Protein AF-A0A8J5GX75-F1 (afdb_monomer_lite)

Structure (mmCIF, N/CA/C/O backbone):
data_AF-A0A8J5GX75-F1
#
_entry.id   AF-A0A8J5GX75-F1
#
loop_
_atom_site.group_PDB
_atom_site.id
_atom_site.type_symbol
_atom_site.label_atom_id
_atom_site.label_alt_id
_atom_site.label_comp_id
_atom_site.label_asym_id
_atom_site.label_entity_id
_atom_site.label_seq_id
_atom_site.pdbx_PDB_ins_code
_atom_site.Cartn_x
_atom_site.Cartn_y
_atom_site.Cartn_z
_atom_site.occupancy
_atom_site.B_iso_or_equiv
_atom_site.auth_seq_id
_atom_site.auth_comp_id
_atom_site.auth_asym_id
_atom_site.auth_atom_id
_atom_site.pdbx_PDB_model_num
ATOM 1 N N . MET A 1 1 ? 43.881 -13.459 -50.610 1.00 36.56 1 MET A N 1
ATOM 2 C CA . MET A 1 1 ? 42.978 -14.596 -50.321 1.00 36.56 1 MET A CA 1
ATOM 3 C C . MET A 1 1 ? 41.633 -14.057 -49.852 1.00 36.56 1 MET A C 1
ATOM 5 O O . MET A 1 1 ? 41.569 -13.425 -48.805 1.00 36.56 1 MET A O 1
ATOM 9 N N . SER A 1 2 ? 40.594 -14.220 -50.673 1.00 36.88 2 SER A N 1
ATOM 10 C CA . SER A 1 2 ? 39.233 -13.738 -50.405 1.00 36.88 2 SER A CA 1
ATOM 11 C C . SER A 1 2 ? 38.594 -14.541 -49.264 1.00 36.88 2 SER A C 1
ATOM 13 O O . SER A 1 2 ? 38.520 -15.766 -49.332 1.00 36.88 2 SER A O 1
ATOM 15 N N . SER A 1 3 ? 38.170 -13.862 -48.196 1.00 38.66 3 SER A N 1
ATOM 16 C CA . SER A 1 3 ? 37.473 -14.472 -47.059 1.00 38.66 3 SER A CA 1
ATOM 17 C C . SER A 1 3 ? 36.003 -14.689 -47.421 1.00 38.66 3 SER A C 1
ATOM 19 O O . SER A 1 3 ? 35.178 -13.779 -47.333 1.00 38.66 3 SER A O 1
ATOM 21 N N . SER A 1 4 ? 35.671 -15.904 -47.851 1.00 40.62 4 SER A N 1
ATOM 22 C CA . SER A 1 4 ? 34.290 -16.354 -48.022 1.00 40.62 4 SER A CA 1
ATOM 23 C C . SER A 1 4 ? 33.540 -16.269 -46.685 1.00 40.62 4 SER A C 1
ATOM 25 O O . SER A 1 4 ? 33.937 -16.908 -45.703 1.00 40.62 4 SER A O 1
ATOM 27 N N . LYS A 1 5 ? 32.444 -15.500 -46.635 1.00 46.03 5 LYS A N 1
ATOM 2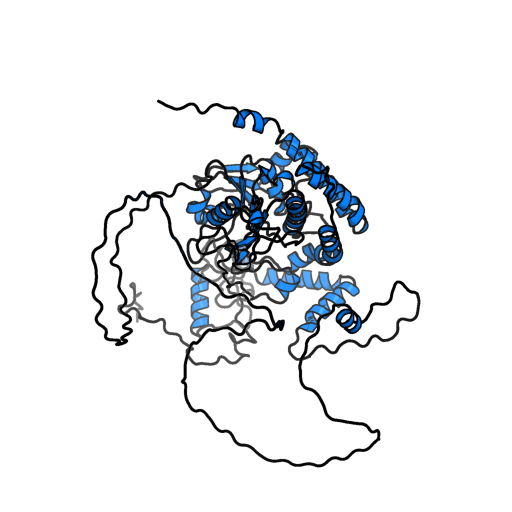8 C CA . LYS A 1 5 ? 31.546 -15.409 -45.472 1.00 46.03 5 LYS A CA 1
ATOM 29 C C . LYS A 1 5 ? 30.958 -16.794 -45.174 1.00 46.03 5 LYS A C 1
ATOM 31 O O . LYS A 1 5 ? 30.044 -17.235 -45.860 1.00 46.03 5 LYS A O 1
ATOM 36 N N . ARG A 1 6 ? 31.463 -17.476 -44.141 1.00 51.53 6 ARG A N 1
ATOM 37 C CA . ARG A 1 6 ? 30.847 -18.709 -43.626 1.00 51.53 6 ARG A CA 1
ATOM 38 C C . ARG A 1 6 ? 29.467 -18.367 -43.056 1.00 51.53 6 ARG A C 1
ATOM 40 O O . ARG A 1 6 ? 29.380 -17.653 -42.059 1.00 51.53 6 ARG A O 1
ATOM 47 N N . GLN A 1 7 ? 28.410 -18.856 -43.697 1.00 50.94 7 GLN A N 1
ATOM 48 C CA . GLN A 1 7 ? 27.043 -18.834 -43.180 1.00 50.94 7 GLN A CA 1
ATOM 49 C C . GLN A 1 7 ? 26.666 -20.248 -42.733 1.00 50.94 7 GLN A C 1
ATOM 51 O O . GLN A 1 7 ? 26.855 -21.205 -43.478 1.00 50.94 7 GLN A O 1
ATOM 56 N N . GLY A 1 8 ? 26.172 -20.365 -41.502 1.00 61.84 8 GLY A N 1
ATOM 57 C CA . GLY A 1 8 ? 25.726 -21.621 -40.900 1.00 61.84 8 GLY A CA 1
ATOM 58 C C . GLY A 1 8 ? 26.282 -21.823 -39.484 1.00 61.84 8 GLY A C 1
ATOM 59 O O . GLY A 1 8 ? 27.407 -21.394 -39.200 1.00 61.84 8 GLY A O 1
ATOM 60 N N . PRO A 1 9 ? 25.510 -22.438 -38.568 1.00 56.34 9 PRO A N 1
ATOM 61 C CA . PRO A 1 9 ? 26.020 -22.821 -37.258 1.00 56.34 9 PRO A CA 1
ATOM 62 C C . PRO A 1 9 ? 27.206 -23.794 -37.411 1.00 56.34 9 PRO A C 1
ATOM 64 O O . PRO A 1 9 ? 27.283 -24.532 -38.396 1.00 56.34 9 PRO A O 1
ATOM 67 N N . PRO A 1 10 ? 28.161 -23.798 -36.466 1.00 70.56 10 PRO A N 1
ATOM 68 C CA . PRO A 1 10 ? 29.319 -24.680 -36.539 1.00 70.56 10 PRO A CA 1
ATOM 69 C C . PRO A 1 10 ? 28.880 -26.150 -36.624 1.00 70.56 10 PRO A C 1
ATOM 71 O O . PRO A 1 10 ? 28.021 -26.586 -35.861 1.00 70.56 10 PRO A O 1
ATOM 74 N N . LYS A 1 11 ? 29.516 -26.917 -37.528 1.00 69.69 11 LYS A N 1
ATOM 75 C CA . LYS A 1 11 ? 29.257 -28.354 -37.778 1.00 69.69 11 LYS A CA 1
ATOM 76 C C . LYS A 1 11 ? 29.294 -29.205 -36.497 1.00 69.69 11 LYS A C 1
ATOM 78 O O . LYS A 1 11 ? 28.649 -30.245 -36.423 1.00 69.69 11 LYS A O 1
ATOM 83 N N . HIS A 1 12 ? 30.018 -28.742 -35.479 1.00 69.19 12 HIS A N 1
ATOM 84 C CA . HIS A 1 12 ? 29.968 -29.272 -34.124 1.00 69.19 12 HIS A CA 1
ATOM 85 C C . HIS A 1 12 ? 29.574 -28.169 -33.140 1.00 69.19 12 HIS A C 1
ATOM 87 O O . HIS A 1 12 ? 30.290 -27.178 -32.987 1.00 69.19 12 HIS A O 1
ATOM 93 N N . GLN A 1 13 ? 28.439 -28.348 -32.462 1.00 67.75 13 GLN A N 1
ATOM 94 C CA . GLN A 1 13 ? 28.064 -27.523 -31.318 1.00 67.75 13 GLN A CA 1
ATOM 95 C C . GLN A 1 13 ? 28.721 -28.082 -30.054 1.00 67.75 13 GLN A C 1
ATOM 97 O O . GLN A 1 13 ? 28.633 -29.276 -29.765 1.00 67.75 13 GLN A O 1
ATOM 102 N N . ASN A 1 14 ? 29.385 -27.217 -29.290 1.00 72.50 14 ASN A N 1
ATOM 103 C CA . ASN A 1 14 ? 29.992 -27.608 -28.023 1.00 72.50 14 ASN A CA 1
ATOM 104 C C . ASN A 1 14 ? 28.895 -28.012 -27.023 1.00 72.50 14 ASN A C 1
ATOM 106 O O . ASN A 1 14 ? 28.006 -27.213 -26.738 1.00 72.50 14 ASN A O 1
ATOM 110 N N . LYS A 1 15 ? 28.994 -29.216 -26.441 1.00 72.31 15 LYS A N 1
ATOM 111 C CA . LYS A 1 15 ? 28.077 -29.691 -25.382 1.00 72.31 15 LYS A CA 1
ATOM 112 C C . LYS A 1 15 ? 28.205 -28.904 -24.069 1.00 72.31 15 LYS A C 1
ATOM 114 O O . LYS A 1 15 ? 27.277 -28.890 -23.271 1.00 72.31 15 LYS A O 1
ATOM 119 N N . TYR A 1 16 ? 29.338 -28.231 -23.858 1.00 68.50 16 TYR A N 1
ATOM 120 C CA . TYR A 1 16 ? 29.613 -27.415 -22.676 1.00 68.50 16 TYR A CA 1
ATOM 121 C C . TYR A 1 16 ? 30.179 -26.056 -23.092 1.00 68.50 16 TYR A C 1
ATOM 123 O O . TYR A 1 16 ? 31.026 -25.966 -23.984 1.00 68.50 16 TYR A O 1
ATOM 131 N N . ALA A 1 17 ? 29.729 -24.985 -22.436 1.00 61.88 17 ALA A N 1
ATOM 132 C CA . ALA A 1 17 ? 30.269 -23.650 -22.665 1.00 61.88 17 ALA A CA 1
ATOM 133 C C . ALA A 1 17 ? 31.715 -23.576 -22.146 1.00 61.88 17 ALA A C 1
ATOM 135 O O . ALA A 1 17 ? 31.957 -23.700 -20.945 1.00 61.88 17 ALA A O 1
ATOM 136 N N . TRP A 1 18 ? 32.676 -23.359 -23.047 1.00 66.00 18 TRP A N 1
ATOM 137 C CA . TRP A 1 18 ? 34.077 -23.163 -22.675 1.00 66.00 18 TRP A CA 1
ATOM 138 C C . TRP A 1 18 ? 34.216 -21.919 -21.782 1.00 66.00 18 TRP A C 1
ATOM 140 O O . TRP A 1 18 ? 33.819 -20.818 -22.181 1.00 66.00 18 TRP A O 1
ATOM 150 N N . LYS A 1 19 ? 34.753 -22.111 -20.568 1.00 63.75 19 LYS A N 1
ATOM 151 C CA . LYS A 1 19 ? 35.019 -21.064 -19.571 1.00 63.75 19 LYS A CA 1
ATOM 152 C C . LYS A 1 19 ? 36.502 -20.671 -19.650 1.00 63.75 19 LYS A C 1
ATOM 154 O O . LYS A 1 19 ? 37.332 -21.434 -19.166 1.00 63.75 19 LYS A O 1
ATOM 159 N N . PRO A 1 20 ? 36.844 -19.500 -20.213 1.00 62.28 20 PRO A N 1
ATOM 160 C CA . PRO A 1 20 ? 38.232 -19.135 -20.528 1.00 62.28 20 PRO A CA 1
ATOM 161 C C . PRO A 1 20 ? 39.160 -19.054 -19.317 1.00 62.28 20 PRO A C 1
ATOM 163 O O . PRO A 1 20 ? 40.343 -19.334 -19.439 1.00 62.28 20 PRO A O 1
ATOM 166 N N . ASN A 1 21 ? 38.609 -18.694 -18.154 1.00 61.78 21 ASN A N 1
ATOM 167 C CA . ASN A 1 21 ? 39.361 -18.432 -16.925 1.00 61.78 21 ASN A CA 1
ATOM 168 C C . ASN A 1 21 ? 39.017 -19.434 -15.809 1.00 61.78 21 ASN A C 1
ATOM 170 O O . ASN A 1 21 ? 39.044 -19.084 -14.630 1.00 61.78 21 ASN A O 1
ATOM 174 N N . ALA A 1 22 ? 38.614 -20.662 -16.150 1.00 52.59 22 ALA A N 1
ATOM 175 C CA . ALA A 1 22 ? 38.383 -21.690 -15.139 1.00 52.59 22 ALA A CA 1
ATOM 176 C C . ALA A 1 22 ? 39.701 -21.992 -14.397 1.00 52.59 22 ALA A C 1
ATOM 178 O O . ALA A 1 22 ? 40.626 -22.537 -14.984 1.00 52.59 22 ALA A O 1
ATOM 179 N N . GLY A 1 23 ? 39.790 -21.603 -13.120 1.00 58.00 23 GLY A N 1
ATOM 180 C CA . GLY A 1 23 ? 40.974 -21.818 -12.277 1.00 58.00 23 GLY A CA 1
ATOM 181 C C . GLY A 1 23 ? 41.988 -20.663 -12.230 1.00 58.00 23 GLY A C 1
ATOM 182 O O . GLY A 1 23 ? 42.897 -20.710 -11.407 1.00 58.00 23 GLY A O 1
ATOM 183 N N . CYS A 1 24 ? 41.828 -19.598 -13.025 1.00 60.44 24 CYS A N 1
ATOM 184 C CA . CYS A 1 24 ? 42.714 -18.426 -12.972 1.00 60.44 24 CYS A CA 1
ATOM 185 C C . CYS A 1 24 ? 42.180 -17.366 -11.993 1.00 60.44 24 CYS A C 1
ATOM 187 O O . CYS A 1 24 ? 41.093 -16.820 -12.192 1.00 60.44 24 CYS A O 1
ATOM 189 N N . LYS A 1 25 ? 42.955 -17.037 -10.950 1.00 57.50 25 LYS A N 1
ATOM 190 C CA . LYS A 1 25 ? 42.672 -15.894 -10.066 1.00 57.50 25 LYS A CA 1
ATOM 191 C C . LYS A 1 25 ? 43.076 -14.598 -10.776 1.00 57.50 25 LYS A C 1
ATOM 193 O O . LYS A 1 25 ? 44.254 -14.393 -11.042 1.00 57.50 25 LYS A O 1
ATOM 198 N N . ILE A 1 26 ? 42.103 -13.738 -11.078 1.00 64.81 26 ILE A N 1
ATOM 199 C CA . ILE A 1 26 ? 42.361 -12.375 -11.569 1.00 64.81 26 ILE A CA 1
ATOM 200 C C . ILE A 1 26 ? 42.943 -11.566 -10.407 1.00 64.81 26 ILE A C 1
ATOM 202 O O . ILE A 1 26 ? 42.389 -11.600 -9.305 1.00 64.81 26 ILE A O 1
ATOM 206 N N . ASN A 1 27 ? 44.042 -10.851 -10.642 1.00 65.88 27 ASN A N 1
ATOM 207 C CA . ASN A 1 27 ? 44.633 -9.980 -9.632 1.00 65.88 27 ASN A CA 1
ATOM 208 C C . ASN A 1 27 ? 43.647 -8.855 -9.271 1.00 65.88 27 ASN A C 1
ATOM 210 O O . ASN A 1 27 ? 42.975 -8.300 -10.142 1.00 65.88 27 ASN A O 1
ATOM 214 N N . GLU A 1 28 ? 43.525 -8.506 -7.989 1.00 67.88 28 GLU A N 1
ATOM 215 C CA . GLU A 1 28 ? 42.485 -7.579 -7.532 1.00 67.88 28 GLU A CA 1
ATOM 216 C C . GLU A 1 28 ? 42.591 -6.189 -8.185 1.00 67.88 28 GLU A C 1
ATOM 218 O O . GLU A 1 28 ? 41.562 -5.537 -8.375 1.00 67.88 28 GLU A O 1
ATOM 223 N N . SER A 1 29 ? 43.802 -5.763 -8.564 1.00 66.81 29 SER A N 1
ATOM 224 C CA . SER A 1 29 ? 44.114 -4.470 -9.193 1.00 66.81 29 SER A CA 1
ATOM 225 C C . SER A 1 29 ? 43.986 -4.442 -10.727 1.00 66.81 29 SER A C 1
ATOM 227 O O . SER A 1 29 ? 43.993 -3.362 -11.328 1.00 66.81 29 SER A O 1
ATOM 229 N N . GLU A 1 30 ? 43.846 -5.598 -11.381 1.00 73.06 30 GLU A N 1
ATOM 230 C CA . GLU A 1 30 ? 43.709 -5.692 -12.838 1.00 73.06 30 GLU A CA 1
ATOM 231 C C . GLU A 1 30 ? 42.300 -5.307 -13.314 1.00 73.06 30 GLU A C 1
ATOM 233 O O . GLU A 1 30 ? 41.322 -5.379 -12.570 1.00 73.06 30 GLU A O 1
ATOM 238 N N . LEU A 1 31 ? 42.172 -4.883 -14.579 1.00 71.00 31 LEU A N 1
ATOM 239 C CA . LEU A 1 31 ? 40.875 -4.534 -15.171 1.00 71.00 31 LEU A CA 1
ATOM 240 C C . LEU A 1 31 ? 39.942 -5.750 -15.206 1.00 71.00 31 LEU A C 1
ATOM 242 O O . LEU A 1 31 ? 40.210 -6.727 -15.900 1.00 71.00 31 LEU A O 1
ATOM 246 N N . GLY A 1 32 ? 38.820 -5.654 -14.496 1.00 66.12 32 GLY A N 1
ATOM 247 C CA . GLY A 1 32 ? 37.900 -6.770 -14.265 1.00 66.12 32 GLY A CA 1
ATOM 248 C C . GLY A 1 32 ? 38.097 -7.466 -12.914 1.00 66.12 32 GLY A C 1
ATOM 249 O O . GLY A 1 32 ? 37.281 -8.316 -12.563 1.00 66.12 32 GLY A O 1
ATOM 250 N N . GLY A 1 33 ? 39.124 -7.078 -12.152 1.00 70.81 33 GLY A N 1
ATOM 251 C CA . GLY A 1 33 ? 39.347 -7.446 -10.757 1.00 70.81 33 GLY A CA 1
ATOM 252 C C . GLY A 1 33 ? 38.502 -6.624 -9.775 1.00 70.81 33 GLY A C 1
ATOM 253 O O . GLY A 1 33 ? 37.800 -5.678 -10.144 1.00 70.81 33 GLY A O 1
ATOM 254 N N . LYS A 1 34 ? 38.561 -6.998 -8.492 1.00 69.44 34 LYS A N 1
ATOM 255 C CA . LYS A 1 34 ? 37.729 -6.434 -7.413 1.00 69.44 34 LYS A CA 1
ATOM 256 C C . LYS A 1 34 ? 37.934 -4.927 -7.203 1.00 69.44 34 LYS A C 1
ATOM 258 O O . LYS A 1 34 ? 36.955 -4.225 -6.955 1.00 69.44 34 LYS A O 1
ATOM 263 N N . LEU A 1 35 ? 39.175 -4.442 -7.304 1.00 66.25 35 LEU A N 1
ATOM 264 C CA . LEU A 1 35 ? 39.542 -3.036 -7.087 1.00 66.25 35 LEU A CA 1
ATOM 265 C C . LEU A 1 35 ? 39.440 -2.193 -8.366 1.00 66.25 35 LEU A C 1
ATOM 267 O O . LEU A 1 35 ? 39.320 -0.973 -8.276 1.00 66.25 35 LEU A O 1
ATOM 271 N N . ARG A 1 36 ? 39.437 -2.817 -9.554 1.00 74.44 36 ARG A N 1
ATOM 272 C CA . ARG A 1 36 ? 39.331 -2.122 -10.848 1.00 74.44 36 ARG A CA 1
ATOM 273 C C . ARG A 1 36 ? 38.299 -2.786 -11.781 1.00 74.44 36 ARG A C 1
ATOM 275 O O . ARG A 1 36 ? 38.669 -3.373 -12.801 1.00 74.44 36 ARG A O 1
ATOM 282 N N . PRO A 1 37 ? 36.991 -2.701 -11.472 1.00 79.06 37 PRO A N 1
ATOM 283 C CA . PRO A 1 37 ? 35.946 -3.341 -12.268 1.00 79.06 37 PRO A CA 1
ATOM 284 C C . PRO A 1 37 ? 35.795 -2.705 -13.659 1.00 79.06 37 PRO A C 1
ATOM 286 O O . PRO A 1 37 ? 36.135 -1.542 -13.879 1.00 79.06 37 PRO A O 1
ATOM 289 N N . PHE A 1 38 ? 35.229 -3.457 -14.607 1.00 79.88 38 PHE A N 1
ATOM 290 C CA . PHE A 1 38 ? 34.859 -2.899 -15.909 1.00 79.88 38 PHE A CA 1
ATOM 291 C C . PHE A 1 38 ? 33.782 -1.816 -15.763 1.00 79.88 38 PHE A C 1
ATOM 293 O O . PHE A 1 38 ? 32.830 -1.977 -14.997 1.00 79.88 38 PHE A O 1
ATOM 300 N N . SER A 1 39 ? 33.884 -0.752 -16.563 1.00 77.62 39 SER A N 1
ATOM 301 C CA . SER A 1 39 ? 32.824 0.255 -16.680 1.00 77.62 39 SER A CA 1
ATOM 302 C C . SER A 1 39 ? 31.512 -0.376 -17.155 1.00 77.62 39 SER A C 1
ATOM 304 O O . SER A 1 39 ? 31.512 -1.382 -17.873 1.00 77.62 39 SER A O 1
ATOM 306 N N . SER A 1 40 ? 30.369 0.200 -16.786 1.00 80.50 40 SER A N 1
ATOM 307 C CA . SER A 1 40 ? 29.086 -0.210 -17.362 1.00 80.50 40 SER A CA 1
ATOM 308 C C . SER A 1 40 ? 29.102 -0.019 -18.884 1.00 80.50 40 SER A C 1
ATOM 310 O O . SER A 1 40 ? 29.664 0.948 -19.394 1.00 80.50 40 SER A O 1
ATOM 312 N N . ILE A 1 41 ? 28.517 -0.969 -19.618 1.00 85.38 41 ILE A N 1
ATOM 313 C CA . ILE A 1 41 ? 28.297 -0.824 -21.062 1.00 85.38 41 ILE A CA 1
ATOM 314 C C . ILE A 1 41 ? 27.016 -0.015 -21.220 1.00 85.38 41 ILE A C 1
ATOM 316 O O . ILE A 1 41 ? 25.955 -0.490 -20.806 1.00 85.38 41 ILE A O 1
ATOM 320 N N . SER A 1 42 ? 27.108 1.188 -21.783 1.00 86.12 42 SER A N 1
ATOM 321 C CA . SER A 1 42 ? 25.939 2.025 -22.049 1.00 86.12 42 SER A CA 1
ATOM 322 C C . SER A 1 42 ? 25.979 2.654 -23.442 1.00 86.12 42 SER A C 1
ATOM 324 O O . SER A 1 42 ? 26.998 2.595 -24.116 1.00 86.12 42 SER A O 1
ATOM 326 N N . GLY A 1 43 ? 24.864 3.206 -23.924 1.00 85.69 43 GLY A N 1
ATOM 327 C CA . GLY A 1 43 ? 24.815 3.897 -25.220 1.00 85.69 43 GLY A CA 1
ATOM 328 C C . GLY A 1 43 ? 24.884 2.975 -26.446 1.00 85.69 43 GLY A C 1
ATOM 329 O O . GLY A 1 43 ? 25.128 3.440 -27.556 1.00 85.69 43 GLY A O 1
ATOM 330 N N . VAL A 1 44 ? 24.687 1.664 -26.281 1.00 89.88 44 VAL A N 1
ATOM 331 C CA . VAL A 1 44 ? 24.721 0.680 -27.377 1.00 89.88 44 VAL A CA 1
ATOM 332 C C . VAL A 1 44 ? 23.485 -0.215 -27.369 1.00 89.88 44 VAL A C 1
ATOM 334 O O . VAL A 1 44 ? 22.899 -0.456 -26.318 1.00 89.88 44 VAL A O 1
ATOM 337 N N . CYS A 1 45 ? 23.112 -0.755 -28.529 1.00 90.94 45 CYS A N 1
ATOM 338 C CA . CYS A 1 45 ? 22.005 -1.706 -28.640 1.00 90.94 45 CYS A CA 1
ATOM 339 C C . CYS A 1 45 ? 22.328 -3.065 -27.973 1.00 90.94 45 CYS A C 1
ATOM 341 O O . CYS A 1 45 ? 23.514 -3.396 -27.807 1.00 90.94 45 CYS A O 1
ATOM 343 N N . PRO A 1 46 ? 21.319 -3.900 -27.645 1.00 86.69 46 PRO A N 1
ATOM 344 C CA . PRO A 1 46 ? 21.509 -5.196 -26.981 1.00 86.69 46 PRO A CA 1
ATOM 345 C C . PRO A 1 46 ? 22.532 -6.102 -27.676 1.00 86.69 46 PRO A C 1
ATOM 347 O O . PRO A 1 46 ? 23.455 -6.615 -27.043 1.00 86.69 46 PRO A O 1
ATOM 350 N N . ARG A 1 47 ? 22.470 -6.192 -29.009 1.00 90.19 47 ARG A N 1
ATOM 351 C CA . ARG A 1 47 ? 23.426 -6.964 -29.817 1.00 90.19 47 ARG A CA 1
ATOM 352 C C . ARG A 1 47 ? 24.868 -6.476 -29.647 1.00 90.19 47 ARG A C 1
ATOM 354 O O . ARG A 1 47 ? 25.807 -7.269 -29.577 1.00 90.19 47 ARG A O 1
ATOM 361 N N . CYS A 1 48 ? 25.077 -5.162 -29.620 1.00 91.50 48 CYS A N 1
ATOM 362 C CA . CYS A 1 48 ? 26.405 -4.583 -29.434 1.00 91.50 48 CYS A CA 1
ATOM 363 C C . CYS A 1 48 ? 26.913 -4.767 -28.004 1.00 91.50 48 CYS A C 1
ATOM 365 O O . CYS A 1 48 ? 28.107 -5.017 -27.826 1.00 91.50 48 CYS A O 1
ATOM 367 N N . LYS A 1 49 ? 26.020 -4.705 -27.012 1.00 91.44 49 LYS A N 1
ATOM 368 C CA . LYS A 1 49 ? 26.341 -5.027 -25.623 1.00 91.44 49 LYS A CA 1
ATOM 369 C C . LYS A 1 49 ? 26.843 -6.463 -25.496 1.00 91.44 49 LYS A C 1
ATOM 371 O O . LYS A 1 49 ? 27.929 -6.664 -24.964 1.00 91.44 49 LYS A O 1
ATOM 376 N N . GLU A 1 50 ? 26.132 -7.439 -26.056 1.00 88.38 50 GLU A N 1
ATOM 377 C CA . GLU A 1 50 ? 26.537 -8.850 -26.009 1.00 88.38 50 GLU A CA 1
ATOM 378 C C . GLU A 1 50 ? 27.923 -9.089 -26.616 1.00 88.38 50 GLU A C 1
ATOM 380 O O . GLU A 1 50 ? 28.720 -9.856 -26.074 1.00 88.38 50 GLU A O 1
ATOM 385 N N . GLN A 1 51 ? 28.254 -8.392 -27.706 1.00 89.50 51 GLN A N 1
ATOM 386 C CA . GLN A 1 51 ? 29.588 -8.461 -28.307 1.00 89.50 51 GLN A CA 1
ATOM 387 C C . GLN A 1 51 ? 30.676 -7.915 -27.375 1.00 89.50 51 GLN A C 1
ATOM 389 O O . GLN A 1 51 ? 31.772 -8.476 -27.312 1.00 89.50 51 GLN A O 1
ATOM 394 N N . ILE A 1 52 ? 30.406 -6.816 -26.668 1.00 89.25 52 ILE A N 1
ATOM 395 C CA . ILE A 1 52 ? 31.358 -6.224 -25.722 1.00 89.25 52 ILE A CA 1
ATOM 396 C C . ILE A 1 52 ? 31.491 -7.117 -24.479 1.00 89.25 52 ILE A C 1
ATOM 398 O O . ILE A 1 52 ? 32.612 -7.395 -24.053 1.00 89.25 52 ILE A O 1
ATOM 402 N N . ASP A 1 53 ? 30.382 -7.634 -23.950 1.00 86.06 53 ASP A N 1
ATOM 403 C CA . ASP A 1 53 ? 30.367 -8.579 -22.828 1.00 86.06 53 ASP A CA 1
ATOM 404 C C . ASP A 1 53 ? 31.081 -9.886 -23.173 1.00 86.06 53 ASP A C 1
ATOM 406 O O . ASP A 1 53 ? 31.807 -10.444 -22.350 1.00 86.06 53 ASP A O 1
ATOM 410 N N . TRP A 1 54 ? 30.941 -10.372 -24.406 1.00 86.94 54 TRP A N 1
ATOM 411 C CA . TRP A 1 54 ? 31.744 -11.482 -24.905 1.00 86.94 54 TRP A CA 1
ATOM 412 C C . TRP A 1 54 ? 33.236 -11.125 -24.861 1.00 86.94 54 TRP A C 1
ATOM 414 O O . TRP A 1 54 ? 34.021 -11.843 -24.249 1.00 86.94 54 TRP A O 1
ATOM 424 N N . LYS A 1 55 ? 33.656 -9.966 -25.384 1.00 84.94 55 LYS A N 1
ATOM 425 C CA . LYS A 1 55 ? 35.074 -9.566 -25.306 1.00 84.94 55 LYS A CA 1
ATOM 426 C C . LYS A 1 55 ? 35.593 -9.486 -23.866 1.00 84.94 55 LYS A C 1
ATOM 428 O O . LYS A 1 55 ? 36.728 -9.891 -23.635 1.00 84.94 55 LYS A O 1
ATOM 433 N N . ARG A 1 56 ? 34.779 -9.026 -22.908 1.00 87.19 56 ARG A N 1
ATOM 434 C CA . ARG A 1 56 ? 35.122 -9.009 -21.472 1.00 87.19 56 ARG A CA 1
ATOM 435 C C . ARG A 1 56 ? 35.299 -10.418 -20.910 1.00 87.19 56 ARG A C 1
ATOM 437 O O . ARG A 1 56 ? 36.334 -10.705 -20.322 1.00 87.19 56 ARG A O 1
ATOM 444 N N . ARG A 1 57 ? 34.333 -11.311 -21.151 1.00 77.06 57 ARG A N 1
ATOM 445 C CA . ARG A 1 57 ? 34.360 -12.706 -20.667 1.00 77.06 57 ARG A CA 1
ATOM 446 C C . ARG A 1 57 ? 35.532 -13.518 -21.211 1.00 77.06 57 ARG A C 1
ATOM 448 O O . ARG A 1 57 ? 36.017 -14.409 -20.527 1.00 77.06 57 ARG A O 1
ATOM 455 N N . TYR A 1 58 ? 35.971 -13.212 -22.429 1.00 78.50 58 TYR A N 1
ATOM 456 C CA . TYR A 1 58 ? 37.022 -13.948 -23.130 1.00 78.50 58 TYR A CA 1
ATOM 457 C C . TYR A 1 58 ? 38.397 -13.262 -23.081 1.00 78.50 58 TYR A C 1
ATOM 459 O O . TYR A 1 58 ? 39.269 -13.625 -23.865 1.00 78.50 58 TYR A O 1
ATOM 467 N N . GLY A 1 59 ? 38.595 -12.256 -22.216 1.00 75.31 59 GLY A N 1
ATOM 468 C CA . GLY A 1 59 ? 39.888 -11.568 -22.063 1.00 75.31 59 GLY A CA 1
ATOM 469 C C . GLY A 1 59 ? 40.339 -10.778 -23.301 1.00 75.31 59 GLY A C 1
ATOM 470 O O . GLY A 1 59 ? 41.500 -10.415 -23.432 1.00 75.31 59 GLY A O 1
ATOM 471 N N . LYS A 1 60 ? 39.423 -10.501 -24.236 1.00 80.44 60 LYS A N 1
ATOM 472 C CA . LYS A 1 60 ? 39.677 -9.799 -25.509 1.00 80.44 60 LYS A CA 1
ATOM 473 C C . LYS A 1 60 ? 39.252 -8.327 -25.463 1.00 80.44 60 LYS A C 1
ATOM 475 O O . LYS A 1 60 ? 39.155 -7.677 -26.509 1.00 80.44 60 LYS A O 1
ATOM 480 N N . TYR A 1 61 ? 38.942 -7.814 -24.273 1.00 87.56 61 TYR A N 1
ATOM 481 C CA . TYR A 1 61 ? 38.520 -6.434 -24.060 1.00 87.56 61 TYR A CA 1
ATOM 482 C C . TYR A 1 61 ? 39.732 -5.499 -24.019 1.00 87.56 61 TYR A C 1
ATOM 484 O O . TYR A 1 61 ? 40.642 -5.682 -23.219 1.00 87.56 61 TYR A O 1
ATOM 492 N N . LYS A 1 62 ? 39.723 -4.477 -24.873 1.00 86.81 62 LYS A N 1
ATOM 493 C CA . LYS A 1 62 ? 40.750 -3.441 -24.970 1.00 86.81 62 LYS A CA 1
ATOM 494 C C . LYS A 1 62 ? 40.137 -2.124 -24.493 1.00 86.81 62 LYS A C 1
ATOM 496 O O . LYS A 1 62 ? 39.281 -1.592 -25.204 1.00 86.81 62 LYS A O 1
ATOM 501 N N . PRO A 1 63 ? 40.498 -1.627 -23.298 1.00 84.06 63 PRO A N 1
ATOM 502 C CA . PRO A 1 63 ? 40.049 -0.319 -22.843 1.00 84.06 63 PRO A CA 1
ATOM 503 C C . PRO A 1 63 ? 40.659 0.778 -23.722 1.00 84.06 63 PRO A C 1
ATOM 505 O O . PRO A 1 63 ? 41.708 0.584 -24.335 1.00 84.06 63 PRO A O 1
ATOM 508 N N . ILE A 1 64 ? 40.017 1.941 -23.743 1.00 84.38 64 ILE A N 1
ATOM 509 C CA . ILE A 1 64 ? 40.636 3.162 -24.256 1.00 84.38 64 ILE A CA 1
ATOM 510 C C . ILE A 1 64 ? 41.161 3.967 -23.067 1.00 84.38 64 ILE A C 1
ATOM 512 O O . ILE A 1 64 ? 40.478 4.069 -22.049 1.00 84.38 64 ILE A O 1
ATOM 516 N N . LEU A 1 65 ? 42.392 4.467 -23.173 1.00 80.94 65 LEU A N 1
ATOM 517 C CA . LEU A 1 65 ? 43.019 5.310 -22.146 1.00 80.94 65 LEU A CA 1
ATOM 518 C C . LEU A 1 65 ? 42.716 6.791 -22.391 1.00 80.94 65 LEU A C 1
ATOM 520 O O . LEU A 1 65 ? 42.477 7.536 -21.447 1.00 80.94 65 LEU A O 1
ATOM 524 N N . GLU A 1 66 ? 42.649 7.188 -23.662 1.00 83.25 66 GLU A N 1
ATOM 525 C CA . GLU A 1 66 ? 42.313 8.543 -24.086 1.00 83.25 66 GLU A CA 1
ATOM 526 C C . GLU A 1 66 ? 41.002 8.579 -24.882 1.00 83.25 66 GLU A C 1
ATOM 528 O O . GLU A 1 66 ? 40.673 7.609 -25.577 1.00 83.25 66 GLU A O 1
ATOM 533 N N . PRO A 1 67 ? 40.266 9.706 -24.849 1.00 89.06 67 PRO A N 1
ATOM 534 C CA . PRO A 1 67 ? 39.080 9.888 -25.671 1.00 89.06 67 PRO A CA 1
ATOM 535 C C . PRO A 1 67 ? 39.374 9.784 -27.177 1.00 89.06 67 PRO A C 1
ATOM 537 O O . PRO A 1 67 ? 40.236 10.480 -27.723 1.00 89.06 67 PRO A O 1
ATOM 540 N N . ALA A 1 68 ? 38.601 8.955 -27.879 1.00 91.50 68 ALA A N 1
ATOM 541 C CA . ALA A 1 68 ? 38.693 8.809 -29.330 1.00 91.50 68 ALA A CA 1
ATOM 542 C C . ALA A 1 68 ? 37.842 9.858 -30.077 1.00 91.50 68 ALA A C 1
ATOM 544 O O . ALA A 1 68 ? 36.941 10.493 -29.514 1.00 91.50 68 ALA A O 1
ATOM 545 N N . LYS A 1 69 ? 38.141 10.058 -31.368 1.00 94.69 69 LYS A N 1
ATOM 546 C CA . LYS A 1 69 ? 37.424 10.993 -32.251 1.00 94.69 69 LYS A CA 1
ATOM 547 C C . LYS A 1 69 ? 36.049 10.427 -32.620 1.00 94.69 69 LYS A C 1
ATOM 549 O O . LYS A 1 69 ? 35.957 9.323 -33.145 1.00 94.69 69 LYS A O 1
ATOM 554 N N . CYS A 1 70 ? 34.989 11.191 -32.364 1.00 94.56 70 CYS A N 1
ATOM 555 C CA . CYS A 1 70 ? 33.627 10.831 -32.755 1.00 94.56 70 CYS A CA 1
ATOM 556 C C . CYS A 1 70 ? 33.455 10.955 -34.274 1.00 94.56 70 CYS A C 1
ATOM 558 O O . CYS A 1 70 ? 33.767 12.000 -34.845 1.00 94.56 70 CYS A O 1
ATOM 560 N N . GLN A 1 71 ? 32.899 9.927 -34.919 1.00 93.06 71 GLN A N 1
ATOM 561 C CA . GLN A 1 71 ? 32.646 9.923 -36.367 1.00 93.06 71 GLN A CA 1
ATOM 562 C C . GLN A 1 71 ? 31.533 10.886 -36.818 1.00 93.06 71 GLN A C 1
ATOM 564 O O . GLN A 1 71 ? 31.410 11.142 -38.010 1.00 93.06 71 GLN A O 1
ATOM 569 N N . LYS A 1 72 ? 30.722 11.419 -35.893 1.00 90.19 72 LYS A N 1
ATOM 570 C CA . LYS A 1 72 ? 29.631 12.362 -36.197 1.00 90.19 72 LYS A CA 1
ATOM 571 C C . LYS A 1 72 ? 30.023 13.816 -35.948 1.00 90.19 72 LYS A C 1
ATOM 573 O O . LYS A 1 72 ? 30.010 14.610 -36.875 1.00 90.19 72 LYS A O 1
ATOM 578 N N . CYS A 1 73 ? 30.410 14.165 -34.720 1.00 90.69 73 CYS A N 1
ATOM 579 C CA . CYS A 1 73 ? 30.757 15.551 -34.377 1.00 90.69 73 CYS A CA 1
ATOM 580 C C . CYS A 1 73 ? 32.238 15.901 -34.581 1.00 90.69 73 CYS A C 1
ATOM 582 O O . CYS A 1 73 ? 32.629 17.039 -34.345 1.00 90.69 73 CYS A O 1
ATOM 584 N N . GLY A 1 74 ? 33.096 14.932 -34.922 1.00 89.25 74 GLY A N 1
ATOM 585 C CA . GLY A 1 74 ? 34.528 15.153 -35.146 1.00 89.25 74 GLY A CA 1
ATOM 586 C C . GLY A 1 74 ? 35.355 15.481 -33.893 1.00 89.25 74 GLY A C 1
ATOM 587 O O . GLY A 1 74 ? 36.580 15.524 -33.977 1.00 89.25 74 GLY A O 1
ATOM 588 N N . LYS A 1 75 ? 34.730 15.673 -32.724 1.00 91.06 75 LYS A N 1
ATOM 589 C CA . LYS A 1 75 ? 35.404 15.992 -31.451 1.00 91.06 75 LYS A CA 1
ATOM 590 C C . LYS A 1 75 ? 35.969 14.726 -30.785 1.00 91.06 75 LYS A C 1
ATOM 592 O O . LYS A 1 75 ? 35.339 13.665 -30.857 1.00 91.06 75 LYS A O 1
ATOM 597 N N . ARG A 1 76 ? 37.107 14.826 -30.073 1.00 90.50 76 ARG A N 1
ATOM 598 C CA . ARG A 1 76 ? 37.667 13.749 -29.213 1.00 90.50 76 ARG A CA 1
ATOM 599 C C . ARG A 1 76 ? 36.813 13.563 -27.951 1.00 90.50 76 ARG A C 1
ATOM 601 O O . ARG A 1 76 ? 37.156 14.011 -26.866 1.00 90.50 76 ARG A O 1
ATOM 608 N N . SER A 1 77 ? 35.643 12.961 -28.127 1.00 89.62 77 SER A N 1
ATOM 609 C CA . SER A 1 77 ? 34.568 12.889 -27.125 1.00 89.62 77 SER A CA 1
ATOM 610 C C . SER A 1 77 ? 34.087 11.460 -26.852 1.00 89.62 77 SER A C 1
ATOM 612 O O . SER A 1 77 ? 33.195 11.247 -26.035 1.00 89.62 77 SER A O 1
ATOM 614 N N . VAL A 1 78 ? 34.682 10.457 -27.503 1.00 89.69 78 VAL A N 1
ATOM 615 C CA . VAL A 1 78 ? 34.334 9.048 -27.301 1.00 89.69 78 VAL A CA 1
ATOM 616 C C . VAL A 1 78 ? 35.117 8.499 -26.111 1.00 89.69 78 VAL A C 1
ATOM 618 O O . VAL A 1 78 ? 36.313 8.247 -26.224 1.00 89.69 78 VAL A O 1
ATOM 621 N N . ARG A 1 79 ? 34.444 8.320 -24.967 1.00 86.81 79 ARG A N 1
ATOM 622 C CA . ARG A 1 79 ? 35.056 7.874 -23.697 1.00 86.81 79 ARG A CA 1
ATOM 623 C C . ARG A 1 79 ? 34.836 6.394 -23.357 1.00 86.81 79 ARG A C 1
ATOM 625 O O . ARG A 1 79 ? 35.445 5.894 -22.417 1.00 86.81 79 ARG A O 1
ATOM 632 N N . GLN A 1 80 ? 34.008 5.674 -24.115 1.00 86.81 80 GLN A N 1
ATOM 633 C CA . GLN A 1 80 ? 33.807 4.231 -23.939 1.00 86.81 80 GLN A CA 1
ATOM 634 C C . GLN A 1 80 ? 34.498 3.424 -25.043 1.00 86.81 80 GLN A C 1
ATOM 636 O O . GLN A 1 80 ? 34.520 3.816 -26.211 1.00 86.81 80 GLN A O 1
ATOM 641 N N . ALA A 1 81 ? 35.071 2.277 -24.673 1.00 87.31 81 ALA A N 1
ATOM 642 C CA . ALA A 1 81 ? 35.756 1.409 -25.622 1.00 87.31 81 ALA A CA 1
ATOM 643 C C . ALA A 1 81 ? 34.773 0.807 -26.639 1.00 87.31 81 ALA A C 1
ATOM 645 O O . ALA A 1 81 ? 33.659 0.426 -26.288 1.00 87.31 81 ALA A O 1
ATOM 646 N N . TYR A 1 82 ? 35.225 0.654 -27.888 1.00 91.94 82 TYR A N 1
ATOM 647 C CA . TYR A 1 82 ? 34.446 0.134 -29.025 1.00 91.94 82 TYR A CA 1
ATOM 648 C C . TYR A 1 82 ? 33.291 1.015 -29.512 1.00 91.94 82 TYR A C 1
ATOM 650 O O . TYR A 1 82 ? 32.489 0.548 -30.321 1.00 91.94 82 TYR A O 1
ATOM 658 N N . HIS A 1 83 ? 33.196 2.256 -29.046 1.00 92.50 83 HIS A N 1
ATOM 659 C CA . HIS A 1 83 ? 32.256 3.229 -29.586 1.00 92.50 83 HIS A CA 1
ATOM 660 C C . HIS A 1 83 ? 32.879 3.944 -30.788 1.00 92.50 83 HIS A C 1
ATOM 662 O O . HIS A 1 83 ? 34.072 4.237 -30.800 1.00 92.50 83 HIS A O 1
ATOM 668 N N . ASN A 1 84 ? 32.052 4.233 -31.785 1.00 92.56 84 ASN A N 1
ATOM 669 C CA . ASN A 1 84 ? 32.404 4.998 -32.979 1.00 92.56 84 ASN A CA 1
ATOM 670 C C . ASN A 1 84 ? 31.957 6.463 -32.867 1.00 92.56 84 ASN A C 1
ATOM 672 O O . ASN A 1 84 ? 32.537 7.356 -33.487 1.00 92.56 84 ASN A O 1
ATOM 676 N N . ILE A 1 85 ? 30.920 6.720 -32.069 1.00 92.81 85 ILE A N 1
ATOM 677 C CA . ILE A 1 85 ? 30.357 8.052 -31.839 1.00 92.81 85 ILE A CA 1
ATOM 678 C C . ILE A 1 85 ? 30.222 8.325 -30.337 1.00 92.81 85 ILE A C 1
ATOM 680 O O . ILE A 1 85 ? 30.213 7.402 -29.521 1.00 92.81 85 ILE A O 1
ATOM 684 N N . CYS A 1 86 ? 30.168 9.601 -29.959 1.00 91.00 86 CYS A N 1
ATOM 685 C CA . CYS A 1 86 ? 29.990 10.009 -28.568 1.00 91.00 86 CYS A CA 1
ATOM 686 C C . CYS A 1 86 ? 28.537 9.836 -28.107 1.00 91.00 86 CYS A C 1
ATOM 688 O O . CYS A 1 86 ? 27.621 9.718 -28.923 1.00 91.00 86 CYS A O 1
ATOM 690 N N . SER A 1 87 ? 28.335 9.850 -26.787 1.00 85.31 87 SER A N 1
ATOM 691 C CA . SER A 1 87 ? 27.022 9.679 -26.156 1.00 85.31 87 SER A CA 1
ATOM 692 C C . SER A 1 87 ? 25.998 10.709 -26.636 1.00 85.31 87 SER A C 1
ATOM 694 O O . SER A 1 87 ? 24.856 10.345 -26.897 1.00 85.31 87 SER A O 1
ATOM 696 N N . SER A 1 88 ? 26.411 11.970 -26.819 1.00 84.75 88 SER A N 1
ATOM 697 C CA . SER A 1 88 ? 25.527 13.035 -27.308 1.00 84.75 88 SER A CA 1
ATOM 698 C C . SER A 1 88 ? 25.027 12.743 -28.724 1.00 84.75 88 SER A C 1
ATOM 700 O O . SER A 1 88 ? 23.831 12.614 -28.935 1.00 84.75 88 SER A O 1
ATOM 702 N N . CYS A 1 89 ? 25.931 12.466 -29.671 1.00 88.56 89 CYS A N 1
ATOM 703 C CA . CYS A 1 89 ? 25.544 12.124 -31.043 1.00 88.56 89 CYS A CA 1
ATOM 704 C C . CYS A 1 89 ? 24.715 10.834 -31.143 1.00 88.56 89 CYS A C 1
ATOM 706 O O . CYS A 1 89 ? 23.948 10.673 -32.087 1.00 88.56 89 CYS A O 1
ATOM 708 N N . SER A 1 90 ? 24.891 9.892 -30.214 1.00 88.19 90 SER A N 1
ATOM 709 C CA . SER A 1 90 ? 24.064 8.684 -30.138 1.00 88.19 90 SER A CA 1
ATOM 710 C C . SER A 1 90 ? 22.618 9.020 -29.755 1.00 88.19 90 SER A C 1
ATOM 712 O O . SER A 1 90 ? 21.698 8.504 -30.389 1.00 88.19 90 SER A O 1
ATOM 714 N N . LYS A 1 91 ? 22.422 9.925 -28.787 1.00 82.62 91 LYS A N 1
ATOM 715 C CA . LYS A 1 91 ? 21.105 10.396 -28.331 1.00 82.62 91 LYS A CA 1
ATOM 716 C C . LYS A 1 91 ? 20.416 11.282 -29.364 1.00 82.62 91 LYS A C 1
ATOM 718 O O . LYS A 1 91 ? 19.303 10.967 -29.767 1.00 82.62 91 LYS A O 1
ATOM 723 N N . ASP A 1 92 ? 21.103 12.318 -29.842 1.00 86.12 92 ASP A N 1
ATOM 724 C CA . ASP A 1 92 ? 20.535 13.329 -30.749 1.00 86.12 92 ASP A CA 1
ATOM 725 C C . ASP A 1 92 ? 20.008 12.713 -32.054 1.00 86.12 92 ASP A C 1
ATOM 727 O O . ASP A 1 92 ? 19.076 13.219 -32.673 1.00 86.12 92 ASP A O 1
ATOM 731 N N . HIS A 1 93 ? 20.602 11.595 -32.478 1.00 83.25 93 HIS A N 1
ATOM 732 C CA . HIS A 1 93 ? 20.220 10.893 -33.700 1.00 83.25 93 HIS A CA 1
ATOM 733 C C . HIS A 1 93 ? 19.479 9.568 -33.462 1.00 83.25 93 HIS A C 1
ATOM 735 O O . HIS A 1 93 ? 19.089 8.932 -34.444 1.00 83.25 93 HIS A O 1
ATOM 741 N N . GLY A 1 94 ? 19.305 9.129 -32.208 1.00 83.56 94 GLY A N 1
ATOM 742 C CA . GLY A 1 94 ? 18.654 7.855 -31.870 1.00 83.56 94 GLY A CA 1
ATOM 743 C C . GLY A 1 94 ? 19.367 6.623 -32.447 1.00 83.56 94 GLY A C 1
ATOM 744 O O . GLY A 1 94 ? 18.731 5.727 -33.003 1.00 83.56 94 GLY A O 1
ATOM 745 N N . ILE A 1 95 ? 20.702 6.589 -32.390 1.00 90.06 95 ILE A N 1
ATOM 746 C CA . ILE A 1 95 ? 21.524 5.527 -32.996 1.00 90.06 95 ILE A CA 1
ATOM 747 C C . ILE A 1 95 ? 22.501 4.912 -31.997 1.00 90.06 95 ILE A C 1
ATOM 749 O O . ILE A 1 95 ? 23.062 5.595 -31.145 1.00 90.06 95 ILE A O 1
ATOM 753 N N . CYS A 1 96 ? 22.781 3.618 -32.140 1.00 91.50 96 CYS A N 1
ATOM 754 C CA . CYS A 1 96 ? 23.739 2.894 -31.304 1.00 91.50 96 CYS A CA 1
ATOM 755 C C . CYS A 1 96 ? 25.165 3.454 -31.436 1.00 91.50 96 CYS A C 1
ATOM 757 O O . CYS A 1 96 ? 25.707 3.529 -32.540 1.00 91.50 96 CYS A O 1
ATOM 759 N N . ALA A 1 97 ? 25.832 3.736 -30.310 1.00 91.62 97 ALA A N 1
ATOM 760 C CA . ALA A 1 97 ? 27.163 4.338 -30.308 1.00 91.62 97 ALA A CA 1
ATOM 761 C C . ALA A 1 97 ? 28.272 3.451 -30.904 1.00 91.62 97 ALA A C 1
ATOM 763 O O . ALA A 1 97 ? 29.333 3.954 -31.273 1.00 91.62 97 ALA A O 1
ATOM 764 N N . LYS A 1 98 ? 28.038 2.135 -31.018 1.00 92.44 98 LYS A N 1
ATOM 765 C CA . LYS A 1 98 ? 28.984 1.165 -31.591 1.00 92.44 98 LYS A CA 1
ATOM 766 C C . LYS A 1 98 ? 28.702 0.824 -33.053 1.00 92.44 98 LYS A C 1
ATOM 768 O O . LYS A 1 98 ? 29.638 0.783 -33.840 1.00 92.44 98 LYS A O 1
ATOM 773 N N . CYS A 1 99 ? 27.463 0.496 -33.424 1.00 91.88 99 CYS A N 1
ATOM 774 C CA . CYS A 1 99 ? 27.149 0.090 -34.804 1.00 91.88 99 CYS A CA 1
ATOM 775 C C . CYS A 1 99 ? 26.563 1.209 -35.665 1.00 91.88 99 CYS A C 1
ATOM 777 O O . CYS A 1 99 ? 26.424 1.010 -36.866 1.00 91.88 99 CYS A O 1
ATOM 779 N N . CYS A 1 100 ? 26.223 2.358 -35.076 1.00 88.94 100 CYS A N 1
ATOM 780 C CA . CYS A 1 100 ? 25.603 3.500 -35.750 1.00 88.94 100 CYS A CA 1
ATOM 781 C C . CYS A 1 100 ? 24.252 3.185 -36.429 1.00 88.94 100 CYS A C 1
ATOM 783 O O . CYS A 1 100 ? 23.755 4.001 -37.200 1.00 88.94 100 CYS A O 1
ATOM 785 N N . CYS A 1 101 ? 23.641 2.031 -36.135 1.00 87.75 101 CYS A N 1
ATOM 786 C CA . CYS A 1 101 ? 22.285 1.688 -36.570 1.00 87.75 101 CYS A CA 1
ATOM 787 C C . CYS A 1 101 ? 21.249 2.395 -35.687 1.00 87.75 101 CYS A C 1
ATOM 789 O O . CYS A 1 101 ? 21.465 2.507 -34.477 1.00 87.75 101 CYS A O 1
ATOM 791 N N . ARG A 1 102 ? 20.117 2.802 -36.277 1.00 83.88 102 ARG A N 1
ATOM 792 C CA . ARG A 1 102 ? 18.920 3.202 -35.522 1.00 83.88 102 ARG A CA 1
ATOM 793 C C . ARG A 1 102 ? 18.371 2.003 -34.766 1.00 83.88 102 ARG A C 1
ATOM 795 O O . ARG A 1 102 ? 18.266 0.920 -35.340 1.00 83.88 102 ARG A O 1
ATOM 802 N N . THR A 1 103 ? 18.083 2.198 -33.489 1.00 74.94 103 THR A N 1
ATOM 803 C CA . THR A 1 103 ? 17.521 1.173 -32.609 1.00 74.94 103 THR A CA 1
ATOM 804 C C . THR A 1 103 ? 16.696 1.857 -31.533 1.00 74.94 103 THR A C 1
ATOM 806 O O . THR A 1 103 ? 17.210 2.782 -30.904 1.00 74.94 103 THR A O 1
ATOM 809 N N . ASP A 1 104 ? 15.490 1.362 -31.279 1.00 71.19 104 ASP A N 1
ATOM 810 C CA . ASP A 1 104 ? 14.599 1.928 -30.257 1.00 71.19 104 ASP A CA 1
ATOM 811 C C . ASP A 1 104 ? 15.073 1.600 -28.829 1.00 71.19 104 ASP A C 1
ATOM 813 O O . ASP A 1 104 ? 14.845 2.366 -27.896 1.00 71.19 104 ASP A O 1
ATOM 817 N N . ASP A 1 105 ? 15.861 0.528 -28.684 1.00 73.38 105 ASP A N 1
ATOM 818 C CA . ASP A 1 105 ? 16.412 0.072 -27.408 1.00 73.38 105 ASP A CA 1
ATOM 819 C C . ASP A 1 105 ? 17.926 0.301 -27.304 1.00 73.38 105 ASP A C 1
ATOM 821 O O . ASP A 1 105 ? 18.748 -0.445 -27.853 1.00 73.38 105 ASP A O 1
ATOM 825 N N . ILE A 1 106 ? 18.316 1.316 -26.531 1.00 83.00 106 ILE A N 1
ATOM 826 C CA . ILE A 1 106 ? 19.706 1.584 -26.145 1.00 83.00 106 ILE A CA 1
ATOM 827 C C . ILE A 1 106 ? 19.920 1.200 -24.679 1.00 83.00 106 ILE A C 1
ATOM 829 O O . ILE A 1 106 ? 19.184 1.609 -23.785 1.00 83.00 106 ILE A O 1
ATOM 833 N N . VAL A 1 107 ? 20.961 0.410 -24.411 1.00 75.50 107 VAL A N 1
ATOM 834 C CA . VAL A 1 107 ? 21.243 -0.097 -23.066 1.00 75.50 107 VAL A CA 1
ATOM 835 C C . VAL A 1 107 ? 21.962 0.954 -22.215 1.00 75.50 107 VAL A C 1
ATOM 837 O O . VAL A 1 107 ? 22.931 1.556 -22.667 1.00 75.50 107 VAL A O 1
ATOM 840 N N . GLY A 1 108 ? 21.557 1.084 -20.946 1.00 62.41 108 GLY A N 1
ATOM 841 C CA . GLY A 1 108 ? 22.288 1.795 -19.887 1.00 62.41 108 GLY A CA 1
ATOM 842 C C . GLY A 1 108 ? 22.061 3.314 -19.830 1.00 62.41 108 GLY A C 1
ATOM 843 O O . GLY A 1 108 ? 21.674 3.933 -20.812 1.00 62.41 108 GLY A O 1
ATOM 844 N N . ARG A 1 109 ? 22.317 3.917 -18.656 1.00 57.22 109 ARG A N 1
ATOM 845 C CA . ARG A 1 109 ? 22.300 5.380 -18.448 1.00 57.22 109 ARG A CA 1
ATOM 846 C C . ARG A 1 109 ? 23.630 6.020 -18.864 1.00 57.22 109 ARG A C 1
ATOM 848 O O . ARG A 1 109 ? 24.677 5.363 -18.838 1.00 57.22 109 ARG A O 1
ATOM 855 N N . ASP A 1 110 ? 23.580 7.286 -19.261 1.00 56.09 110 ASP A N 1
ATOM 856 C CA . ASP A 1 110 ? 24.743 8.045 -19.717 1.00 56.09 110 ASP A CA 1
ATOM 857 C C . ASP A 1 110 ? 25.700 8.364 -18.563 1.00 56.09 110 ASP A C 1
ATOM 859 O O . ASP A 1 110 ? 25.289 8.752 -17.472 1.00 56.09 110 ASP A O 1
ATOM 863 N N . VAL A 1 111 ? 26.998 8.196 -18.808 1.00 54.19 111 VAL A N 1
ATOM 864 C CA . VAL A 1 111 ? 28.038 8.412 -17.795 1.00 54.19 111 VAL A CA 1
ATOM 865 C C . VAL A 1 111 ? 28.192 9.902 -17.490 1.00 54.19 111 VAL A C 1
ATOM 867 O O . VAL A 1 111 ? 28.410 10.243 -16.334 1.00 54.19 111 VAL A O 1
ATOM 870 N N . SER A 1 112 ? 28.007 10.795 -18.471 1.00 54.16 112 SER A N 1
ATOM 871 C CA . SER A 1 112 ? 28.065 12.242 -18.218 1.00 54.16 112 SER A CA 1
ATOM 872 C C . SER A 1 112 ? 26.864 12.765 -17.432 1.00 54.16 112 SER A C 1
ATOM 874 O O . SER A 1 112 ? 27.041 13.669 -16.624 1.00 54.16 112 SER A O 1
ATOM 876 N N . GLU A 1 113 ? 25.675 12.176 -17.599 1.00 55.75 113 GLU A N 1
ATOM 877 C CA . GLU A 1 113 ? 24.502 12.510 -16.771 1.00 55.75 113 GLU A CA 1
ATOM 878 C C . GLU A 1 113 ? 24.710 12.061 -15.321 1.00 55.75 113 GLU A C 1
ATOM 880 O O . GLU A 1 113 ? 24.458 12.822 -14.392 1.00 55.75 113 GLU A O 1
ATOM 885 N N . LEU A 1 114 ? 25.270 10.864 -15.114 1.00 49.84 114 LEU A N 1
ATOM 886 C CA . LEU A 1 114 ? 25.656 10.390 -13.781 1.00 49.84 114 LEU A CA 1
ATOM 887 C C . LEU A 1 114 ? 26.755 11.260 -13.151 1.00 49.84 114 LEU A C 1
ATOM 889 O O . LEU A 1 114 ? 26.770 11.446 -11.937 1.00 49.84 114 LEU A O 1
ATOM 893 N N . GLU A 1 115 ? 27.681 11.795 -13.952 1.00 56.72 115 GLU A N 1
ATOM 894 C CA . GLU A 1 115 ? 28.702 12.744 -13.495 1.00 56.72 115 GLU A CA 1
ATOM 895 C C . GLU A 1 115 ? 28.103 14.108 -13.133 1.00 56.72 115 GLU A C 1
ATOM 897 O O . GLU A 1 115 ? 28.470 14.654 -12.094 1.00 56.72 115 GLU A O 1
ATOM 902 N N . SER A 1 116 ? 27.158 14.640 -13.917 1.00 54.50 116 SER A N 1
ATOM 903 C CA . SER A 1 116 ? 26.459 15.890 -13.587 1.00 54.50 116 SER A CA 1
ATOM 904 C C . SER A 1 116 ? 25.541 15.744 -12.376 1.00 54.50 116 SER A C 1
ATOM 906 O O . SER A 1 116 ? 25.505 16.632 -11.532 1.00 54.50 116 SER A O 1
ATOM 908 N N . GLU A 1 117 ? 24.852 14.608 -12.237 1.00 47.47 117 GLU A N 1
ATOM 909 C CA . GLU A 1 117 ? 24.042 14.289 -11.057 1.00 47.47 117 GLU A CA 1
ATOM 910 C C . GLU A 1 117 ? 24.922 14.136 -9.810 1.00 47.47 117 GLU A C 1
ATOM 912 O O . GLU A 1 117 ? 24.566 14.635 -8.744 1.00 47.47 117 GLU A O 1
ATOM 917 N N . ARG A 1 118 ? 26.094 13.494 -9.941 1.00 51.09 118 ARG A N 1
ATOM 918 C CA . ARG A 1 118 ? 27.086 13.396 -8.861 1.00 51.09 118 ARG A CA 1
ATOM 919 C C . ARG A 1 118 ? 27.605 14.773 -8.461 1.00 51.09 118 ARG A C 1
ATOM 921 O O . ARG A 1 118 ? 27.667 15.054 -7.272 1.00 51.09 118 ARG A O 1
ATOM 928 N N . LYS A 1 119 ? 27.919 15.635 -9.429 1.00 62.94 119 LYS A N 1
ATOM 929 C CA . LYS A 1 119 ? 28.392 16.998 -9.166 1.00 62.94 119 LYS A CA 1
ATOM 930 C C . LYS A 1 119 ? 27.315 17.857 -8.489 1.00 62.94 119 LYS A C 1
ATOM 932 O O . LYS A 1 119 ? 27.595 18.491 -7.482 1.00 62.94 119 LYS A O 1
ATOM 937 N N . ALA A 1 120 ? 26.070 17.794 -8.962 1.00 59.84 120 ALA A N 1
ATOM 938 C CA . ALA A 1 120 ? 24.936 18.485 -8.340 1.00 59.84 120 ALA A CA 1
ATOM 939 C C . ALA A 1 120 ? 24.644 17.974 -6.916 1.00 59.84 120 ALA A C 1
ATOM 941 O O . ALA A 1 120 ? 24.183 18.715 -6.049 1.00 59.84 120 ALA A O 1
ATOM 942 N N . LEU A 1 121 ? 24.909 16.692 -6.657 1.00 50.19 121 LEU A N 1
ATOM 943 C CA . LEU A 1 121 ? 24.806 16.101 -5.329 1.00 50.19 121 LEU A CA 1
ATOM 944 C C . LEU A 1 121 ? 25.963 16.528 -4.412 1.00 50.19 121 LEU A C 1
ATOM 946 O O . LEU A 1 121 ? 25.713 16.838 -3.251 1.00 50.19 121 LEU A O 1
ATOM 950 N N . GLU A 1 122 ? 27.197 16.565 -4.915 1.00 60.59 122 GLU A N 1
ATOM 951 C CA . GLU A 1 122 ? 28.371 17.070 -4.189 1.00 60.59 122 GLU A CA 1
ATOM 952 C C . GLU A 1 122 ? 28.187 18.546 -3.807 1.00 60.59 122 GLU A C 1
ATOM 954 O O . GLU A 1 122 ? 28.397 18.905 -2.650 1.00 60.59 122 GLU A O 1
ATOM 959 N N . GLU A 1 123 ? 27.683 19.373 -4.724 1.00 67.31 123 GLU A N 1
ATOM 960 C CA . GLU A 1 123 ? 27.329 20.775 -4.469 1.00 67.31 123 GLU A CA 1
ATOM 961 C C . GLU A 1 123 ? 26.192 20.899 -3.436 1.00 67.31 123 GLU A C 1
ATOM 963 O O . GLU A 1 123 ? 26.256 21.730 -2.532 1.00 67.31 123 GLU A O 1
ATOM 968 N N . ALA A 1 124 ? 25.177 20.028 -3.489 1.00 54.81 124 ALA A N 1
ATOM 969 C CA . ALA A 1 124 ? 24.104 20.002 -2.491 1.00 54.81 124 ALA A CA 1
ATOM 970 C C . ALA A 1 124 ? 24.592 19.576 -1.093 1.00 54.81 124 ALA A C 1
ATOM 972 O O . ALA A 1 124 ? 24.102 20.094 -0.093 1.00 54.81 124 ALA A O 1
ATOM 973 N N . ILE A 1 125 ? 25.561 18.658 -1.008 1.00 58.94 125 ILE A N 1
ATOM 974 C CA . ILE A 1 125 ? 26.203 18.255 0.255 1.00 58.94 125 ILE A CA 1
ATOM 975 C C . ILE A 1 125 ? 27.110 19.374 0.780 1.00 58.94 125 ILE A C 1
ATOM 977 O O . ILE A 1 125 ? 27.174 19.595 1.989 1.00 58.94 125 ILE A O 1
ATOM 981 N N . GLN A 1 126 ? 27.798 20.093 -0.109 1.00 61.59 126 GLN A N 1
ATOM 982 C CA . GLN A 1 126 ? 28.634 21.237 0.250 1.00 61.59 126 GLN A CA 1
ATOM 983 C C . GLN A 1 126 ? 27.804 22.397 0.814 1.00 61.59 126 GLN A C 1
ATOM 985 O O . GLN A 1 126 ? 28.255 23.053 1.751 1.00 61.59 126 GLN A O 1
ATOM 990 N N . ASN A 1 127 ? 26.591 22.593 0.291 1.00 63.06 127 ASN A N 1
ATOM 991 C CA . ASN A 1 127 ? 25.650 23.631 0.718 1.00 63.06 127 ASN A CA 1
ATOM 992 C C . ASN A 1 127 ? 24.696 23.186 1.845 1.00 63.06 127 ASN A C 1
ATOM 994 O O . ASN A 1 127 ? 23.861 23.973 2.291 1.00 63.06 127 ASN A O 1
ATOM 998 N N . ALA A 1 128 ? 24.792 21.937 2.316 1.00 59.88 128 ALA A N 1
ATOM 999 C CA . ALA A 1 128 ? 24.015 21.457 3.455 1.00 59.88 128 ALA A CA 1
ATOM 1000 C C . ALA A 1 128 ? 24.524 22.078 4.768 1.00 59.88 128 ALA A C 1
ATOM 1002 O O . ALA A 1 128 ? 25.711 22.380 4.910 1.00 59.88 128 ALA A O 1
ATOM 1003 N N . ARG A 1 129 ? 23.639 22.229 5.766 1.00 63.97 129 ARG A N 1
ATOM 1004 C CA . ARG A 1 129 ? 24.040 22.689 7.106 1.00 63.97 129 ARG A CA 1
ATOM 1005 C C . ARG A 1 129 ? 25.141 21.779 7.651 1.00 63.97 129 ARG A C 1
ATOM 1007 O O . ARG A 1 129 ? 25.070 20.557 7.538 1.00 63.97 129 ARG A O 1
ATOM 1014 N N . GLU A 1 130 ? 26.134 22.375 8.307 1.00 49.88 130 GLU A N 1
ATOM 1015 C CA . GLU A 1 130 ? 27.344 21.684 8.779 1.00 49.88 130 GLU A CA 1
ATOM 1016 C C . GLU A 1 130 ? 27.038 20.447 9.650 1.00 49.88 130 GLU A C 1
ATOM 1018 O O . GLU A 1 130 ? 27.751 19.444 9.601 1.00 49.88 130 GLU A O 1
ATOM 1023 N N . ARG A 1 131 ? 25.932 20.472 10.407 1.00 51.31 131 ARG A N 1
ATOM 1024 C CA . ARG A 1 131 ? 25.446 19.325 11.192 1.00 51.31 131 ARG A CA 1
ATOM 1025 C C . ARG A 1 131 ? 25.050 18.138 10.304 1.00 51.31 131 ARG A C 1
ATOM 1027 O O . ARG A 1 131 ? 25.464 17.015 10.594 1.00 51.31 131 ARG A O 1
ATOM 1034 N N . ASP A 1 132 ? 24.302 18.381 9.234 1.00 50.66 132 ASP A N 1
ATOM 1035 C CA . ASP A 1 132 ? 23.772 17.348 8.337 1.00 50.66 132 ASP A CA 1
ATOM 1036 C C . ASP A 1 132 ? 24.898 16.772 7.478 1.00 50.66 132 ASP A C 1
ATOM 1038 O O . ASP A 1 132 ? 25.058 15.552 7.388 1.00 50.66 132 ASP A O 1
ATOM 1042 N N . ARG A 1 133 ? 25.783 17.646 6.977 1.00 60.81 133 ARG A N 1
ATOM 1043 C CA . ARG A 1 133 ? 27.016 17.262 6.278 1.00 60.81 133 ARG A CA 1
ATOM 1044 C C . ARG A 1 133 ? 27.894 16.351 7.142 1.00 60.81 133 ARG A C 1
ATOM 1046 O O . ARG A 1 133 ? 28.334 15.301 6.677 1.00 60.81 133 ARG A O 1
ATOM 1053 N N . ARG A 1 134 ? 28.117 16.695 8.418 1.00 59.09 134 ARG A N 1
ATOM 1054 C CA . ARG A 1 134 ? 28.906 15.870 9.357 1.00 59.09 134 ARG A CA 1
ATOM 1055 C C . ARG A 1 134 ? 28.231 14.551 9.710 1.00 59.09 134 ARG A C 1
ATOM 1057 O O . ARG A 1 134 ? 28.926 13.575 9.974 1.00 59.09 134 ARG A O 1
ATOM 1064 N N . THR A 1 135 ? 26.907 14.488 9.773 1.00 60.09 135 THR A N 1
ATOM 1065 C CA . THR A 1 135 ? 26.184 13.231 10.032 1.00 60.09 135 THR A CA 1
ATOM 1066 C C . THR A 1 135 ? 26.292 12.282 8.840 1.00 60.09 135 THR A C 1
ATOM 1068 O O . THR A 1 135 ? 26.614 11.109 9.025 1.00 60.09 135 THR A O 1
ATOM 1071 N N . LEU A 1 136 ? 26.156 12.809 7.622 1.00 51.84 136 LEU A N 1
ATOM 1072 C CA . LEU A 1 136 ? 26.313 12.053 6.380 1.00 51.84 136 LEU A CA 1
ATOM 1073 C C . LEU A 1 136 ? 27.752 11.540 6.205 1.00 51.84 136 LEU A C 1
ATOM 1075 O O . LEU A 1 136 ? 27.960 10.354 5.958 1.00 51.84 136 LEU A O 1
ATOM 1079 N N . LEU A 1 137 ? 28.755 12.393 6.448 1.00 58.06 137 LEU A N 1
ATOM 1080 C CA . LEU A 1 137 ? 30.172 12.008 6.401 1.00 58.06 137 LEU A CA 1
ATOM 1081 C C . LEU A 1 137 ? 30.531 10.963 7.469 1.00 58.06 137 LEU A C 1
ATOM 1083 O O . LEU A 1 137 ? 31.220 9.993 7.167 1.00 58.06 137 LEU A O 1
ATOM 1087 N N . ARG A 1 138 ? 30.002 11.086 8.695 1.00 62.25 138 ARG A N 1
ATOM 1088 C CA . ARG A 1 138 ? 30.207 10.083 9.759 1.00 62.25 138 ARG A CA 1
ATOM 1089 C C . ARG A 1 138 ? 29.574 8.731 9.427 1.00 62.25 138 ARG A C 1
ATOM 1091 O O . ARG A 1 138 ? 30.133 7.694 9.784 1.00 62.25 138 ARG A O 1
ATOM 1098 N N . ALA A 1 139 ? 28.431 8.724 8.742 1.00 54.44 139 ALA A N 1
ATOM 1099 C CA . ALA A 1 139 ? 27.813 7.496 8.248 1.00 54.44 139 ALA A CA 1
ATOM 1100 C C . ALA A 1 139 ? 28.641 6.848 7.121 1.00 54.44 139 ALA A C 1
ATOM 1102 O O . ALA A 1 139 ? 28.748 5.622 7.067 1.00 54.44 139 ALA A O 1
ATOM 1103 N N . MET A 1 140 ? 29.275 7.659 6.266 1.00 49.66 140 MET A N 1
ATOM 1104 C CA . MET A 1 140 ? 30.158 7.190 5.192 1.00 49.66 140 MET A CA 1
ATOM 1105 C C . MET A 1 140 ? 31.501 6.648 5.715 1.00 49.66 140 MET A C 1
ATOM 1107 O O . MET A 1 140 ? 31.960 5.606 5.244 1.00 49.66 140 MET A O 1
ATOM 1111 N N . ASP A 1 141 ? 32.103 7.289 6.722 1.00 49.97 141 ASP A N 1
ATOM 1112 C CA . ASP A 1 141 ? 33.403 6.886 7.283 1.00 49.97 141 ASP A CA 1
ATOM 1113 C C . ASP A 1 141 ? 33.338 5.621 8.153 1.00 49.97 141 ASP A C 1
ATOM 1115 O O . ASP A 1 141 ? 34.315 4.871 8.226 1.00 49.97 141 ASP A O 1
ATOM 1119 N N . LYS A 1 142 ? 32.170 5.292 8.726 1.00 48.47 142 LYS A N 1
ATOM 1120 C CA . LYS A 1 142 ? 31.935 4.033 9.468 1.00 48.47 142 LYS A CA 1
ATOM 1121 C C . LYS A 1 142 ? 32.117 2.75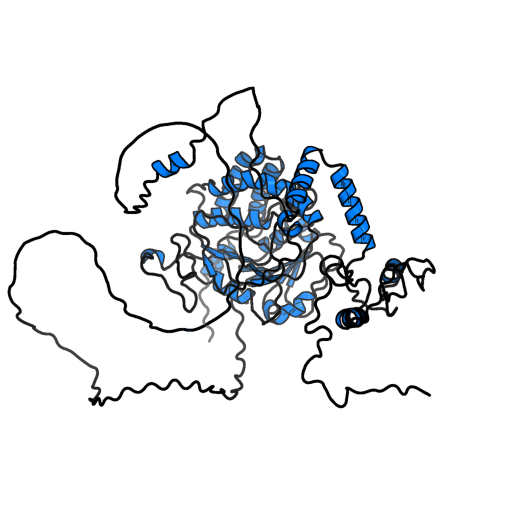4 8.628 1.00 48.47 142 LYS A C 1
ATOM 1123 O O . LYS A 1 142 ? 32.026 1.659 9.177 1.00 48.47 142 LYS A O 1
ATOM 1128 N N . LYS A 1 143 ? 32.372 2.860 7.317 1.00 43.38 143 LYS A N 1
ATOM 1129 C CA . LYS A 1 143 ? 32.540 1.726 6.390 1.00 43.38 143 LYS A CA 1
ATOM 1130 C C . LYS A 1 143 ? 33.947 1.521 5.819 1.00 43.38 143 LYS A C 1
ATOM 1132 O O . LYS A 1 143 ? 34.093 0.718 4.895 1.00 43.38 143 LYS A O 1
ATOM 1137 N N . ARG A 1 144 ? 35.004 2.140 6.361 1.00 36.03 144 ARG A N 1
ATOM 1138 C CA . ARG A 1 144 ? 36.365 1.643 6.068 1.00 36.03 144 ARG A CA 1
ATOM 1139 C C . ARG A 1 144 ? 36.583 0.303 6.792 1.00 36.03 144 ARG A C 1
ATOM 1141 O O . ARG A 1 144 ? 36.425 0.254 8.010 1.00 36.03 144 ARG A O 1
ATOM 1148 N N . PRO A 1 145 ? 36.914 -0.796 6.089 1.00 37.16 145 PRO A N 1
ATOM 1149 C CA . PRO A 1 145 ? 37.147 -2.078 6.740 1.00 37.16 145 PRO A CA 1
ATOM 1150 C C . PRO A 1 145 ? 38.475 -2.007 7.503 1.00 37.16 145 PRO A C 1
ATOM 1152 O O . PRO A 1 145 ? 39.529 -1.878 6.885 1.00 37.16 145 PRO A O 1
ATOM 1155 N N . GLY A 1 146 ? 38.420 -2.055 8.837 1.00 41.00 146 GLY A N 1
ATOM 1156 C CA . GLY A 1 146 ? 39.625 -2.109 9.671 1.00 41.00 146 GLY A CA 1
ATOM 1157 C C . GLY A 1 146 ? 39.500 -1.610 11.111 1.00 41.00 146 GLY A C 1
ATOM 1158 O O . GLY A 1 146 ? 40.399 -1.884 11.897 1.00 41.00 146 GLY A O 1
ATOM 1159 N N . THR A 1 147 ? 38.418 -0.930 11.499 1.00 31.56 147 THR A N 1
ATOM 1160 C CA . THR A 1 147 ? 38.327 -0.356 12.853 1.00 31.56 147 THR A CA 1
ATOM 1161 C C . THR A 1 147 ? 37.082 -0.844 13.582 1.00 31.56 147 THR A C 1
ATOM 1163 O O . THR A 1 147 ? 35.959 -0.488 13.228 1.00 31.56 147 THR A O 1
ATOM 1166 N N . SER A 1 148 ? 37.281 -1.664 14.615 1.00 31.33 148 SER A N 1
ATOM 1167 C CA . SER A 1 148 ? 36.244 -1.985 15.600 1.00 31.33 148 SER A CA 1
ATOM 1168 C C . SER A 1 148 ? 35.759 -0.695 16.276 1.00 31.33 148 SER A C 1
ATOM 1170 O O . SER A 1 148 ? 36.584 0.179 16.559 1.00 31.33 148 SER A O 1
ATOM 1172 N N . PRO A 1 149 ? 34.453 -0.530 16.552 1.00 31.55 149 PRO A N 1
ATOM 1173 C CA . PRO A 1 149 ? 33.964 0.690 17.173 1.00 31.55 149 PRO A CA 1
ATOM 1174 C C . PRO A 1 149 ? 34.423 0.750 18.636 1.00 31.55 149 PRO A C 1
ATOM 1176 O O . PRO A 1 149 ? 33.969 -0.027 19.472 1.00 31.55 149 PRO A O 1
ATOM 1179 N N . ALA A 1 150 ? 35.315 1.690 18.951 1.00 32.41 150 ALA A N 1
ATOM 1180 C CA . ALA A 1 150 ? 35.528 2.120 20.325 1.00 32.41 150 ALA A CA 1
ATOM 1181 C C . ALA A 1 150 ? 34.320 2.959 20.768 1.00 32.41 150 ALA A C 1
ATOM 1183 O O . ALA A 1 150 ? 33.922 3.908 20.087 1.00 32.41 150 ALA A O 1
ATOM 1184 N N . VAL A 1 151 ? 33.733 2.587 21.905 1.00 32.22 151 VAL A N 1
ATOM 1185 C CA . VAL A 1 151 ? 32.669 3.337 22.583 1.00 32.22 151 VAL A CA 1
ATOM 1186 C C . VAL A 1 151 ? 33.183 4.755 22.887 1.00 32.22 151 VAL A C 1
ATOM 1188 O O . VAL A 1 151 ? 34.229 4.879 23.531 1.00 32.22 151 VAL A O 1
ATOM 1191 N N . PRO A 1 152 ? 32.505 5.834 22.449 1.00 31.44 152 PRO A N 1
ATOM 1192 C CA . PRO A 1 152 ? 32.919 7.186 22.799 1.00 31.44 152 PRO A CA 1
ATOM 1193 C C . PRO A 1 152 ? 32.751 7.411 24.304 1.00 31.44 152 PRO A C 1
ATOM 1195 O O . PRO A 1 152 ? 31.656 7.245 24.842 1.00 31.44 152 PRO A O 1
ATOM 1198 N N . LYS A 1 153 ? 33.830 7.810 24.985 1.00 29.25 153 LYS A N 1
ATOM 1199 C CA . LYS A 1 153 ? 33.757 8.323 26.357 1.00 29.25 153 LYS A CA 1
ATOM 1200 C C . LYS A 1 153 ? 33.048 9.677 26.340 1.00 29.25 153 LYS A C 1
ATOM 1202 O O . LYS A 1 153 ? 33.460 10.585 25.621 1.00 29.25 153 LYS A O 1
ATOM 1207 N N . ILE A 1 154 ? 31.988 9.787 27.133 1.00 32.25 154 ILE A N 1
ATOM 1208 C CA . ILE A 1 154 ? 31.281 11.038 27.410 1.00 32.25 154 ILE A CA 1
ATOM 1209 C C . ILE A 1 154 ? 32.205 11.905 28.271 1.00 32.25 154 ILE A C 1
ATOM 1211 O O . ILE A 1 154 ? 32.577 11.507 29.372 1.00 32.25 154 ILE A O 1
ATOM 1215 N N . GLY A 1 155 ? 32.597 13.061 27.740 1.00 28.38 155 GLY A N 1
ATOM 1216 C CA . GLY A 1 155 ? 33.349 14.092 28.443 1.00 28.38 155 GLY A CA 1
ATOM 1217 C C . GLY A 1 155 ? 32.602 15.420 28.378 1.00 28.38 155 GLY A C 1
ATOM 1218 O O . GLY A 1 155 ? 32.417 15.964 27.295 1.00 28.38 155 GLY A O 1
ATOM 1219 N N . ASP A 1 156 ? 32.188 15.860 29.564 1.00 26.88 156 ASP A N 1
ATOM 1220 C CA . ASP A 1 156 ? 31.785 17.198 30.008 1.00 26.88 156 ASP A CA 1
ATOM 1221 C C . ASP A 1 156 ? 30.591 17.900 29.326 1.00 26.88 156 ASP A C 1
ATOM 1223 O O . ASP A 1 156 ? 30.706 18.636 28.346 1.00 26.88 156 ASP A O 1
ATOM 1227 N N . ARG A 1 157 ? 29.411 17.706 29.925 1.00 30.83 157 ARG A N 1
ATOM 1228 C CA . ARG A 1 157 ? 28.275 18.631 29.851 1.00 30.83 157 ARG A CA 1
ATOM 1229 C C . ARG A 1 157 ? 27.947 19.070 31.271 1.00 30.83 157 ARG A C 1
ATOM 1231 O O . ARG A 1 157 ? 27.260 18.352 31.991 1.00 30.83 157 ARG A O 1
ATOM 1238 N N . SER A 1 158 ? 28.406 20.249 31.657 1.00 29.33 158 SER A N 1
ATOM 1239 C CA . SER A 1 158 ? 27.942 20.936 32.857 1.00 29.33 158 SER A CA 1
ATOM 1240 C C . SER A 1 158 ? 27.042 22.103 32.451 1.00 29.33 158 SER A C 1
ATOM 1242 O O . SER A 1 158 ? 27.530 23.168 32.081 1.00 29.33 158 SER A O 1
ATOM 1244 N N . ARG A 1 159 ? 25.720 21.870 32.488 1.00 29.14 159 ARG A N 1
ATOM 1245 C CA . ARG A 1 159 ? 24.682 22.730 33.102 1.00 29.14 159 ARG A CA 1
ATOM 1246 C C . ARG A 1 159 ? 23.269 22.297 32.677 1.00 29.14 159 ARG A C 1
ATOM 1248 O O . ARG A 1 159 ? 22.978 22.256 31.487 1.00 29.14 159 ARG A O 1
ATOM 1255 N N . GLU A 1 160 ? 22.463 22.037 33.716 1.00 29.44 160 GLU A N 1
ATOM 1256 C CA . GLU A 1 160 ? 20.986 21.968 33.794 1.00 29.44 160 GLU A CA 1
ATOM 1257 C C . GLU A 1 160 ? 20.320 20.766 33.089 1.00 29.44 160 GLU A C 1
ATOM 1259 O O . GLU A 1 160 ? 20.519 20.540 31.904 1.00 29.44 160 GLU A O 1
ATOM 1264 N N . GLY A 1 161 ? 19.502 19.912 33.710 1.00 29.27 161 GLY A N 1
ATOM 1265 C CA . GLY A 1 161 ? 18.893 19.851 35.042 1.00 29.27 161 GLY A CA 1
ATOM 1266 C C . GLY A 1 161 ? 17.709 18.866 34.952 1.00 29.27 161 GLY A C 1
ATOM 1267 O O . GLY A 1 161 ? 16.729 19.158 34.283 1.00 29.27 161 GLY A O 1
ATOM 1268 N N . ASP A 1 162 ? 17.893 17.675 35.522 1.00 28.00 162 ASP A N 1
ATOM 1269 C CA . ASP A 1 162 ? 16.981 16.557 35.834 1.00 28.00 162 ASP A CA 1
ATOM 1270 C C . ASP A 1 162 ? 15.581 16.419 35.189 1.00 28.00 162 ASP A C 1
ATOM 1272 O O . ASP A 1 162 ? 14.625 17.101 35.548 1.00 28.00 162 ASP A O 1
ATOM 1276 N N . LEU A 1 163 ? 15.420 15.341 34.403 1.00 26.67 163 LEU A N 1
ATOM 1277 C CA . LEU A 1 163 ? 14.194 14.528 34.334 1.00 26.67 163 LEU A CA 1
ATOM 1278 C C . LEU A 1 163 ? 14.568 13.033 34.187 1.00 26.67 163 LEU A C 1
ATOM 1280 O O . LEU A 1 163 ? 14.717 12.502 33.092 1.00 26.67 163 LEU A O 1
ATOM 1284 N N . PHE A 1 164 ? 14.700 12.400 35.358 1.00 27.27 164 PHE A N 1
ATOM 1285 C CA . PHE A 1 164 ? 14.758 10.967 35.704 1.00 27.27 164 PHE A CA 1
ATOM 1286 C C . PHE A 1 164 ? 15.987 10.094 35.332 1.00 27.27 164 PHE A C 1
ATOM 1288 O O . PHE A 1 164 ? 16.464 10.101 34.198 1.00 27.27 164 PHE A O 1
ATOM 1295 N N . PRO A 1 165 ? 16.475 9.269 36.294 1.00 30.83 165 PRO A N 1
ATOM 1296 C CA . PRO A 1 165 ? 17.654 8.423 36.137 1.00 30.83 165 PRO A CA 1
ATOM 1297 C C . PRO A 1 165 ? 17.310 7.141 35.368 1.00 30.83 165 PRO A C 1
ATOM 1299 O O . PRO A 1 165 ? 16.446 6.361 35.774 1.00 30.83 165 PRO A O 1
ATOM 1302 N N . ALA A 1 166 ? 18.019 6.886 34.270 1.00 32.84 166 ALA A N 1
ATOM 1303 C CA . ALA A 1 166 ? 17.968 5.593 33.602 1.00 32.84 166 ALA A CA 1
ATOM 1304 C C . ALA A 1 166 ? 18.631 4.538 34.503 1.00 32.84 166 ALA A C 1
ATOM 1306 O O . ALA A 1 166 ? 19.848 4.545 34.694 1.00 32.84 166 ALA A O 1
ATOM 1307 N N . LYS A 1 167 ? 17.817 3.641 35.070 1.00 34.25 167 LYS A N 1
ATOM 1308 C CA . LYS A 1 167 ? 18.289 2.430 35.750 1.00 34.25 167 LYS A CA 1
ATOM 1309 C C . LYS A 1 167 ? 19.107 1.586 34.773 1.00 34.25 167 LYS A C 1
ATOM 1311 O O . LYS A 1 167 ? 18.731 1.432 33.610 1.00 34.25 167 LYS A O 1
ATOM 1316 N N . THR A 1 168 ? 20.242 1.072 35.231 1.00 43.88 168 THR A N 1
ATOM 1317 C CA . THR A 1 168 ? 21.128 0.237 34.416 1.00 43.88 168 THR A CA 1
ATOM 1318 C C . THR A 1 168 ? 20.443 -1.084 34.055 1.00 43.88 168 THR A C 1
ATOM 1320 O O . THR A 1 168 ? 19.580 -1.581 34.777 1.00 43.88 168 THR A O 1
ATOM 1323 N N . LEU A 1 169 ? 20.843 -1.670 32.923 1.00 37.12 169 LEU A N 1
ATOM 1324 C CA . LEU A 1 169 ? 20.343 -2.956 32.411 1.00 37.12 169 LEU A CA 1
ATOM 1325 C C . LEU A 1 169 ? 20.391 -4.095 33.449 1.00 37.12 169 LEU A C 1
ATOM 1327 O O . LEU A 1 169 ? 19.539 -4.983 33.421 1.00 37.12 169 LEU A O 1
ATOM 1331 N N . ASP A 1 170 ? 21.327 -4.033 34.396 1.00 41.28 170 ASP A N 1
ATOM 1332 C CA . ASP A 1 170 ? 21.460 -5.016 35.474 1.00 41.28 170 ASP A CA 1
ATOM 1333 C C . ASP A 1 170 ? 20.320 -4.925 36.510 1.00 41.28 170 ASP A C 1
ATOM 1335 O O . ASP A 1 170 ? 19.894 -5.945 37.052 1.00 41.28 170 ASP A O 1
ATOM 1339 N N . GLU A 1 171 ? 19.743 -3.738 36.738 1.00 40.41 171 GLU A N 1
ATOM 1340 C CA . GLU A 1 171 ? 18.579 -3.573 37.624 1.00 40.41 171 GLU A CA 1
ATOM 1341 C C . GLU A 1 171 ? 17.274 -4.074 36.980 1.00 40.41 171 GLU A C 1
ATOM 1343 O O . GLU A 1 171 ? 16.355 -4.491 37.688 1.00 40.41 171 GLU A O 1
ATOM 1348 N N . TYR A 1 172 ? 17.192 -4.095 35.645 1.00 36.47 172 TYR A N 1
ATOM 1349 C CA . TYR A 1 172 ? 16.055 -4.674 34.914 1.00 36.47 172 TYR A CA 1
ATOM 1350 C C . TYR A 1 172 ? 16.108 -6.210 34.904 1.00 36.47 172 TYR A C 1
ATOM 1352 O O . TYR A 1 172 ? 15.082 -6.882 34.995 1.00 36.47 172 TYR A O 1
ATOM 1360 N N . ALA A 1 173 ? 17.315 -6.784 34.866 1.00 38.66 173 ALA A N 1
ATOM 1361 C CA . ALA A 1 173 ? 17.511 -8.227 34.976 1.00 38.66 173 ALA A CA 1
ATOM 1362 C C . ALA A 1 173 ? 17.157 -8.763 36.379 1.00 38.66 173 ALA A C 1
ATOM 1364 O O . ALA A 1 173 ? 16.667 -9.885 36.502 1.00 38.66 173 ALA A O 1
ATOM 1365 N N . ALA A 1 174 ? 17.338 -7.952 37.429 1.00 40.44 174 ALA A N 1
ATOM 1366 C CA . ALA A 1 174 ? 16.985 -8.315 38.802 1.00 40.44 174 ALA A CA 1
ATOM 1367 C C . ALA A 1 174 ? 15.472 -8.238 39.099 1.00 40.44 174 ALA A C 1
ATOM 1369 O O . ALA A 1 174 ? 14.984 -8.972 39.958 1.00 40.44 174 ALA A O 1
ATOM 1370 N N . SER A 1 175 ? 14.712 -7.391 38.392 1.00 35.69 175 SER A N 1
ATOM 1371 C CA . SER A 1 175 ? 13.257 -7.248 38.581 1.00 35.69 175 SER A CA 1
ATOM 1372 C C . SER A 1 175 ? 12.420 -8.222 37.740 1.00 35.69 175 SER A C 1
ATOM 1374 O O . SER A 1 175 ? 11.264 -8.474 38.072 1.00 35.69 175 SER A O 1
ATOM 1376 N N . ALA A 1 176 ? 13.003 -8.815 36.692 1.00 35.09 176 ALA A N 1
ATOM 1377 C CA . ALA A 1 176 ? 12.311 -9.681 35.735 1.00 35.09 176 ALA A CA 1
ATOM 1378 C C . ALA A 1 176 ? 12.346 -11.191 36.058 1.00 35.09 176 ALA A C 1
ATOM 1380 O O . ALA A 1 176 ? 11.990 -11.999 35.203 1.00 35.09 176 ALA A O 1
ATOM 1381 N N . GLY A 1 177 ? 12.758 -11.600 37.266 1.00 33.22 177 GLY A N 1
ATOM 1382 C CA . GLY A 1 177 ? 12.530 -12.963 37.780 1.00 33.22 177 GLY A CA 1
ATOM 1383 C C . GLY A 1 177 ? 13.017 -14.125 36.895 1.00 33.22 177 GLY A C 1
ATOM 1384 O O . GLY A 1 177 ? 12.480 -15.227 36.987 1.00 33.22 177 GLY A O 1
ATOM 1385 N N . LEU A 1 178 ? 14.019 -13.910 36.038 1.00 27.55 178 LEU A N 1
ATOM 1386 C CA . LEU A 1 178 ? 14.608 -14.937 35.176 1.00 27.55 178 LEU A CA 1
ATOM 1387 C C . LEU A 1 178 ? 15.793 -15.594 35.895 1.00 27.55 178 LEU A C 1
ATOM 1389 O O . LEU A 1 178 ? 16.949 -15.203 35.746 1.00 27.55 178 LEU A O 1
ATOM 1393 N N . LEU A 1 179 ? 15.493 -16.617 36.695 1.00 26.56 179 LEU A N 1
ATOM 1394 C CA . LEU A 1 179 ? 16.492 -17.522 37.263 1.00 26.56 179 LEU A CA 1
ATOM 1395 C C . LEU A 1 179 ? 17.068 -18.423 36.159 1.00 26.56 179 LEU A C 1
ATOM 1397 O O . LEU A 1 179 ? 16.515 -19.476 35.846 1.00 26.56 179 LEU A O 1
ATOM 1401 N N . PHE A 1 180 ? 18.224 -18.053 35.609 1.00 25.39 180 PHE A N 1
ATOM 1402 C CA . PHE A 1 180 ? 19.136 -19.032 35.017 1.00 25.39 180 PHE A CA 1
ATOM 1403 C C . PHE A 1 180 ? 19.846 -19.770 36.162 1.00 25.39 180 PHE A C 1
ATOM 1405 O O . PHE A 1 180 ? 20.850 -19.305 36.699 1.00 25.39 180 PHE A O 1
ATOM 1412 N N . MET A 1 181 ? 19.317 -20.930 36.561 1.00 24.41 181 MET A N 1
ATOM 1413 C CA . MET A 1 181 ? 20.059 -21.875 37.396 1.00 24.41 181 MET A CA 1
ATOM 1414 C C . MET A 1 181 ? 21.121 -22.576 36.544 1.00 24.41 181 MET A C 1
ATOM 1416 O O . MET A 1 181 ? 20.857 -23.602 35.926 1.00 24.41 181 MET A O 1
ATOM 1420 N N . SER A 1 182 ? 22.341 -22.037 36.534 1.00 27.02 182 SER A N 1
ATOM 1421 C CA . SER A 1 182 ? 23.534 -22.839 36.260 1.00 27.02 182 SER A CA 1
ATOM 1422 C C . SER A 1 182 ? 24.031 -23.395 37.590 1.00 27.02 182 SER A C 1
ATOM 1424 O O . SER A 1 182 ? 24.696 -22.713 38.368 1.00 27.02 182 SER A O 1
ATOM 1426 N N . SER A 1 183 ? 23.662 -24.637 37.875 1.00 24.22 183 SER A N 1
ATOM 1427 C CA . SER A 1 183 ? 24.147 -25.403 39.015 1.00 24.22 183 SER A CA 1
ATOM 1428 C C . SER A 1 183 ? 25.621 -25.772 38.835 1.00 24.22 183 SER A C 1
ATOM 1430 O O . SER A 1 183 ? 25.936 -26.650 38.038 1.00 24.22 183 SER A O 1
ATOM 1432 N N . CYS A 1 184 ? 26.502 -25.142 39.613 1.00 26.00 184 CYS A N 1
ATOM 1433 C CA . CYS A 1 184 ? 27.702 -25.769 40.173 1.00 26.00 184 CYS A CA 1
ATOM 1434 C C . CYS A 1 184 ? 28.084 -25.031 41.470 1.00 26.00 184 CYS A C 1
ATOM 1436 O O . CYS A 1 184 ? 28.423 -23.851 41.465 1.00 26.00 184 CYS A O 1
ATOM 1438 N N . LEU A 1 185 ? 27.944 -25.743 42.588 1.00 24.75 185 LEU A N 1
ATOM 1439 C CA . LEU A 1 185 ? 28.211 -25.346 43.979 1.00 24.75 185 LEU A CA 1
ATOM 1440 C C . LEU A 1 185 ? 29.700 -25.634 44.353 1.00 24.75 185 LEU A C 1
ATOM 1442 O O . LEU A 1 185 ? 30.419 -26.198 43.531 1.00 24.75 185 LEU A O 1
ATOM 1446 N N . PRO A 1 186 ? 30.220 -25.223 45.535 1.00 33.38 186 PRO A N 1
ATOM 1447 C CA . PRO A 1 186 ? 31.356 -24.296 45.614 1.00 33.38 186 PRO A CA 1
ATOM 1448 C C . PRO A 1 186 ? 32.485 -24.722 46.579 1.00 33.38 186 PRO A C 1
ATOM 1450 O O . PRO A 1 186 ? 32.246 -25.444 47.537 1.00 33.38 186 PRO A O 1
ATOM 1453 N N . LEU A 1 187 ? 33.678 -24.134 46.446 1.00 26.44 187 LEU A N 1
ATOM 1454 C CA . LEU A 1 187 ? 34.718 -23.995 47.491 1.00 26.44 187 LEU A CA 1
ATOM 1455 C C . LEU A 1 187 ? 35.597 -22.793 47.067 1.00 26.44 187 LEU A C 1
ATOM 1457 O O . LEU A 1 187 ? 35.887 -22.672 45.888 1.00 26.44 187 LEU A O 1
ATOM 1461 N N . GLY A 1 188 ? 36.093 -21.831 47.847 1.00 26.03 188 GLY A N 1
ATOM 1462 C CA . GLY A 1 188 ? 36.083 -21.495 49.262 1.00 26.03 188 GLY A CA 1
ATOM 1463 C C . GLY A 1 188 ? 37.055 -20.306 49.475 1.00 26.03 188 GLY A C 1
ATOM 1464 O O . GLY A 1 188 ? 38.161 -20.314 48.959 1.00 26.03 188 GLY A O 1
ATOM 1465 N N . ARG A 1 189 ? 36.614 -19.287 50.231 1.00 28.03 189 ARG A N 1
ATOM 1466 C CA . ARG A 1 189 ? 37.364 -18.306 51.069 1.00 28.03 189 ARG A CA 1
ATOM 1467 C C . ARG A 1 189 ? 38.581 -17.495 50.531 1.00 28.03 189 ARG A C 1
ATOM 1469 O O . ARG A 1 189 ? 39.686 -17.992 50.404 1.00 28.03 189 ARG A O 1
ATOM 1476 N N . ARG A 1 190 ? 38.376 -16.160 50.528 1.00 26.92 190 ARG A N 1
ATOM 1477 C CA . ARG A 1 190 ? 39.198 -15.044 51.096 1.00 26.92 190 ARG A CA 1
ATOM 1478 C C . ARG A 1 190 ? 40.746 -15.086 50.985 1.00 26.92 190 ARG A C 1
ATOM 1480 O O . ARG A 1 190 ? 41.364 -15.796 51.765 1.00 26.92 190 ARG A O 1
ATOM 1487 N N . ARG A 1 191 ? 41.363 -14.068 50.345 1.00 26.41 191 ARG A N 1
ATOM 1488 C CA . ARG A 1 191 ? 42.048 -12.897 50.987 1.00 26.41 191 ARG A CA 1
ATOM 1489 C C . ARG A 1 191 ? 42.813 -12.001 49.984 1.00 26.41 191 ARG A C 1
ATOM 1491 O O . ARG A 1 191 ? 43.295 -12.451 48.958 1.00 26.41 191 ARG A O 1
ATOM 1498 N N . LYS A 1 192 ? 42.919 -10.717 50.360 1.00 27.34 192 LYS A N 1
ATOM 1499 C CA . LYS A 1 192 ? 43.646 -9.583 49.746 1.00 27.34 192 LYS A CA 1
ATOM 1500 C C . LYS A 1 192 ? 45.172 -9.784 49.634 1.00 27.34 192 LYS A C 1
ATOM 1502 O O . LYS A 1 192 ? 45.757 -10.206 50.627 1.00 27.34 192 LYS A O 1
ATOM 1507 N N . ARG A 1 193 ? 45.792 -9.257 48.561 1.00 24.84 193 ARG A N 1
ATOM 1508 C CA . ARG A 1 193 ? 46.982 -8.344 48.497 1.00 24.84 193 ARG A CA 1
ATOM 1509 C C . ARG A 1 193 ? 47.564 -8.369 47.066 1.00 24.84 193 ARG A C 1
ATOM 1511 O O . ARG A 1 193 ? 47.674 -9.435 46.489 1.00 24.84 193 ARG A O 1
ATOM 1518 N N . LYS A 1 194 ? 47.627 -7.220 46.381 1.00 25.77 194 LYS A N 1
ATOM 1519 C CA . LYS A 1 194 ? 48.775 -6.294 46.219 1.00 25.77 194 LYS A CA 1
ATOM 1520 C C . LYS A 1 194 ? 49.908 -6.811 45.312 1.00 25.77 194 LYS A C 1
ATOM 1522 O O . LYS A 1 194 ? 50.604 -7.741 45.680 1.00 25.77 194 LYS A O 1
ATOM 1527 N N . GLU A 1 195 ? 50.103 -6.041 44.238 1.00 26.64 195 GLU A N 1
ATOM 1528 C CA . GLU A 1 195 ? 51.377 -5.588 43.655 1.00 26.64 195 GLU A CA 1
ATOM 1529 C C . GLU A 1 195 ? 52.328 -6.563 42.923 1.00 26.64 195 GLU A C 1
ATOM 1531 O O . GLU A 1 195 ? 52.689 -7.638 43.382 1.00 26.64 195 GLU A O 1
ATOM 1536 N N . THR A 1 196 ? 52.847 -6.000 41.823 1.00 26.56 196 THR A N 1
ATOM 1537 C CA . THR A 1 196 ? 54.163 -6.160 41.173 1.00 26.56 196 THR A CA 1
ATOM 1538 C C . THR A 1 196 ? 54.395 -7.127 40.004 1.00 26.56 196 THR A C 1
ATOM 1540 O O . THR A 1 196 ? 54.085 -8.310 40.018 1.00 26.56 196 THR A O 1
ATOM 1543 N N . MET A 1 197 ? 55.007 -6.507 38.985 1.00 24.00 197 MET A N 1
ATOM 1544 C CA . MET A 1 197 ? 55.576 -7.006 37.736 1.00 24.00 197 MET A CA 1
ATOM 1545 C C . MET A 1 197 ? 56.541 -8.190 37.891 1.00 24.00 197 MET A C 1
ATOM 1547 O O . MET A 1 197 ? 57.385 -8.150 38.781 1.00 24.00 197 MET A O 1
ATOM 1551 N N . LYS A 1 198 ? 56.579 -9.087 36.891 1.00 24.81 198 LYS A N 1
ATOM 1552 C CA . LYS A 1 198 ? 57.768 -9.298 36.032 1.00 24.81 198 LYS A CA 1
ATOM 1553 C C . LYS A 1 198 ? 57.541 -10.333 34.914 1.00 24.81 198 LYS A C 1
ATOM 1555 O O . LYS A 1 198 ? 57.179 -11.475 35.141 1.00 24.81 198 LYS A O 1
ATOM 1560 N N . GLN A 1 199 ? 57.759 -9.831 33.706 1.00 26.14 199 GLN A N 1
ATOM 1561 C CA . GLN A 1 199 ? 58.447 -10.381 32.534 1.00 26.14 199 GLN A CA 1
ATOM 1562 C C . GLN A 1 199 ? 59.263 -11.685 32.704 1.00 26.14 199 GLN A C 1
ATOM 1564 O O . GLN A 1 199 ? 60.156 -11.714 33.538 1.00 26.14 199 GLN A O 1
ATOM 1569 N N . GLU A 1 200 ? 59.023 -12.671 31.823 1.00 25.16 200 GLU A N 1
ATOM 1570 C CA . GLU A 1 200 ? 59.995 -13.585 31.161 1.00 25.16 200 GLU A CA 1
ATOM 1571 C C . GLU A 1 200 ? 59.211 -14.513 30.197 1.00 25.16 200 GLU A C 1
ATOM 1573 O O . GLU A 1 200 ? 58.256 -15.167 30.594 1.00 25.16 200 GLU A O 1
ATOM 1578 N N . ARG A 1 201 ? 59.290 -14.325 28.870 1.00 26.05 201 ARG A N 1
ATOM 1579 C CA . ARG A 1 201 ? 60.182 -14.986 27.889 1.00 26.05 201 ARG A CA 1
ATOM 1580 C C . ARG A 1 201 ? 60.165 -16.525 27.912 1.00 26.05 201 ARG A C 1
ATOM 1582 O O . ARG A 1 201 ? 60.791 -17.149 28.752 1.00 26.05 201 ARG A O 1
ATOM 1589 N N . GLY A 1 202 ? 59.578 -17.101 26.861 1.00 25.05 202 GLY A N 1
ATOM 1590 C CA . GLY A 1 202 ? 59.773 -18.485 26.426 1.00 25.05 202 GLY A CA 1
ATOM 1591 C C . GLY A 1 202 ? 59.155 -18.678 25.041 1.00 25.05 202 GLY A C 1
ATOM 1592 O O . GLY A 1 202 ? 57.943 -18.584 24.887 1.00 25.05 202 GLY A O 1
ATOM 1593 N N . ALA A 1 203 ? 60.006 -18.831 24.031 1.00 25.62 203 ALA A N 1
ATOM 1594 C CA . ALA A 1 203 ? 59.676 -18.980 22.617 1.00 25.62 203 ALA A CA 1
ATOM 1595 C C . ALA A 1 203 ? 59.691 -20.463 22.187 1.00 25.62 203 ALA A C 1
ATOM 1597 O O . ALA A 1 203 ? 60.074 -21.315 22.984 1.00 25.62 203 ALA A O 1
ATOM 1598 N N . LEU A 1 204 ? 59.403 -20.689 20.891 1.00 23.95 204 LEU A N 1
ATOM 1599 C CA . LEU A 1 204 ? 59.510 -21.933 20.094 1.00 23.95 204 LEU A CA 1
ATOM 1600 C C . LEU A 1 204 ? 58.340 -22.931 20.253 1.00 23.95 204 LEU A C 1
ATOM 1602 O O . LEU A 1 204 ? 57.832 -23.115 21.344 1.00 23.95 204 LEU A O 1
ATOM 1606 N N . LEU A 1 205 ? 57.861 -23.659 19.238 1.00 23.20 205 LEU A N 1
ATOM 1607 C CA . LEU A 1 205 ? 58.023 -23.650 17.780 1.00 23.20 205 LEU A CA 1
ATOM 1608 C C . LEU A 1 205 ? 56.875 -24.511 17.183 1.00 23.20 205 LEU A C 1
ATOM 1610 O O . LEU A 1 205 ? 56.447 -25.483 17.792 1.00 23.20 205 LEU A O 1
ATOM 1614 N N . ILE A 1 206 ? 56.403 -24.120 15.997 1.00 24.92 206 ILE A N 1
ATOM 1615 C CA . ILE A 1 206 ? 55.913 -24.906 14.840 1.00 24.92 206 ILE A CA 1
ATOM 1616 C C . ILE A 1 206 ? 55.636 -26.419 15.043 1.00 24.92 206 ILE A C 1
ATOM 1618 O O . ILE A 1 206 ? 56.552 -27.190 15.304 1.00 24.92 206 ILE A O 1
ATOM 1622 N N . SER A 1 207 ? 54.425 -26.874 14.687 1.00 24.72 207 SER A N 1
ATOM 1623 C CA . SER A 1 207 ? 54.236 -27.913 13.647 1.00 24.72 207 SER A CA 1
ATOM 1624 C C . SER A 1 207 ? 52.765 -28.112 13.260 1.00 24.72 207 SER A C 1
ATOM 1626 O O . SER A 1 207 ? 51.862 -28.164 14.089 1.00 24.72 207 SER A O 1
ATOM 1628 N N . GLN A 1 208 ? 52.559 -28.174 11.945 1.00 28.27 208 GLN A N 1
ATOM 1629 C CA . GLN A 1 208 ? 51.358 -28.636 11.260 1.00 28.27 208 GLN A CA 1
ATOM 1630 C C . GLN A 1 208 ? 51.171 -30.137 11.494 1.00 28.27 208 GLN A C 1
ATOM 1632 O O . GLN A 1 208 ? 52.163 -30.856 11.428 1.00 28.27 208 GLN A O 1
ATOM 1637 N N . LEU A 1 209 ? 49.928 -30.612 11.605 1.00 25.36 209 LEU A N 1
ATOM 1638 C CA . LEU A 1 209 ? 49.542 -31.934 11.107 1.00 25.36 209 LEU A CA 1
ATOM 1639 C C . LEU A 1 209 ? 48.103 -31.903 10.573 1.00 25.36 209 LEU A C 1
ATOM 1641 O O . LEU A 1 209 ? 47.196 -31.331 11.176 1.00 25.36 209 LEU A O 1
ATOM 1645 N N . ASP A 1 210 ? 47.977 -32.495 9.392 1.00 24.34 210 ASP A N 1
ATOM 1646 C CA . ASP A 1 210 ? 46.804 -32.632 8.538 1.00 24.34 210 ASP A CA 1
ATOM 1647 C C . ASP A 1 210 ? 45.851 -33.758 8.983 1.00 24.34 210 ASP A C 1
ATOM 1649 O O . ASP A 1 210 ? 46.247 -34.711 9.644 1.00 24.34 210 ASP A O 1
ATOM 1653 N N . ALA A 1 211 ? 44.604 -33.616 8.518 1.00 25.59 211 ALA A N 1
ATOM 1654 C CA . ALA A 1 211 ? 43.647 -34.626 8.043 1.00 25.59 211 ALA A CA 1
ATOM 1655 C C . ALA A 1 211 ? 43.568 -36.038 8.676 1.00 25.59 211 ALA A C 1
ATOM 1657 O O . ALA A 1 211 ? 44.501 -36.831 8.605 1.00 25.59 211 ALA A O 1
ATOM 1658 N N . GLY A 1 212 ? 42.340 -36.451 9.035 1.00 22.81 212 GLY A N 1
ATOM 1659 C CA . GLY A 1 212 ? 41.955 -37.867 8.937 1.00 22.81 212 GLY A CA 1
ATOM 1660 C C . GLY A 1 212 ? 40.749 -38.337 9.761 1.00 22.81 212 GLY A C 1
ATOM 1661 O O . GLY A 1 212 ? 40.860 -38.485 10.967 1.00 22.81 212 GLY A O 1
ATOM 1662 N N . HIS A 1 213 ? 39.678 -38.719 9.046 1.00 24.94 213 HIS A N 1
ATOM 1663 C CA . HIS A 1 213 ? 38.763 -39.848 9.331 1.00 24.94 213 HIS A CA 1
ATOM 1664 C C . HIS A 1 213 ? 37.678 -39.741 10.433 1.00 24.94 213 HIS A C 1
ATOM 1666 O O . HIS A 1 213 ? 37.950 -39.489 11.595 1.00 24.94 213 HIS A O 1
ATOM 1672 N N . LEU A 1 214 ? 36.395 -39.786 10.019 1.00 23.16 214 LEU A N 1
ATOM 1673 C CA . LEU A 1 214 ? 35.446 -40.941 10.005 1.00 23.16 214 LEU A CA 1
ATOM 1674 C C . LEU A 1 214 ? 34.662 -41.023 11.333 1.00 23.16 214 LEU A C 1
ATOM 1676 O O . LEU A 1 214 ? 35.248 -41.235 12.379 1.00 23.16 214 LEU A O 1
ATOM 1680 N N . CYS A 1 215 ? 33.387 -40.626 11.393 1.00 22.17 215 CYS A N 1
ATOM 1681 C CA . CYS A 1 215 ? 32.161 -41.312 10.942 1.00 22.17 215 CYS A CA 1
ATOM 1682 C C . CYS A 1 215 ? 31.745 -42.521 11.809 1.00 22.17 215 CYS A C 1
ATOM 1684 O O . CYS A 1 215 ? 32.548 -43.404 12.085 1.00 22.17 215 CYS A O 1
ATOM 1686 N N . HIS A 1 216 ? 30.434 -42.552 12.100 1.00 24.52 216 HIS A N 1
ATOM 1687 C CA . HIS A 1 216 ? 29.615 -43.503 12.871 1.00 24.52 216 HIS A CA 1
ATOM 1688 C C . HIS A 1 216 ? 29.611 -43.261 14.399 1.00 24.52 216 HIS A C 1
ATOM 1690 O O . HIS A 1 216 ? 30.653 -43.098 15.007 1.00 24.52 216 HIS A O 1
ATOM 1696 N N . TYR A 1 217 ? 28.473 -43.159 15.097 1.00 22.69 217 TYR A N 1
ATOM 1697 C CA . TYR A 1 217 ? 27.397 -44.148 15.162 1.00 22.69 217 TYR A CA 1
ATOM 1698 C C . TYR A 1 217 ? 26.102 -43.509 15.746 1.00 22.69 217 TYR A C 1
ATOM 1700 O O . TYR A 1 217 ? 26.128 -42.922 16.820 1.00 22.69 217 TYR A O 1
ATOM 1708 N N . TRP A 1 218 ? 24.985 -43.721 15.043 1.00 22.88 218 TRP A N 1
ATOM 1709 C CA . TRP A 1 218 ? 23.629 -44.010 15.545 1.00 22.88 218 TRP A CA 1
ATOM 1710 C C . TRP A 1 218 ? 22.629 -42.933 15.996 1.00 22.88 218 TRP A C 1
ATOM 1712 O O . TRP A 1 218 ? 22.892 -41.986 16.726 1.00 22.88 218 TRP A O 1
ATOM 1722 N N . GLN A 1 219 ? 21.412 -43.195 15.520 1.00 22.92 219 GLN A N 1
ATOM 1723 C CA . GLN A 1 219 ? 20.175 -42.447 15.605 1.00 22.92 219 GLN A CA 1
ATOM 1724 C C . GLN A 1 219 ? 19.210 -43.188 16.550 1.00 22.92 219 GLN A C 1
ATOM 1726 O O . GLN A 1 219 ? 19.094 -44.408 16.466 1.00 22.92 219 GLN A O 1
ATOM 1731 N N . SER A 1 220 ? 18.476 -42.404 17.347 1.00 24.95 220 SER A N 1
ATOM 1732 C CA . SER A 1 220 ? 17.145 -42.680 17.923 1.00 24.95 220 SER A CA 1
ATOM 1733 C C . SER A 1 220 ? 17.007 -43.618 19.129 1.00 24.95 220 SER A C 1
ATOM 1735 O O . SER A 1 220 ? 16.956 -44.828 18.954 1.00 24.95 220 SER A O 1
ATOM 1737 N N . VAL A 1 221 ? 16.699 -43.037 20.300 1.00 22.44 221 VAL A N 1
ATOM 1738 C CA . VAL A 1 221 ? 15.582 -43.463 21.175 1.00 22.44 221 VAL A CA 1
ATOM 1739 C C . VAL A 1 221 ? 14.986 -42.217 21.853 1.00 22.44 221 VAL A C 1
ATOM 1741 O O . VAL A 1 221 ? 15.697 -41.448 22.495 1.00 22.44 221 VAL A O 1
ATOM 1744 N N . ILE A 1 222 ? 13.679 -42.018 21.674 1.00 24.05 222 ILE A N 1
ATOM 1745 C CA . ILE A 1 222 ? 12.812 -41.167 22.498 1.00 24.05 222 ILE A CA 1
ATOM 1746 C C . ILE A 1 222 ? 12.347 -42.038 23.669 1.00 24.05 222 ILE A C 1
ATOM 1748 O O . ILE A 1 222 ? 11.844 -43.122 23.406 1.00 24.05 222 ILE A O 1
ATOM 1752 N N . ASP A 1 223 ? 12.517 -41.579 24.914 1.00 23.77 223 ASP A N 1
ATOM 1753 C CA . ASP A 1 223 ? 11.438 -41.548 25.915 1.00 23.77 223 ASP A CA 1
ATOM 1754 C C . ASP A 1 223 ? 11.861 -40.852 27.229 1.00 23.77 223 ASP A C 1
ATOM 1756 O O . ASP A 1 223 ? 12.804 -41.241 27.910 1.00 23.77 223 ASP A O 1
ATOM 1760 N N . ILE A 1 224 ? 11.119 -39.782 27.537 1.00 24.00 224 ILE A N 1
ATOM 1761 C CA . ILE A 1 224 ? 10.477 -39.460 28.824 1.00 24.00 224 ILE A CA 1
ATOM 1762 C C . ILE A 1 224 ? 11.336 -39.537 30.106 1.00 24.00 224 ILE A C 1
ATOM 1764 O O . ILE A 1 224 ? 11.532 -40.598 30.690 1.00 24.00 224 ILE A O 1
ATOM 1768 N N . ILE A 1 225 ? 11.644 -38.362 30.679 1.00 24.17 225 ILE A N 1
ATOM 1769 C CA . ILE A 1 225 ? 11.686 -38.190 32.141 1.00 24.17 225 ILE A CA 1
ATOM 1770 C C . ILE A 1 225 ? 10.617 -37.179 32.545 1.00 24.17 225 ILE A C 1
ATOM 1772 O O . ILE A 1 225 ? 10.613 -36.019 32.132 1.00 24.17 225 ILE A O 1
ATOM 1776 N N . ALA A 1 226 ? 9.692 -37.696 33.344 1.00 26.31 226 ALA A N 1
ATOM 1777 C CA . ALA A 1 226 ? 8.581 -37.007 33.950 1.00 26.31 226 ALA A CA 1
ATOM 1778 C C . ALA A 1 226 ? 9.004 -36.141 35.146 1.00 26.31 226 ALA A C 1
ATOM 1780 O O . ALA A 1 226 ? 9.954 -36.424 35.874 1.00 26.31 226 ALA A O 1
ATOM 1781 N N . VAL A 1 227 ? 8.194 -35.101 35.321 1.00 28.83 227 VAL A N 1
ATOM 1782 C CA . VAL A 1 227 ? 7.892 -34.308 36.514 1.00 28.83 227 VAL A CA 1
ATOM 1783 C C . VAL A 1 227 ? 8.176 -35.026 37.840 1.00 28.83 227 VAL A C 1
ATOM 1785 O O . VAL A 1 227 ? 7.584 -36.057 38.151 1.00 28.83 227 VAL A O 1
ATOM 1788 N N . GLY A 1 228 ? 9.007 -34.398 38.673 1.00 22.80 228 GLY A N 1
ATOM 1789 C CA . GLY A 1 228 ? 9.089 -34.685 40.099 1.00 22.80 228 GLY A CA 1
ATOM 1790 C C . GLY A 1 228 ? 8.093 -33.830 40.878 1.00 22.80 228 GLY A C 1
ATOM 1791 O O . GLY A 1 228 ? 8.360 -32.663 41.142 1.00 22.80 228 GLY A O 1
ATOM 1792 N N . VAL A 1 229 ? 6.976 -34.424 41.297 1.00 28.67 229 VAL A N 1
ATOM 1793 C CA . VAL A 1 229 ? 6.265 -34.003 42.510 1.00 28.67 229 VAL A CA 1
ATOM 1794 C C . VAL A 1 229 ? 6.057 -35.247 43.358 1.00 28.67 229 VAL A C 1
ATOM 1796 O O . VAL A 1 229 ? 5.292 -36.149 43.031 1.00 28.67 229 VAL A O 1
ATOM 1799 N N . SER A 1 230 ? 6.808 -35.291 44.452 1.00 25.56 230 SER A N 1
ATOM 1800 C CA . SER A 1 230 ? 6.639 -36.238 45.540 1.00 25.56 230 SER A CA 1
ATOM 1801 C C . SER A 1 230 ? 5.367 -35.891 46.306 1.00 25.56 230 SER A C 1
ATOM 1803 O O . SER A 1 230 ? 5.286 -34.828 46.916 1.00 25.56 230 SER A O 1
ATOM 1805 N N . SER A 1 231 ? 4.406 -36.807 46.349 1.00 27.98 231 SER A N 1
ATOM 1806 C CA . SER A 1 231 ? 3.501 -36.950 47.491 1.00 27.98 231 SER A CA 1
ATOM 1807 C C . SER A 1 231 ? 3.103 -38.414 47.625 1.00 27.98 231 SER A C 1
ATOM 1809 O O . SER A 1 231 ? 2.581 -39.042 46.708 1.00 27.98 231 SER A O 1
ATOM 1811 N N . ARG A 1 232 ? 3.476 -38.972 48.772 1.00 28.53 232 ARG A N 1
ATOM 1812 C CA . ARG A 1 232 ? 3.299 -40.360 49.185 1.00 28.53 232 ARG A CA 1
ATOM 1813 C C . ARG A 1 232 ? 1.907 -40.558 49.803 1.00 28.53 232 ARG A C 1
ATOM 1815 O O . ARG A 1 232 ? 1.460 -39.704 50.554 1.00 28.53 232 ARG A O 1
ATOM 1822 N N . HIS A 1 233 ? 1.367 -41.762 49.587 1.00 28.64 233 HIS A N 1
ATOM 1823 C CA . HIS A 1 233 ? 0.365 -42.484 50.397 1.00 28.64 233 HIS A CA 1
ATOM 1824 C C . HIS A 1 233 ? -1.109 -42.054 50.291 1.00 28.64 233 HIS A C 1
ATOM 1826 O O . HIS A 1 233 ? -1.521 -41.093 50.922 1.00 28.64 233 HIS A O 1
ATOM 1832 N N . LEU A 1 234 ? -1.936 -42.888 49.642 1.00 27.30 234 LEU A N 1
ATOM 1833 C CA . LEU A 1 234 ? -2.933 -43.722 50.339 1.00 27.30 234 LEU A CA 1
ATOM 1834 C C . LEU A 1 234 ? -3.597 -44.742 49.393 1.00 27.30 234 LEU A C 1
ATOM 1836 O O . LEU A 1 234 ? -3.838 -44.487 48.217 1.00 27.30 234 LEU A O 1
ATOM 1840 N N . LEU A 1 235 ? -3.812 -45.932 49.951 1.00 26.33 235 LEU A N 1
ATOM 1841 C CA . LEU A 1 235 ? -4.406 -47.137 49.379 1.00 26.33 235 LEU A CA 1
ATOM 1842 C C . LEU A 1 235 ? -5.823 -46.920 48.820 1.00 26.33 235 LEU A C 1
ATOM 1844 O O . LEU A 1 235 ? -6.650 -46.330 49.502 1.00 26.33 235 LEU A O 1
ATOM 1848 N N . ALA A 1 236 ? -6.144 -47.601 47.713 1.00 25.19 236 ALA A N 1
ATOM 1849 C CA . ALA A 1 236 ? -7.255 -48.565 47.668 1.00 25.19 236 ALA A CA 1
ATOM 1850 C C . ALA A 1 236 ? -7.202 -49.402 46.375 1.00 25.19 236 ALA A C 1
ATOM 1852 O O . ALA A 1 236 ? -7.525 -48.941 45.284 1.00 25.19 236 ALA A O 1
ATOM 1853 N N . ARG A 1 237 ? -6.809 -50.672 46.510 1.00 30.81 237 ARG A N 1
ATOM 1854 C CA . ARG A 1 237 ? -7.166 -51.740 45.567 1.00 30.81 237 ARG A CA 1
ATOM 1855 C C . ARG A 1 237 ? -8.592 -52.181 45.893 1.00 30.81 237 ARG A C 1
ATOM 1857 O O . ARG A 1 237 ? -8.832 -52.472 47.061 1.00 30.81 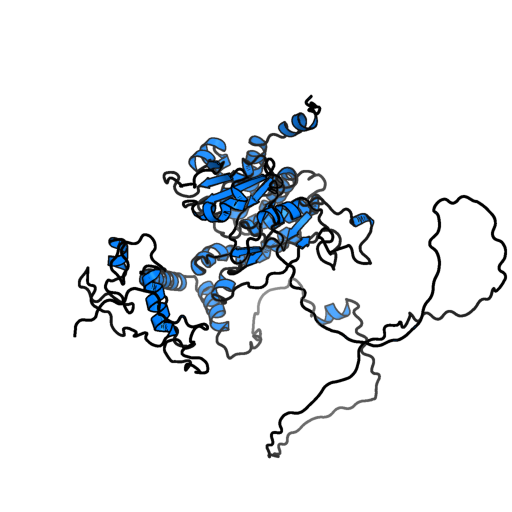237 ARG A O 1
ATOM 1864 N N . SER A 1 238 ? -9.465 -52.336 44.894 1.00 26.41 238 SER A N 1
ATOM 1865 C CA . SER A 1 238 ? -10.350 -53.511 44.761 1.00 26.41 238 SER A CA 1
ATOM 1866 C C . SER A 1 238 ? -11.266 -53.454 43.530 1.00 26.41 238 SER A C 1
ATOM 1868 O O . SER A 1 238 ? -12.109 -52.578 43.408 1.00 26.41 238 SER A O 1
ATOM 1870 N N . LEU A 1 239 ? -11.129 -54.507 42.717 1.00 25.31 239 LEU A N 1
ATOM 1871 C CA . LEU A 1 239 ? -12.192 -55.270 42.050 1.00 25.31 239 LEU A CA 1
ATOM 1872 C C . LEU A 1 239 ? -12.822 -54.744 40.747 1.00 25.31 239 LEU A C 1
ATOM 1874 O O . LEU A 1 239 ? -13.709 -53.902 40.708 1.00 25.31 239 LEU A O 1
ATOM 1878 N N . ALA A 1 240 ? -12.432 -55.433 39.673 1.00 29.66 240 ALA A N 1
ATOM 1879 C CA . ALA A 1 240 ? -13.214 -55.639 38.466 1.00 29.66 240 ALA A CA 1
ATOM 1880 C C . ALA A 1 240 ? -14.548 -56.346 38.765 1.00 29.66 240 ALA A C 1
ATOM 1882 O O . ALA A 1 240 ? -14.538 -57.351 39.479 1.00 29.66 240 ALA A O 1
ATOM 1883 N N . ARG A 1 241 ? -15.647 -55.907 38.128 1.00 30.14 241 ARG A N 1
ATOM 1884 C CA . ARG A 1 241 ? -16.691 -56.783 37.557 1.00 30.14 241 ARG A CA 1
ATOM 1885 C C . ARG A 1 241 ? -17.803 -56.008 36.826 1.00 30.14 241 ARG A C 1
ATOM 1887 O O . ARG A 1 241 ? -18.337 -55.042 37.347 1.00 30.14 241 ARG A O 1
ATOM 1894 N N . ILE A 1 242 ? -18.193 -56.597 35.690 1.00 26.20 242 ILE A N 1
ATOM 1895 C CA . ILE A 1 242 ? -19.505 -56.567 35.011 1.00 26.20 242 ILE A CA 1
ATOM 1896 C C . ILE A 1 242 ? -19.696 -55.530 33.892 1.00 26.20 242 ILE A C 1
ATOM 1898 O O . ILE A 1 242 ? -19.978 -54.356 34.095 1.00 26.20 242 ILE A O 1
ATOM 1902 N N . ALA A 1 243 ? -19.619 -56.069 32.674 1.00 28.83 243 ALA A N 1
ATOM 1903 C CA . ALA A 1 243 ? -20.253 -55.562 31.469 1.00 28.83 243 ALA A CA 1
ATOM 1904 C C . ALA A 1 243 ? -21.760 -55.869 31.482 1.00 28.83 243 ALA A C 1
ATOM 1906 O O . ALA A 1 243 ? -22.145 -56.970 31.877 1.00 28.83 243 ALA A O 1
ATOM 1907 N N . ALA A 1 244 ? -22.588 -54.963 30.953 1.00 26.53 244 ALA A N 1
ATOM 1908 C CA . ALA A 1 244 ? -23.933 -55.289 30.482 1.00 26.53 244 ALA A CA 1
ATOM 1909 C C . ALA A 1 244 ? -24.472 -54.262 29.457 1.00 26.53 244 ALA A C 1
ATOM 1911 O O . ALA A 1 244 ? -24.738 -53.121 29.805 1.00 26.53 244 ALA A O 1
ATOM 1912 N N . VAL A 1 245 ? -24.662 -54.751 28.219 1.00 27.09 245 VAL A N 1
ATOM 1913 C CA . VAL A 1 245 ? -25.838 -54.567 27.327 1.00 27.09 245 VAL A CA 1
ATOM 1914 C C . VAL A 1 245 ? -26.142 -53.129 26.841 1.00 27.09 245 VAL A C 1
ATOM 1916 O O . VAL A 1 245 ? -26.596 -52.290 27.597 1.00 27.09 245 VAL A O 1
ATOM 1919 N N . HIS A 1 246 ? -25.893 -52.771 25.572 1.00 28.94 246 HIS A N 1
ATOM 1920 C CA . HIS A 1 246 ? -26.776 -52.981 24.400 1.00 28.94 246 HIS A CA 1
ATOM 1921 C C . HIS A 1 246 ? -25.945 -52.828 23.094 1.00 28.94 246 HIS A C 1
ATOM 1923 O O . HIS A 1 246 ? -25.243 -51.838 22.934 1.00 28.94 246 HIS A O 1
ATOM 1929 N N . ARG A 1 247 ? -25.802 -53.842 22.214 1.00 25.39 247 ARG A N 1
ATOM 1930 C CA . ARG A 1 247 ? -26.604 -54.107 20.980 1.00 25.39 247 ARG A CA 1
ATOM 1931 C C . ARG A 1 247 ? -27.075 -52.814 20.269 1.00 25.39 247 ARG A C 1
ATOM 1933 O O . ARG A 1 247 ? -27.824 -52.070 20.875 1.00 25.39 247 ARG A O 1
ATOM 1940 N N . CYS A 1 248 ? -26.719 -52.482 19.021 1.00 24.81 248 CYS A N 1
ATOM 1941 C CA . CYS A 1 248 ? -26.592 -53.309 17.813 1.00 24.81 248 CYS A CA 1
ATOM 1942 C C . CYS A 1 248 ? -25.533 -52.795 16.811 1.00 24.81 248 CYS A C 1
ATOM 1944 O O . CYS A 1 248 ? -25.331 -51.599 16.634 1.00 24.81 248 CYS A O 1
ATOM 1946 N N . ARG A 1 249 ? -24.914 -53.766 16.127 1.00 28.91 249 ARG A N 1
ATOM 1947 C CA . ARG A 1 249 ? -23.996 -53.669 14.980 1.00 28.91 249 ARG A CA 1
ATOM 1948 C C . ARG A 1 249 ? -24.753 -53.445 13.663 1.00 28.91 249 ARG A C 1
ATOM 1950 O O . ARG A 1 249 ? -25.860 -53.959 13.537 1.00 28.91 249 ARG A O 1
ATOM 1957 N N . HIS A 1 250 ? -24.065 -52.893 12.659 1.00 26.41 250 HIS A N 1
ATOM 1958 C CA . HIS A 1 250 ? -23.896 -53.508 11.328 1.00 26.41 250 HIS A CA 1
ATOM 1959 C C . HIS A 1 250 ? -22.640 -52.930 10.659 1.00 26.41 250 HIS A C 1
ATOM 1961 O O . HIS A 1 250 ? -22.639 -51.750 10.364 1.00 26.41 250 HIS A O 1
ATOM 1967 N N . TRP A 1 251 ? -21.596 -53.742 10.459 1.00 28.11 251 TRP A N 1
ATOM 1968 C CA . TRP A 1 251 ? -20.734 -53.816 9.263 1.00 28.11 251 TRP A CA 1
ATOM 1969 C C . TRP A 1 251 ? -19.959 -55.149 9.356 1.00 28.11 251 TRP A C 1
ATOM 1971 O O . TRP A 1 251 ? -19.490 -55.527 10.432 1.00 28.11 251 TRP A O 1
ATOM 1981 N N . GLY A 1 252 ? -19.967 -55.914 8.259 1.00 26.73 252 GLY A N 1
ATOM 1982 C CA . GLY A 1 252 ? -19.463 -57.290 8.141 1.00 26.73 252 GLY A CA 1
ATOM 1983 C C . GLY A 1 252 ? -17.935 -57.411 7.986 1.00 26.73 252 GLY A C 1
ATOM 1984 O O . GLY A 1 252 ? -17.240 -56.399 7.984 1.00 26.73 252 GLY A O 1
ATOM 1985 N N . PRO A 1 253 ? -17.404 -58.648 7.900 1.00 28.89 253 PRO A N 1
ATOM 1986 C CA . PRO A 1 253 ? -16.103 -59.009 8.467 1.00 28.89 253 PRO A CA 1
ATOM 1987 C C . PRO A 1 253 ? -14.934 -58.993 7.468 1.00 28.89 253 PRO A C 1
ATOM 1989 O O . PRO A 1 253 ? -15.065 -59.440 6.330 1.00 28.89 253 PRO A O 1
ATOM 1992 N N . ALA A 1 254 ? -13.756 -58.591 7.952 1.00 25.25 254 ALA A N 1
ATOM 1993 C CA . ALA A 1 254 ? -12.464 -58.947 7.366 1.00 25.25 254 ALA A CA 1
ATOM 1994 C C . ALA A 1 254 ? -11.985 -60.283 7.964 1.00 25.25 254 ALA A C 1
ATOM 1996 O O . ALA A 1 254 ? -12.068 -60.480 9.177 1.00 25.25 254 ALA A O 1
ATOM 1997 N N . LYS A 1 255 ? -11.518 -61.202 7.109 1.00 26.97 255 LYS A N 1
ATOM 1998 C CA . LYS A 1 255 ? -10.910 -62.488 7.487 1.00 26.97 255 LYS A CA 1
ATOM 1999 C C . LYS A 1 255 ? -9.399 -62.352 7.738 1.00 26.97 255 LYS A C 1
ATOM 2001 O O . LYS A 1 255 ? -8.736 -61.502 7.151 1.00 26.97 255 LYS A O 1
ATOM 2006 N N . GLU A 1 256 ? -8.931 -63.226 8.623 1.00 25.00 256 GLU A N 1
ATOM 2007 C CA . GLU A 1 256 ? -7.630 -63.363 9.299 1.00 25.00 256 GLU A CA 1
ATOM 2008 C C . GLU A 1 256 ? -6.456 -63.786 8.361 1.00 25.00 256 GLU A C 1
ATOM 2010 O O . GLU A 1 256 ? -6.712 -64.466 7.373 1.00 25.00 256 GLU A O 1
ATOM 2015 N N . VAL A 1 257 ? -5.229 -63.219 8.485 1.00 26.53 257 VAL A N 1
ATOM 2016 C CA . VAL A 1 257 ? -3.977 -63.711 9.178 1.00 26.53 257 VAL A CA 1
ATOM 2017 C C . VAL A 1 257 ? -3.332 -64.931 8.448 1.00 26.53 257 VAL A C 1
ATOM 2019 O O . VAL A 1 257 ? -4.089 -65.830 8.100 1.00 26.53 257 VAL A O 1
ATOM 2022 N N . PRO A 1 258 ? -1.992 -65.029 8.174 1.00 29.33 258 PRO A N 1
ATOM 2023 C CA . PRO A 1 258 ? -0.911 -64.822 9.145 1.00 29.33 258 PRO A CA 1
ATOM 2024 C C . PRO A 1 258 ? 0.397 -64.134 8.709 1.00 29.33 258 PRO A C 1
ATOM 2026 O O . PRO A 1 258 ? 0.740 -63.961 7.544 1.00 29.33 258 PRO A O 1
ATOM 2029 N N . ILE A 1 259 ? 1.108 -63.769 9.775 1.00 27.16 259 ILE A N 1
ATOM 2030 C CA . ILE A 1 259 ? 2.474 -63.272 9.904 1.00 27.16 259 ILE A CA 1
ATOM 2031 C C . ILE A 1 259 ? 3.459 -64.405 9.593 1.00 27.16 259 ILE A C 1
ATOM 2033 O O . ILE A 1 259 ? 3.332 -65.480 10.174 1.00 27.16 259 ILE A O 1
ATOM 2037 N N . ASP A 1 260 ? 4.487 -64.128 8.791 1.00 25.69 260 ASP A N 1
ATOM 2038 C CA . ASP A 1 260 ? 5.793 -64.754 8.995 1.00 25.69 260 ASP A CA 1
ATOM 2039 C C . ASP A 1 260 ? 6.912 -63.741 8.733 1.00 25.69 260 ASP A C 1
ATOM 2041 O O . ASP A 1 260 ? 6.831 -62.887 7.846 1.00 25.69 260 ASP A O 1
ATOM 2045 N N . GLY A 1 261 ? 7.907 -63.773 9.610 1.00 27.31 261 GLY A N 1
ATOM 2046 C CA . GLY A 1 261 ? 8.953 -62.776 9.718 1.00 27.31 261 GLY A CA 1
ATOM 2047 C C . GLY A 1 261 ? 10.140 -63.081 8.820 1.00 27.31 261 GLY A C 1
ATOM 2048 O O . GLY A 1 261 ? 10.591 -64.213 8.714 1.00 27.31 261 GLY A O 1
ATOM 2049 N N . THR A 1 262 ? 10.734 -62.040 8.243 1.00 26.97 262 THR A N 1
ATOM 2050 C CA . THR A 1 262 ? 12.196 -61.936 8.138 1.00 26.97 262 THR A CA 1
ATOM 2051 C C . THR A 1 262 ? 12.585 -60.516 7.745 1.00 26.97 262 THR A C 1
ATOM 2053 O O . THR A 1 262 ? 12.334 -60.033 6.644 1.00 26.97 262 THR A O 1
ATOM 2056 N N . LEU A 1 263 ? 13.217 -59.833 8.696 1.00 25.88 263 LEU A N 1
ATOM 2057 C CA . LEU A 1 263 ? 13.906 -58.565 8.508 1.00 25.88 263 LEU A CA 1
ATOM 2058 C C . LEU A 1 263 ? 15.056 -58.762 7.508 1.00 25.88 263 LEU A C 1
ATOM 2060 O O . LEU A 1 263 ? 15.995 -59.499 7.805 1.00 25.88 263 LEU A O 1
ATOM 2064 N N . ARG A 1 264 ? 15.050 -58.044 6.380 1.00 24.50 264 ARG A N 1
ATOM 2065 C CA . ARG A 1 264 ? 16.288 -57.618 5.709 1.00 24.50 264 ARG A CA 1
ATOM 2066 C C . ARG A 1 264 ? 16.071 -56.349 4.887 1.00 24.50 264 ARG A C 1
ATOM 2068 O O . ARG A 1 264 ? 15.345 -56.310 3.903 1.00 24.50 264 ARG A O 1
ATOM 2075 N N . CYS A 1 265 ? 16.746 -55.311 5.362 1.00 22.39 265 CYS A N 1
ATOM 2076 C CA . CYS A 1 265 ? 16.959 -54.006 4.761 1.00 22.39 265 CYS A CA 1
ATOM 2077 C C . CYS A 1 265 ? 17.573 -54.119 3.357 1.00 22.39 265 CYS A C 1
ATOM 2079 O O . CYS A 1 265 ? 18.658 -54.677 3.239 1.00 22.39 265 CYS A O 1
ATOM 2081 N N . TRP A 1 266 ? 16.926 -53.538 2.340 1.00 22.38 266 TRP A N 1
ATOM 2082 C CA . TRP A 1 266 ? 17.565 -53.041 1.114 1.00 22.38 266 TRP A CA 1
ATOM 2083 C C . TRP A 1 266 ? 16.845 -51.763 0.662 1.00 22.38 266 TRP A C 1
ATOM 2085 O O . TRP A 1 266 ? 15.770 -51.800 0.067 1.00 22.38 266 TRP A O 1
ATOM 2095 N N . ILE A 1 267 ? 17.460 -50.614 0.948 1.00 23.94 267 ILE A N 1
ATOM 2096 C CA . ILE A 1 267 ? 17.168 -49.350 0.271 1.00 23.94 267 ILE A CA 1
ATOM 2097 C C . ILE A 1 267 ? 17.710 -49.484 -1.155 1.00 23.94 267 ILE A C 1
ATOM 2099 O O . ILE A 1 267 ? 18.919 -49.545 -1.364 1.00 23.94 267 ILE A O 1
ATOM 2103 N N . SER A 1 268 ? 16.815 -49.518 -2.140 1.00 23.02 268 SER A N 1
ATOM 2104 C CA . SER A 1 268 ? 17.155 -49.280 -3.541 1.00 23.02 268 SER A CA 1
ATOM 2105 C C . SER A 1 268 ? 16.389 -48.053 -4.021 1.00 23.02 268 SER A C 1
ATOM 2107 O O . SER A 1 268 ? 15.177 -48.090 -4.225 1.00 23.02 268 SER A O 1
ATOM 2109 N N . CYS A 1 269 ? 17.118 -46.950 -4.201 1.00 26.67 269 CYS A N 1
ATOM 2110 C CA . CYS A 1 269 ? 16.688 -45.839 -5.036 1.00 26.67 269 CYS A CA 1
ATOM 2111 C C . CYS A 1 269 ? 16.481 -46.350 -6.467 1.00 26.67 269 CYS A C 1
ATOM 2113 O O . CYS A 1 269 ? 17.446 -46.527 -7.212 1.00 26.67 269 CYS A O 1
ATOM 2115 N N . ARG A 1 270 ? 15.224 -46.531 -6.881 1.00 24.30 270 ARG A N 1
ATOM 2116 C CA . ARG A 1 270 ? 14.853 -46.542 -8.298 1.00 24.30 270 ARG A CA 1
ATOM 2117 C C . ARG A 1 270 ? 14.036 -45.303 -8.615 1.00 24.30 270 ARG A C 1
ATOM 2119 O O . ARG A 1 270 ? 12.894 -45.161 -8.195 1.00 24.30 270 ARG A O 1
ATOM 2126 N N . ALA A 1 271 ? 14.658 -44.431 -9.401 1.00 28.19 271 ALA A N 1
ATOM 2127 C CA . ALA A 1 271 ? 13.989 -43.413 -10.182 1.00 28.19 271 ALA A CA 1
ATOM 2128 C C . ALA A 1 271 ? 12.892 -44.072 -11.033 1.00 28.19 271 ALA A C 1
ATOM 2130 O O . ALA A 1 271 ? 13.188 -44.819 -11.967 1.00 28.19 271 ALA A O 1
ATOM 2131 N N . MET A 1 272 ? 11.628 -43.804 -10.711 1.00 25.30 272 MET A N 1
ATOM 2132 C CA . MET A 1 272 ? 10.530 -44.040 -11.640 1.00 25.30 272 MET A CA 1
ATOM 2133 C C . MET A 1 272 ? 10.339 -42.775 -12.468 1.00 25.30 272 MET A C 1
ATOM 2135 O O . MET A 1 272 ? 9.795 -41.776 -12.007 1.00 25.30 272 MET A O 1
ATOM 2139 N N . ALA A 1 273 ? 10.830 -42.836 -13.703 1.00 29.00 273 ALA A N 1
ATOM 2140 C CA . ALA A 1 273 ? 10.417 -41.944 -14.768 1.00 29.00 273 ALA A CA 1
ATOM 2141 C C . ALA A 1 273 ? 8.910 -42.140 -15.002 1.00 29.00 273 ALA A C 1
ATOM 2143 O O . ALA A 1 273 ? 8.491 -43.166 -15.542 1.00 29.00 273 ALA A O 1
ATOM 2144 N N . SER A 1 274 ? 8.091 -41.177 -14.578 1.00 27.62 274 SER A N 1
ATOM 2145 C CA . SER A 1 274 ? 6.687 -41.130 -14.970 1.00 27.62 274 SER A CA 1
ATOM 2146 C C . SER A 1 274 ? 6.603 -40.678 -16.427 1.00 27.62 274 SER A C 1
ATOM 2148 O O . SER A 1 274 ? 7.036 -39.593 -16.815 1.00 27.62 274 SER A O 1
ATOM 2150 N N . LYS A 1 275 ? 6.090 -41.585 -17.260 1.00 27.62 275 LYS A N 1
ATOM 2151 C CA . LYS A 1 275 ? 5.745 -41.340 -18.658 1.00 27.62 275 LYS A CA 1
ATOM 2152 C C . LYS A 1 275 ? 4.721 -40.207 -18.732 1.00 27.62 275 LYS A C 1
ATOM 2154 O O . LYS A 1 275 ? 3.768 -40.177 -17.957 1.00 27.62 275 LYS A O 1
ATOM 2159 N N . GLY A 1 276 ? 4.941 -39.294 -19.675 1.00 32.69 276 GLY A N 1
ATOM 2160 C CA . GLY A 1 276 ? 4.067 -38.160 -19.939 1.00 32.69 276 GLY A CA 1
ATOM 2161 C C . GLY A 1 276 ? 2.646 -38.606 -20.268 1.00 32.69 276 GLY A C 1
ATOM 2162 O O . GLY A 1 276 ? 2.412 -39.271 -21.272 1.00 32.69 276 GLY A O 1
ATOM 2163 N N . SER A 1 277 ? 1.716 -38.198 -19.413 1.00 27.28 277 SER A N 1
ATOM 2164 C CA . SER A 1 277 ? 0.301 -38.069 -19.732 1.00 27.28 277 SER A CA 1
ATOM 2165 C C . SER A 1 277 ? 0.065 -36.597 -20.044 1.00 27.28 277 SER A C 1
ATOM 2167 O O . SER A 1 277 ? 0.249 -35.744 -19.175 1.00 27.28 277 SER A O 1
ATOM 2169 N N . SER A 1 278 ? -0.293 -36.291 -21.290 1.00 32.47 278 SER A N 1
ATOM 2170 C CA . SER A 1 278 ? -0.748 -34.969 -21.711 1.00 32.47 278 SER A CA 1
ATOM 2171 C C . SER A 1 278 ? -2.035 -34.626 -20.963 1.00 32.47 278 SER A C 1
ATOM 2173 O O . SER A 1 278 ? -3.125 -35.021 -21.374 1.00 32.47 278 SER A O 1
ATOM 2175 N N . SER A 1 279 ? -1.916 -33.925 -19.837 1.00 31.31 279 SER A N 1
ATOM 2176 C CA . SER A 1 279 ? -3.067 -33.355 -19.150 1.00 31.31 279 SER A CA 1
ATOM 2177 C C . SER A 1 279 ? -3.621 -32.231 -20.021 1.00 31.31 279 SER A C 1
ATOM 2179 O O . SER A 1 279 ? -2.997 -31.178 -20.163 1.00 31.31 279 SER A O 1
ATOM 2181 N N . SER A 1 280 ? -4.782 -32.466 -20.619 1.00 29.72 280 SER A N 1
ATOM 2182 C CA . SER A 1 280 ? -5.654 -31.414 -21.125 1.00 29.72 280 SER A CA 1
ATOM 2183 C C . SER A 1 280 ? -5.830 -30.345 -20.043 1.00 29.72 280 SER A C 1
ATOM 2185 O O . SER A 1 280 ? -6.345 -30.634 -18.961 1.00 29.72 280 SER A O 1
ATOM 2187 N N . SER A 1 281 ? -5.361 -29.128 -20.312 1.00 31.23 281 SER A N 1
ATOM 2188 C CA . SER A 1 281 ? -5.532 -27.973 -19.437 1.00 31.23 281 SER A CA 1
ATOM 2189 C C . SER A 1 281 ? -7.015 -27.619 -19.371 1.00 31.23 281 SER A C 1
ATOM 2191 O O . SER A 1 281 ? -7.546 -26.995 -20.290 1.00 31.23 281 SER A O 1
ATOM 2193 N N . ILE A 1 282 ? -7.691 -28.029 -18.299 1.00 31.89 282 ILE A N 1
ATOM 2194 C CA . ILE A 1 282 ? -8.990 -27.458 -17.939 1.00 31.89 282 ILE A CA 1
ATOM 2195 C C . ILE A 1 282 ? -8.753 -25.947 -17.777 1.00 31.89 282 ILE A C 1
ATOM 2197 O O . ILE A 1 282 ? -7.843 -25.578 -17.027 1.00 31.89 282 ILE A O 1
ATOM 2201 N N . PRO A 1 283 ? -9.485 -25.065 -18.480 1.00 38.31 283 PRO A N 1
ATOM 2202 C CA . PRO A 1 283 ? -9.355 -23.631 -18.268 1.00 38.31 283 PRO A CA 1
ATOM 2203 C C . PRO A 1 283 ? -9.768 -23.325 -16.826 1.00 38.31 283 PRO A C 1
ATOM 2205 O O . PRO A 1 283 ? -10.942 -23.406 -16.466 1.00 38.31 283 PRO A O 1
ATOM 2208 N N . ILE A 1 284 ? -8.778 -23.034 -15.979 1.00 53.91 284 ILE A N 1
ATOM 2209 C CA . ILE A 1 284 ? -9.001 -22.600 -14.602 1.00 53.91 284 ILE A CA 1
ATOM 2210 C C . ILE A 1 284 ? -9.751 -21.275 -14.698 1.00 53.91 284 ILE A C 1
ATOM 2212 O O . ILE A 1 284 ? -9.233 -20.301 -15.243 1.00 53.91 284 ILE A O 1
ATOM 2216 N N . THR A 1 285 ? -10.990 -21.251 -14.212 1.00 64.88 285 THR A N 1
ATOM 2217 C CA . THR A 1 285 ? -11.747 -20.002 -14.123 1.00 64.88 285 THR A CA 1
ATOM 2218 C C . THR A 1 285 ? -11.025 -19.089 -13.126 1.00 64.88 285 THR A C 1
ATOM 2220 O O . THR A 1 285 ? -10.742 -19.537 -12.012 1.00 64.88 285 THR A O 1
ATOM 2223 N N . PRO A 1 286 ? -10.672 -17.850 -13.504 1.00 75.25 286 PRO A N 1
ATOM 2224 C CA . PRO A 1 286 ? -9.973 -16.935 -12.611 1.00 75.25 286 PRO A CA 1
ATOM 2225 C C . PRO A 1 286 ? -10.839 -16.624 -11.383 1.00 75.25 286 PRO A C 1
ATOM 2227 O O . PRO A 1 286 ? -12.021 -16.302 -11.513 1.00 75.25 286 PRO A O 1
ATOM 2230 N N . LEU A 1 287 ? -10.256 -16.762 -10.188 1.00 79.56 287 LEU A N 1
ATOM 2231 C CA . LEU A 1 287 ? -10.936 -16.497 -8.917 1.00 79.56 287 LEU A CA 1
ATOM 2232 C C . LEU A 1 287 ? -11.313 -15.016 -8.814 1.00 79.56 287 LEU A C 1
ATOM 2234 O O . LEU A 1 287 ? -10.486 -14.164 -9.109 1.00 79.56 287 LEU A O 1
ATOM 2238 N N . LEU A 1 288 ? -12.522 -14.711 -8.335 1.00 81.00 288 LEU A N 1
ATOM 2239 C CA . LEU A 1 288 ? -13.006 -13.334 -8.140 1.00 81.00 288 LEU A CA 1
ATOM 2240 C C . LEU A 1 288 ? -12.976 -12.460 -9.407 1.00 81.00 288 LEU A C 1
ATOM 2242 O O . LEU A 1 288 ? -12.859 -11.245 -9.302 1.00 81.00 288 LEU A O 1
ATOM 2246 N N . LYS A 1 289 ? -13.087 -13.049 -10.605 1.00 80.06 289 LYS A N 1
ATOM 2247 C CA . LYS A 1 289 ? -13.031 -12.314 -11.881 1.00 80.06 289 LYS A CA 1
ATOM 2248 C C . LYS A 1 289 ? -13.932 -11.069 -11.903 1.00 80.06 289 LYS A C 1
ATOM 2250 O O . LYS A 1 289 ? -13.493 -9.992 -12.295 1.00 80.06 289 LYS A O 1
ATOM 2255 N N . ASP A 1 290 ? -15.171 -11.220 -11.441 1.00 83.06 290 ASP A N 1
ATOM 2256 C CA . ASP A 1 290 ? -16.175 -10.152 -11.451 1.00 83.06 290 ASP A CA 1
ATOM 2257 C C . ASP A 1 290 ? -16.205 -9.344 -10.139 1.00 83.06 290 ASP A C 1
ATOM 2259 O O . ASP A 1 290 ? -16.937 -8.365 -10.039 1.00 83.06 290 ASP A O 1
ATOM 2263 N N . GLU A 1 291 ? -15.369 -9.706 -9.162 1.00 84.81 291 GLU A N 1
ATOM 2264 C CA . GLU A 1 291 ? -15.308 -9.137 -7.806 1.00 84.81 291 GLU A CA 1
ATOM 2265 C C . GLU A 1 291 ? -13.951 -8.486 -7.488 1.00 84.81 291 GLU A C 1
ATOM 2267 O O . GLU A 1 291 ? -13.732 -8.044 -6.356 1.00 84.81 291 GLU A O 1
ATOM 2272 N N . LEU A 1 292 ? -13.036 -8.412 -8.462 1.00 89.31 292 LEU A N 1
ATOM 2273 C CA . LEU A 1 292 ? -11.703 -7.841 -8.297 1.00 89.31 292 LEU A CA 1
ATOM 2274 C C . LEU A 1 292 ? -11.352 -6.840 -9.411 1.00 89.31 292 LEU A C 1
ATOM 2276 O O . LEU A 1 292 ? -11.445 -7.165 -10.594 1.00 89.31 292 LEU A O 1
ATOM 2280 N N . ASP A 1 293 ? -10.884 -5.658 -9.009 1.00 92.25 293 ASP A N 1
ATOM 2281 C CA . ASP A 1 293 ? -10.244 -4.665 -9.875 1.00 92.25 293 ASP A CA 1
ATOM 2282 C C . ASP A 1 293 ? -8.731 -4.608 -9.610 1.00 92.25 293 ASP A C 1
ATOM 2284 O O . ASP A 1 293 ? -8.255 -4.788 -8.481 1.00 92.25 293 ASP A O 1
ATOM 2288 N N . ILE A 1 294 ? -7.961 -4.289 -10.651 1.00 93.81 294 ILE A N 1
ATOM 2289 C CA . ILE A 1 294 ? -6.520 -4.033 -10.547 1.00 93.81 294 ILE A CA 1
ATOM 2290 C C . ILE A 1 294 ? -6.267 -2.544 -10.757 1.00 93.81 294 ILE A C 1
ATOM 2292 O O . ILE A 1 294 ? -6.590 -1.995 -11.808 1.00 93.81 294 ILE A O 1
ATOM 2296 N N . VAL A 1 295 ? -5.660 -1.884 -9.770 1.00 95.50 295 VAL A N 1
ATOM 2297 C CA . VAL A 1 295 ? -5.390 -0.439 -9.834 1.00 95.50 295 VAL A CA 1
ATOM 2298 C C . VAL A 1 295 ? -3.944 -0.178 -10.251 1.00 95.50 295 VAL A C 1
ATOM 2300 O O . VAL A 1 295 ? -3.005 -0.640 -9.610 1.00 95.50 295 VAL A O 1
ATOM 2303 N N . ILE A 1 296 ? -3.733 0.604 -11.307 1.00 93.81 296 ILE A N 1
ATOM 2304 C CA . ILE A 1 296 ? -2.402 0.823 -11.886 1.00 93.81 296 ILE A CA 1
ATOM 2305 C C . ILE A 1 296 ? -2.116 2.323 -11.963 1.00 93.81 296 ILE A C 1
ATOM 2307 O O . ILE A 1 296 ? -2.603 2.993 -12.876 1.00 93.81 296 ILE A O 1
ATOM 2311 N N . PRO A 1 297 ? -1.299 2.895 -11.063 1.00 93.50 297 PRO A N 1
ATOM 2312 C CA . PRO A 1 297 ? -0.798 4.240 -11.278 1.00 93.50 297 PRO A CA 1
ATOM 2313 C C . PRO A 1 297 ? 0.336 4.229 -12.295 1.00 93.50 297 PRO A C 1
ATOM 2315 O O . PRO A 1 297 ? 1.248 3.398 -12.242 1.00 93.50 297 PRO A O 1
ATOM 2318 N N . THR A 1 298 ? 0.335 5.201 -13.199 1.00 91.19 298 THR A N 1
ATOM 2319 C CA . THR A 1 298 ? 1.378 5.292 -14.213 1.00 91.19 298 THR A CA 1
ATOM 2320 C C . THR A 1 298 ? 1.673 6.720 -14.643 1.00 91.19 298 THR A C 1
ATOM 2322 O O . THR A 1 298 ? 0.837 7.610 -14.591 1.00 91.19 298 THR A O 1
ATOM 2325 N N . ILE A 1 299 ? 2.897 6.919 -15.123 1.00 87.62 299 ILE A N 1
ATOM 2326 C CA . ILE A 1 299 ? 3.327 8.124 -15.850 1.00 87.62 299 ILE A CA 1
ATOM 2327 C C . ILE A 1 299 ? 3.861 7.760 -17.248 1.00 87.62 299 ILE A C 1
ATOM 2329 O O . ILE A 1 299 ? 4.546 8.558 -17.889 1.00 87.62 299 ILE A O 1
ATOM 2333 N N . ARG A 1 300 ? 3.677 6.499 -17.673 1.00 88.00 300 ARG A N 1
ATOM 2334 C CA . ARG A 1 300 ? 4.274 5.891 -18.875 1.00 88.00 300 ARG A CA 1
ATOM 2335 C C . ARG A 1 300 ? 3.311 4.901 -19.526 1.00 88.00 300 ARG A C 1
ATOM 2337 O O . ARG A 1 300 ? 2.366 4.438 -18.896 1.00 88.00 300 ARG A O 1
ATOM 2344 N N . ASN A 1 301 ? 3.622 4.508 -20.756 1.00 90.06 301 ASN A N 1
ATOM 2345 C CA . ASN A 1 301 ? 2.913 3.428 -21.440 1.00 90.06 301 ASN A CA 1
ATOM 2346 C C . ASN A 1 301 ? 2.987 2.108 -20.662 1.00 90.06 301 ASN A C 1
ATOM 2348 O O . ASN A 1 301 ? 3.970 1.831 -19.968 1.00 90.06 301 ASN A O 1
ATOM 2352 N N . LEU A 1 302 ? 1.946 1.295 -20.822 1.00 90.44 302 LEU A N 1
ATOM 2353 C CA . LEU A 1 302 ? 1.700 0.081 -20.048 1.00 90.44 302 LEU A CA 1
ATOM 2354 C C . LEU A 1 302 ? 2.084 -1.192 -20.818 1.00 90.44 302 LEU A C 1
ATOM 2356 O O . LEU A 1 302 ? 1.432 -2.222 -20.706 1.00 90.44 302 LEU A O 1
ATOM 2360 N N . GLU A 1 303 ? 3.170 -1.150 -21.593 1.00 88.38 303 GLU A N 1
ATOM 2361 C CA . GLU A 1 303 ? 3.653 -2.294 -22.393 1.00 88.38 303 GLU A CA 1
ATOM 2362 C C . GLU A 1 303 ? 3.970 -3.533 -21.542 1.00 88.38 303 GLU A C 1
ATOM 2364 O O . GLU A 1 303 ? 3.883 -4.662 -22.020 1.00 88.38 303 GLU A O 1
ATOM 2369 N N . PHE A 1 304 ? 4.291 -3.343 -20.258 1.00 85.31 304 PHE A N 1
ATOM 2370 C CA . PHE A 1 304 ? 4.517 -4.458 -19.341 1.00 85.31 304 PHE A CA 1
ATOM 2371 C C . PHE A 1 304 ? 3.267 -5.335 -19.167 1.00 85.31 304 PHE A C 1
ATOM 2373 O O . PHE A 1 304 ? 3.419 -6.503 -18.806 1.00 85.31 304 PHE A O 1
ATOM 2380 N N . LEU A 1 305 ? 2.061 -4.814 -19.441 1.00 89.88 305 LEU A N 1
ATOM 2381 C CA . LEU A 1 305 ? 0.822 -5.584 -19.371 1.00 89.88 305 LEU A CA 1
ATOM 2382 C C . LEU A 1 305 ? 0.853 -6.801 -20.296 1.00 89.88 305 LEU A C 1
ATOM 2384 O O . LEU A 1 305 ? 0.252 -7.812 -19.960 1.00 89.88 305 LEU A O 1
ATOM 2388 N N . GLU A 1 306 ? 1.623 -6.786 -21.388 1.00 90.62 306 GLU A N 1
ATOM 2389 C CA . GLU A 1 306 ? 1.792 -7.974 -22.236 1.00 90.62 306 GLU A CA 1
ATOM 2390 C C . GLU A 1 306 ? 2.427 -9.149 -21.489 1.00 90.62 306 GLU A C 1
ATOM 2392 O O . GLU A 1 306 ? 2.020 -10.299 -21.646 1.00 90.62 306 GLU A O 1
ATOM 2397 N N . MET A 1 307 ? 3.384 -8.869 -20.602 1.00 84.12 307 MET A N 1
ATOM 2398 C CA . MET A 1 307 ? 3.979 -9.900 -19.749 1.00 84.12 307 MET A CA 1
ATOM 2399 C C . MET A 1 307 ? 3.004 -10.410 -18.682 1.00 84.12 307 MET A C 1
ATOM 2401 O O . MET A 1 307 ? 3.141 -11.536 -18.206 1.00 84.12 307 MET A O 1
ATOM 2405 N N . TRP A 1 308 ? 2.042 -9.571 -18.300 1.00 84.75 308 TRP A N 1
ATOM 2406 C CA . TRP A 1 308 ? 1.036 -9.834 -17.272 1.00 84.75 308 TRP A CA 1
ATOM 2407 C C . TRP A 1 308 ? -0.288 -10.344 -17.817 1.00 84.75 308 TRP A C 1
ATOM 2409 O O . TRP A 1 308 ? -1.135 -10.780 -17.040 1.00 84.75 308 TRP A O 1
ATOM 2419 N N . ARG A 1 309 ? -0.451 -10.343 -19.140 1.00 90.31 309 ARG A N 1
ATOM 2420 C CA . ARG A 1 309 ? -1.684 -10.696 -19.835 1.00 90.31 309 ARG A CA 1
ATOM 2421 C C . ARG A 1 309 ? -2.302 -12.006 -19.339 1.00 90.31 309 ARG A C 1
ATOM 2423 O O . ARG A 1 309 ? -3.493 -11.975 -19.044 1.00 90.31 309 ARG A O 1
ATOM 2430 N N . PRO A 1 310 ? -1.547 -13.106 -19.120 1.00 88.25 310 PRO A N 1
ATOM 2431 C CA . PRO A 1 310 ? -2.132 -14.353 -18.617 1.00 88.25 310 PRO A CA 1
ATOM 2432 C C . PRO A 1 310 ? -2.820 -14.229 -17.250 1.00 88.25 310 PRO A C 1
ATOM 2434 O O . PRO A 1 310 ? -3.669 -15.052 -16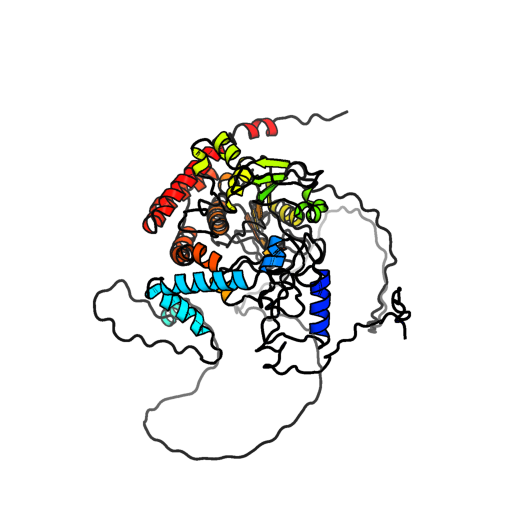.921 1.00 88.25 310 PRO A O 1
ATOM 2437 N N . PHE A 1 311 ? -2.445 -13.232 -16.446 1.00 87.12 311 PHE A N 1
ATOM 2438 C CA . PHE A 1 311 ? -2.956 -13.029 -15.093 1.00 87.12 311 PHE A CA 1
ATOM 2439 C C . PHE A 1 311 ? -3.946 -11.871 -15.008 1.00 87.12 311 PHE A C 1
ATOM 2441 O O . PHE A 1 311 ? -4.882 -11.955 -14.227 1.00 87.12 311 PHE A O 1
ATOM 2448 N N . PHE A 1 312 ? -3.740 -10.794 -15.771 1.00 90.69 312 PHE A N 1
ATOM 2449 C CA . PHE A 1 312 ? -4.501 -9.548 -15.623 1.00 90.69 312 PHE A CA 1
ATOM 2450 C C . PHE A 1 312 ? -5.627 -9.396 -16.631 1.00 90.69 312 PHE A C 1
ATOM 2452 O O . PHE A 1 312 ? -6.636 -8.794 -16.299 1.00 90.69 312 PHE A O 1
ATOM 2459 N N . GLN A 1 313 ? -5.489 -9.963 -17.834 1.00 92.06 313 GLN A N 1
ATOM 2460 C CA . GLN A 1 313 ? -6.505 -9.834 -18.881 1.00 92.06 313 GLN A CA 1
ATOM 2461 C C . GLN A 1 313 ? -7.920 -10.248 -18.440 1.00 92.06 313 GLN A C 1
ATOM 2463 O O . GLN A 1 313 ? -8.874 -9.649 -18.932 1.00 92.06 313 GLN A O 1
ATOM 2468 N N . PRO A 1 314 ? -8.104 -11.240 -17.545 1.00 91.62 314 PRO A N 1
ATOM 2469 C CA . PRO A 1 314 ? -9.444 -11.586 -17.091 1.00 91.62 314 PRO A CA 1
ATOM 2470 C C . PRO A 1 314 ? -10.124 -10.544 -16.197 1.00 91.62 314 PRO A C 1
ATOM 2472 O O . PRO A 1 314 ? -11.336 -10.648 -16.028 1.00 91.62 314 PRO A O 1
ATOM 2475 N N . TYR A 1 315 ? -9.373 -9.614 -15.605 1.00 92.19 315 TYR A N 1
ATOM 2476 C CA . TYR A 1 315 ? -9.857 -8.654 -14.613 1.00 92.19 315 TYR A CA 1
ATOM 2477 C C . TYR A 1 315 ? -9.962 -7.251 -15.209 1.00 92.19 315 TYR A C 1
ATOM 2479 O O . TYR A 1 315 ? -9.273 -6.916 -16.173 1.00 92.19 315 TYR A O 1
ATOM 2487 N N . HIS A 1 316 ? -10.803 -6.426 -14.592 1.00 94.88 316 HIS A N 1
ATOM 2488 C CA . HIS A 1 316 ? -10.948 -5.024 -14.957 1.00 94.88 316 HIS A CA 1
ATOM 2489 C C . HIS A 1 316 ? -9.782 -4.192 -14.396 1.00 94.88 316 HIS A C 1
ATOM 2491 O O . HIS A 1 316 ? -9.362 -4.388 -13.248 1.00 94.88 316 HIS A O 1
ATOM 2497 N N . LEU A 1 317 ? -9.240 -3.275 -15.202 1.00 95.56 317 LEU A N 1
ATOM 2498 C CA . LEU A 1 317 ? -8.124 -2.410 -14.813 1.00 95.56 317 LEU A CA 1
ATOM 2499 C C . LEU A 1 317 ? -8.587 -0.966 -14.588 1.00 95.56 317 LEU A C 1
ATOM 2501 O O . LEU A 1 317 ? -9.183 -0.350 -15.465 1.00 95.56 317 LEU A O 1
ATOM 2505 N N . ILE A 1 318 ? -8.201 -0.372 -13.463 1.00 96.62 318 ILE A N 1
ATOM 2506 C CA . ILE A 1 318 ? -8.380 1.059 -13.199 1.00 96.62 318 ILE A CA 1
ATOM 2507 C C . ILE A 1 318 ? -7.011 1.724 -13.267 1.00 96.62 318 ILE A C 1
ATOM 2509 O O . ILE A 1 318 ? -6.176 1.591 -12.369 1.00 96.62 318 ILE A O 1
ATOM 2513 N N . ILE A 1 319 ? -6.762 2.444 -14.353 1.00 96.31 319 ILE A N 1
ATOM 2514 C CA . ILE A 1 319 ? -5.482 3.090 -14.625 1.00 96.31 319 ILE A CA 1
ATOM 2515 C C . ILE A 1 319 ? -5.561 4.550 -14.187 1.00 96.31 319 ILE A C 1
ATOM 2517 O O . ILE A 1 319 ? -6.399 5.313 -14.662 1.00 96.31 319 ILE A O 1
ATOM 2521 N N . VAL A 1 320 ? -4.646 4.964 -13.312 1.00 96.44 320 VAL A N 1
ATOM 2522 C CA . VAL A 1 320 ? -4.535 6.356 -12.865 1.00 96.44 320 VAL A CA 1
ATOM 2523 C C . VAL A 1 320 ? -3.261 6.966 -13.437 1.00 96.44 320 VAL A C 1
ATOM 2525 O O . VAL A 1 320 ? -2.147 6.675 -12.999 1.00 96.44 320 VAL A O 1
ATOM 2528 N N . GLN A 1 321 ? -3.418 7.816 -14.444 1.00 95.12 321 GLN A N 1
ATOM 2529 C CA . GLN A 1 321 ? -2.335 8.591 -15.024 1.00 95.12 321 GLN A CA 1
ATOM 2530 C C . GLN A 1 321 ? -1.988 9.786 -14.133 1.00 95.12 321 GLN A C 1
ATOM 2532 O O . GLN A 1 321 ? -2.807 10.675 -13.894 1.00 95.12 321 GLN A O 1
ATOM 2537 N N . ASP A 1 322 ? -0.726 9.854 -13.733 1.00 92.75 322 ASP A N 1
ATOM 2538 C CA . ASP A 1 322 ? -0.170 10.971 -12.982 1.00 92.75 322 ASP A CA 1
ATOM 2539 C C . ASP A 1 322 ? 0.788 11.823 -13.835 1.00 92.75 322 ASP A C 1
ATOM 2541 O O . ASP A 1 322 ? 1.245 11.431 -14.915 1.00 92.75 322 ASP A O 1
ATOM 2545 N N . GLY A 1 323 ? 1.107 13.021 -13.346 1.00 90.69 323 GLY A N 1
ATOM 2546 C CA . GLY A 1 323 ? 1.931 13.993 -14.059 1.00 90.69 323 GLY A CA 1
ATOM 2547 C C . GLY A 1 323 ? 1.144 14.808 -15.089 1.00 90.69 323 GLY A C 1
ATOM 2548 O O . GLY A 1 323 ? 0.124 15.404 -14.762 1.00 90.69 323 GLY A O 1
ATOM 2549 N N . ASP A 1 324 ? 1.674 14.913 -16.308 1.00 90.12 324 ASP A N 1
ATOM 2550 C CA . ASP A 1 324 ? 1.108 15.753 -17.370 1.00 90.12 324 ASP A CA 1
ATOM 2551 C C . ASP A 1 324 ? -0.103 15.062 -18.028 1.00 90.12 324 ASP A C 1
ATOM 2553 O O . ASP A 1 324 ? 0.090 14.034 -18.690 1.00 90.12 324 ASP A O 1
ATOM 2557 N N . PRO A 1 325 ? -1.331 15.598 -17.873 1.00 91.00 325 PRO A N 1
ATOM 2558 C CA . PRO A 1 325 ? -2.543 14.976 -18.402 1.00 91.00 325 PRO A CA 1
ATOM 2559 C C . PRO A 1 325 ? -2.652 15.076 -19.930 1.00 91.00 325 PRO A C 1
ATOM 2561 O O . PRO A 1 325 ? -3.448 14.359 -20.524 1.00 91.00 325 PRO A O 1
ATOM 2564 N N . SER A 1 326 ? -1.858 15.932 -20.588 1.00 91.38 326 SER A N 1
ATOM 2565 C CA . SER A 1 326 ? -1.864 16.048 -22.055 1.00 91.38 326 SER A CA 1
ATOM 2566 C C . SER A 1 326 ? -1.169 14.875 -22.752 1.00 91.38 326 SER A C 1
ATOM 2568 O O . SER A 1 326 ? -1.344 14.657 -23.952 1.00 91.38 326 SER A O 1
ATOM 2570 N N . LYS A 1 327 ? -0.374 14.094 -22.011 1.00 92.56 327 LYS A N 1
ATOM 2571 C CA . LYS A 1 327 ? 0.323 12.930 -22.555 1.00 92.56 327 LYS A CA 1
ATOM 2572 C C . LYS A 1 327 ? -0.632 11.757 -22.675 1.00 92.56 327 LYS A C 1
ATOM 2574 O O . LYS A 1 327 ? -1.219 11.330 -21.692 1.00 92.56 327 LYS A O 1
ATOM 2579 N N . THR A 1 328 ? -0.721 11.172 -23.860 1.00 91.94 328 THR A N 1
ATOM 2580 C CA . THR A 1 328 ? -1.495 9.946 -24.061 1.00 91.94 328 THR A CA 1
ATOM 2581 C C . THR A 1 328 ? -0.718 8.730 -23.561 1.00 91.94 328 THR A C 1
ATOM 2583 O O . THR A 1 328 ? 0.404 8.479 -24.005 1.00 91.94 328 THR A O 1
ATOM 2586 N N . ILE A 1 329 ? -1.330 7.954 -22.667 1.00 92.94 329 ILE A N 1
ATOM 2587 C CA . ILE A 1 329 ? -0.815 6.659 -22.212 1.00 92.94 329 ILE A CA 1
ATOM 2588 C C . ILE A 1 329 ? -1.354 5.564 -23.129 1.00 92.94 329 ILE A C 1
ATOM 2590 O O . ILE A 1 329 ? -2.560 5.447 -23.329 1.00 92.94 329 ILE A O 1
ATOM 2594 N N . LYS A 1 330 ? -0.457 4.747 -23.684 1.00 93.88 330 LYS A N 1
ATOM 2595 C CA . LYS A 1 330 ? -0.839 3.573 -24.475 1.00 93.88 330 LYS A CA 1
ATOM 2596 C C . LYS A 1 330 ? -1.057 2.362 -23.571 1.00 93.88 330 LYS A C 1
ATOM 2598 O O . LYS A 1 330 ? -0.151 1.987 -22.818 1.00 93.88 330 LYS A O 1
ATOM 2603 N N . VAL A 1 331 ? -2.229 1.747 -23.704 1.00 94.44 331 VAL A N 1
ATOM 2604 C CA . VAL A 1 331 ? -2.602 0.463 -23.096 1.00 94.44 331 VAL A CA 1
ATOM 2605 C C . VAL A 1 331 ? -2.641 -0.587 -24.210 1.00 94.44 331 VAL A C 1
ATOM 2607 O O . VAL A 1 331 ? -3.183 -0.285 -25.275 1.00 94.44 331 VAL A O 1
ATOM 2610 N N . PRO A 1 332 ? -2.045 -1.779 -24.035 1.00 94.81 332 PRO A N 1
ATOM 2611 C CA . PRO A 1 332 ? -2.142 -2.832 -25.040 1.00 94.81 332 PRO A CA 1
ATOM 2612 C C . PRO A 1 332 ? -3.591 -3.258 -25.305 1.00 94.81 332 PRO A C 1
ATOM 2614 O O . PRO A 1 332 ? -4.444 -3.182 -24.423 1.00 94.81 332 PRO A O 1
ATOM 2617 N N . GLU A 1 333 ? -3.872 -3.733 -26.517 1.00 93.88 333 GLU A N 1
ATOM 2618 C CA . GLU A 1 333 ? -5.229 -4.116 -26.917 1.00 93.88 333 GLU A CA 1
ATOM 2619 C C . GLU A 1 333 ? -5.752 -5.333 -26.130 1.00 93.88 333 GLU A C 1
ATOM 2621 O O . GLU A 1 333 ? -4.991 -6.197 -25.676 1.00 93.88 333 GLU A O 1
ATOM 2626 N N . GLY A 1 334 ? -7.076 -5.423 -25.986 1.00 93.50 334 GLY A N 1
ATOM 2627 C CA . GLY A 1 334 ? -7.752 -6.576 -25.384 1.00 93.50 334 GLY A CA 1
ATOM 2628 C C . GLY A 1 334 ? -7.741 -6.628 -23.852 1.00 93.50 334 GLY A C 1
ATOM 2629 O O . GLY A 1 334 ? -7.987 -7.705 -23.308 1.00 93.50 334 GLY A O 1
ATOM 2630 N N . PHE A 1 335 ? -7.437 -5.515 -23.179 1.00 94.69 335 PHE A N 1
ATOM 2631 C CA . PHE A 1 335 ? -7.710 -5.309 -21.753 1.00 94.69 335 PHE A CA 1
ATOM 2632 C C . PHE A 1 335 ? -9.000 -4.503 -21.576 1.00 94.69 335 PHE A C 1
ATOM 2634 O O . PHE A 1 335 ? -9.242 -3.564 -22.333 1.00 94.69 335 PHE A O 1
ATOM 2641 N N . ASP A 1 336 ? -9.795 -4.863 -20.572 1.00 95.56 336 ASP A N 1
ATOM 2642 C CA . ASP A 1 336 ? -10.922 -4.060 -20.097 1.00 95.56 336 ASP A CA 1
ATOM 2643 C C . ASP A 1 336 ? -10.408 -3.056 -19.058 1.00 95.56 336 ASP A C 1
ATOM 2645 O O . ASP A 1 336 ? -9.816 -3.464 -18.054 1.00 95.56 336 ASP A O 1
ATOM 2649 N N . TYR A 1 337 ? -10.545 -1.756 -19.328 1.00 96.31 337 TYR A N 1
ATOM 2650 C CA . TYR A 1 337 ? -9.987 -0.732 -18.454 1.00 96.31 337 TYR A CA 1
ATOM 2651 C C . TYR A 1 337 ? -10.722 0.607 -18.488 1.00 96.31 337 TYR A C 1
ATOM 2653 O O . TYR A 1 337 ? -11.237 1.037 -19.520 1.00 96.31 337 TYR A O 1
ATOM 2661 N N . GLU A 1 338 ? -10.635 1.318 -17.368 1.00 96.81 338 GLU A N 1
ATOM 2662 C CA . GLU A 1 338 ? -10.890 2.752 -17.267 1.00 96.81 338 GLU A CA 1
ATOM 2663 C C . GLU A 1 338 ? -9.574 3.500 -17.043 1.00 96.81 338 GLU A C 1
ATOM 2665 O O . GLU A 1 338 ? -8.683 3.030 -16.331 1.00 96.81 338 GLU A O 1
ATOM 2670 N N . LEU A 1 339 ? -9.429 4.675 -17.659 1.00 96.75 339 LEU A N 1
ATOM 2671 C CA . LEU A 1 339 ? -8.252 5.523 -17.496 1.00 96.75 339 LEU A CA 1
ATOM 2672 C C . LEU A 1 339 ? -8.666 6.899 -16.998 1.00 96.75 339 LEU A C 1
ATOM 2674 O O . LEU A 1 339 ? -9.432 7.601 -17.651 1.00 96.75 339 LEU A O 1
ATOM 2678 N N . TYR A 1 340 ? -8.079 7.296 -15.875 1.00 97.00 340 TYR A N 1
ATOM 2679 C CA . TYR A 1 340 ? -8.296 8.585 -15.235 1.00 97.00 340 TYR A CA 1
ATOM 2680 C C . TYR A 1 340 ? -6.996 9.375 -15.196 1.00 97.00 340 TYR A C 1
ATOM 2682 O O . TYR A 1 340 ? -5.943 8.825 -14.879 1.00 97.00 340 TYR A O 1
ATOM 2690 N N . ASN A 1 341 ? -7.051 10.675 -15.471 1.00 96.25 341 ASN A N 1
ATOM 2691 C CA . ASN A 1 341 ? -5.918 11.581 -15.273 1.00 96.25 341 ASN A CA 1
ATOM 2692 C C . ASN A 1 341 ? -6.272 12.702 -14.278 1.00 96.25 341 ASN A C 1
ATOM 2694 O O . ASN A 1 341 ? -7.376 12.762 -13.737 1.00 96.25 341 ASN A O 1
ATOM 2698 N N . ARG A 1 342 ? -5.336 13.628 -14.030 1.00 94.81 342 ARG A N 1
ATOM 2699 C CA . ARG A 1 342 ? -5.550 14.738 -13.084 1.00 94.81 342 ARG A CA 1
ATOM 2700 C C . ARG A 1 342 ? -6.775 15.606 -13.416 1.00 94.81 342 ARG A C 1
ATOM 2702 O O . ARG A 1 342 ? -7.415 16.090 -12.486 1.00 94.81 342 ARG A O 1
ATOM 2709 N N . ASN A 1 343 ? -7.126 15.791 -14.689 1.00 96.44 343 ASN A N 1
ATOM 2710 C CA . ASN A 1 343 ? -8.320 16.549 -15.071 1.00 96.44 343 ASN A CA 1
ATOM 2711 C C . ASN A 1 343 ? -9.599 15.815 -14.658 1.00 96.44 343 ASN A C 1
ATOM 2713 O O . ASN A 1 343 ? -10.525 16.455 -14.165 1.00 96.44 343 ASN A O 1
ATOM 2717 N N . ASP A 1 344 ? -9.637 14.488 -14.795 1.00 96.75 344 ASP A N 1
ATOM 2718 C CA . ASP A 1 344 ? -10.767 13.678 -14.335 1.00 96.75 344 ASP A CA 1
ATOM 2719 C C . ASP A 1 344 ? -10.904 13.717 -12.817 1.00 96.75 344 ASP A C 1
ATOM 2721 O O . ASP A 1 344 ? -11.996 13.962 -12.316 1.00 96.75 344 ASP A O 1
ATOM 2725 N N . ILE A 1 345 ? -9.792 13.578 -12.089 1.00 96.69 345 ILE A N 1
ATOM 2726 C CA . ILE A 1 345 ? -9.771 13.675 -10.621 1.00 96.69 345 ILE A CA 1
ATOM 2727 C C . ILE A 1 345 ? -10.336 15.029 -10.170 1.00 96.69 345 ILE A C 1
ATOM 2729 O O . ILE A 1 345 ? -11.211 15.079 -9.309 1.00 96.69 345 ILE A O 1
ATOM 2733 N N . ASN A 1 346 ? -9.877 16.126 -10.780 1.00 96.81 346 ASN A N 1
ATOM 2734 C CA . ASN A 1 346 ? -10.352 17.473 -10.461 1.00 96.81 346 ASN A CA 1
ATOM 2735 C C . ASN A 1 346 ? -11.833 17.670 -10.816 1.00 96.81 346 ASN A C 1
ATOM 2737 O O . ASN A 1 346 ? -12.558 18.324 -10.074 1.00 96.81 346 ASN A O 1
ATOM 2741 N N . ARG A 1 347 ? -12.290 17.106 -11.939 1.00 97.25 347 ARG A N 1
ATOM 2742 C CA . ARG A 1 347 ? -13.690 17.177 -12.376 1.00 97.25 347 ARG A CA 1
ATOM 2743 C C . ARG A 1 347 ? -14.620 16.395 -11.449 1.00 97.25 347 ARG A C 1
ATOM 2745 O O . ARG A 1 347 ? -15.703 16.881 -11.152 1.00 97.25 347 ARG A O 1
ATOM 2752 N N . ILE A 1 348 ? -14.208 15.203 -11.023 1.00 97.00 348 ILE A N 1
ATOM 2753 C CA . ILE A 1 348 ? -15.027 14.284 -10.222 1.00 97.00 348 ILE A CA 1
ATOM 2754 C C . ILE A 1 348 ? -15.064 14.720 -8.754 1.00 97.00 348 ILE A C 1
ATOM 2756 O O . ILE A 1 348 ? -16.135 14.753 -8.160 1.00 97.00 348 ILE A O 1
ATOM 2760 N N . LEU A 1 349 ? -13.916 15.077 -8.169 1.00 96.81 349 LEU A N 1
ATOM 2761 C CA . LEU A 1 349 ? -13.824 15.417 -6.742 1.00 96.81 349 LEU A CA 1
ATOM 2762 C C . LEU A 1 349 ? -13.969 16.917 -6.450 1.00 96.81 349 LEU A C 1
ATOM 2764 O O . LEU A 1 349 ? -14.092 17.313 -5.287 1.00 96.81 349 LEU A O 1
ATOM 2768 N N . GLY A 1 350 ? -13.900 17.777 -7.470 1.00 96.75 350 GLY A N 1
ATOM 2769 C CA . GLY A 1 350 ? -13.930 19.227 -7.288 1.00 96.75 350 GLY A CA 1
ATOM 2770 C C . GLY A 1 350 ? -12.846 19.698 -6.300 1.00 96.75 350 GLY A C 1
ATOM 2771 O O . GLY A 1 350 ? -11.696 19.261 -6.394 1.00 96.75 350 GLY A O 1
ATOM 2772 N N . PRO A 1 351 ? -13.179 20.548 -5.308 1.00 96.50 351 PRO A N 1
ATOM 2773 C CA . PRO A 1 351 ? -12.228 21.001 -4.285 1.00 96.50 351 PRO A CA 1
ATOM 2774 C C . PRO A 1 351 ? -11.585 19.869 -3.465 1.00 96.50 351 PRO A C 1
ATOM 2776 O O . PRO A 1 351 ? -10.448 20.007 -2.997 1.00 96.50 351 PRO A O 1
ATOM 2779 N N . LYS A 1 352 ? -12.274 18.727 -3.317 1.00 97.38 352 LYS A N 1
ATOM 2780 C CA . LYS A 1 352 ? -11.765 17.573 -2.564 1.00 97.38 352 LYS A CA 1
ATOM 2781 C C . LYS A 1 352 ? -10.626 16.849 -3.281 1.00 97.38 352 LYS A C 1
ATOM 2783 O O . LYS A 1 352 ? -9.891 16.111 -2.640 1.00 97.38 352 LYS A O 1
ATOM 2788 N N . ALA A 1 353 ? -10.386 17.126 -4.569 1.00 96.38 353 ALA A N 1
ATOM 2789 C CA . ALA A 1 353 ? -9.227 16.607 -5.305 1.00 96.38 353 ALA A CA 1
ATOM 2790 C C . ALA A 1 353 ? -7.879 16.944 -4.638 1.00 96.38 353 ALA A C 1
ATOM 2792 O O . ALA A 1 353 ? -6.875 16.278 -4.894 1.00 96.38 353 ALA A O 1
ATOM 2793 N N . SER A 1 354 ? -7.859 17.956 -3.764 1.00 94.31 354 SER A N 1
ATOM 2794 C CA . SER A 1 354 ? -6.712 18.332 -2.935 1.00 94.31 354 SER A CA 1
ATOM 2795 C C . SER A 1 354 ? -6.220 17.227 -1.989 1.00 94.31 354 SER A C 1
ATOM 2797 O O . SER A 1 354 ? -5.052 17.265 -1.600 1.00 94.31 354 SER A O 1
ATOM 2799 N N . CYS A 1 355 ? -7.050 16.227 -1.655 1.00 95.69 355 CYS A N 1
ATOM 2800 C CA . CYS A 1 355 ? -6.620 15.057 -0.883 1.00 95.69 355 CYS A CA 1
ATOM 2801 C C . CYS A 1 355 ? -5.877 14.009 -1.734 1.00 95.69 355 CYS A C 1
ATOM 2803 O O . CYS A 1 355 ? -5.237 13.120 -1.188 1.00 95.69 355 CYS A O 1
ATOM 2805 N N . ILE A 1 356 ? -5.896 14.099 -3.069 1.00 96.19 356 ILE A N 1
ATOM 2806 C CA . ILE A 1 356 ? -5.181 13.150 -3.930 1.00 96.19 356 ILE A CA 1
ATOM 2807 C C . ILE A 1 356 ? -3.784 13.679 -4.253 1.00 96.19 356 ILE A C 1
ATOM 2809 O O . ILE A 1 356 ? -3.628 14.635 -5.022 1.00 96.19 356 ILE A O 1
ATOM 2813 N N . SER A 1 357 ? -2.763 13.003 -3.718 1.00 93.38 357 SER A N 1
ATOM 2814 C CA . SER A 1 357 ? -1.347 13.327 -3.940 1.00 93.38 357 SER A CA 1
ATOM 2815 C C . SER A 1 357 ? -0.972 13.391 -5.431 1.00 93.38 357 SER A C 1
ATOM 2817 O O . SER A 1 357 ? -1.620 12.765 -6.275 1.00 93.38 357 SER A O 1
ATOM 2819 N N . PHE A 1 358 ? 0.037 14.200 -5.775 1.00 91.50 358 PHE A N 1
ATOM 2820 C CA . PHE A 1 358 ? 0.431 14.521 -7.155 1.00 91.50 358 PHE A CA 1
ATOM 2821 C C . PHE A 1 358 ? 1.926 14.307 -7.407 1.00 91.50 358 PHE A C 1
ATOM 2823 O O . PHE A 1 358 ? 2.754 14.713 -6.593 1.00 91.50 358 PHE A O 1
ATOM 2830 N N . LYS A 1 359 ? 2.279 13.758 -8.579 1.00 90.19 359 LYS A N 1
ATOM 2831 C CA . LYS A 1 359 ? 3.648 13.362 -8.976 1.00 90.19 359 LYS A CA 1
ATOM 2832 C C . LYS A 1 359 ? 4.271 12.303 -8.060 1.00 90.19 359 LYS A C 1
ATOM 2834 O O . LYS A 1 359 ? 5.484 12.308 -7.814 1.00 90.19 359 LYS A O 1
ATOM 2839 N N . ASP A 1 360 ? 3.454 11.375 -7.589 1.00 89.69 360 ASP A N 1
ATOM 2840 C CA . ASP A 1 360 ? 3.861 10.221 -6.800 1.00 89.69 360 ASP A CA 1
ATOM 2841 C C . ASP A 1 360 ? 2.944 9.014 -7.034 1.00 89.69 360 ASP A C 1
ATOM 2843 O O . ASP A 1 360 ? 1.983 9.042 -7.801 1.00 89.69 360 ASP A O 1
ATOM 2847 N N . SER A 1 361 ? 3.281 7.895 -6.394 1.00 86.12 361 SER A N 1
ATOM 2848 C CA . SER A 1 361 ? 2.530 6.656 -6.579 1.00 86.12 361 SER A CA 1
ATOM 2849 C C . SER A 1 361 ? 1.192 6.646 -5.830 1.00 86.12 361 SER A C 1
ATOM 2851 O O . SER A 1 361 ? 0.347 5.803 -6.128 1.00 86.12 361 SER A O 1
ATOM 2853 N N . ALA A 1 362 ? 0.984 7.582 -4.897 1.00 91.50 362 ALA A N 1
ATOM 2854 C CA . ALA A 1 362 ? -0.213 7.687 -4.072 1.00 91.50 362 ALA A CA 1
ATOM 2855 C C . ALA A 1 362 ? -1.435 8.210 -4.848 1.00 91.50 362 ALA A C 1
ATOM 2857 O O . ALA A 1 362 ? -2.559 8.049 -4.374 1.00 91.50 362 ALA A O 1
ATOM 2858 N N . CYS A 1 363 ? -1.262 8.717 -6.077 1.00 92.25 363 CYS A N 1
ATOM 2859 C CA . CYS A 1 363 ? -2.373 8.993 -7.000 1.00 92.25 363 CYS A CA 1
ATOM 2860 C C . CYS A 1 363 ? -3.323 7.789 -7.180 1.00 92.25 363 CYS A C 1
ATOM 2862 O O . CYS A 1 363 ? -4.521 7.980 -7.390 1.00 92.25 363 CYS A O 1
ATOM 2864 N N . ARG A 1 364 ? -2.827 6.554 -6.995 1.00 94.00 364 ARG A N 1
ATOM 2865 C CA . ARG A 1 364 ? -3.628 5.317 -6.987 1.00 94.00 364 ARG A CA 1
ATOM 2866 C C . ARG A 1 364 ? -4.782 5.317 -5.985 1.00 94.00 364 ARG A C 1
ATOM 2868 O O . ARG A 1 364 ? -5.734 4.576 -6.194 1.00 94.00 364 ARG A O 1
ATOM 2875 N N . CYS A 1 365 ? -4.724 6.142 -4.934 1.00 96.06 365 CYS A N 1
ATOM 2876 C CA . CYS A 1 365 ? -5.825 6.275 -3.981 1.00 96.06 365 CYS A CA 1
ATOM 2877 C C . CYS A 1 365 ? -7.122 6.671 -4.687 1.00 96.06 365 CYS A C 1
ATOM 2879 O O . CYS A 1 365 ? -8.183 6.177 -4.330 1.00 96.06 365 CYS A O 1
ATOM 2881 N N . PHE A 1 366 ? -7.048 7.480 -5.748 1.00 96.75 366 PHE A N 1
ATOM 2882 C CA . PHE A 1 366 ? -8.225 7.767 -6.562 1.00 96.75 366 PHE A CA 1
ATOM 2883 C C . PHE A 1 366 ? -8.809 6.495 -7.195 1.00 96.75 366 PHE A C 1
ATOM 2885 O O . PHE A 1 366 ? -10.011 6.268 -7.120 1.00 96.75 366 PHE A O 1
ATOM 2892 N N . GLY A 1 367 ? -7.950 5.626 -7.737 1.00 95.38 367 GLY A N 1
ATOM 2893 C CA . GLY A 1 367 ? -8.350 4.330 -8.284 1.00 95.38 367 GLY A CA 1
ATOM 2894 C C . GLY A 1 367 ? -9.007 3.427 -7.236 1.00 95.38 367 GLY A C 1
ATOM 2895 O O . GLY A 1 367 ? -10.031 2.809 -7.513 1.00 95.38 367 GLY A O 1
ATOM 2896 N N . TYR A 1 368 ? -8.484 3.418 -6.004 1.00 95.00 368 TYR A N 1
ATOM 2897 C CA . TYR A 1 368 ? -9.155 2.741 -4.892 1.00 95.00 368 TYR A CA 1
ATOM 2898 C C . TYR A 1 368 ? -10.516 3.350 -4.599 1.00 95.00 368 TYR A C 1
ATOM 2900 O O . TYR A 1 368 ? -11.440 2.609 -4.321 1.00 95.00 368 TYR A O 1
ATOM 2908 N N . MET A 1 369 ? -10.671 4.671 -4.654 1.00 93.75 369 MET A N 1
ATOM 2909 C CA . MET A 1 369 ? -11.940 5.328 -4.343 1.00 93.75 369 MET A CA 1
ATOM 2910 C C . MET A 1 369 ? -13.047 4.966 -5.343 1.00 93.75 369 MET A C 1
ATOM 2912 O O . MET A 1 369 ? -14.170 4.695 -4.911 1.00 93.75 369 MET A O 1
ATOM 2916 N N . VAL A 1 370 ? -12.725 4.928 -6.643 1.00 94.12 370 VAL A N 1
ATOM 2917 C CA . VAL A 1 370 ? -13.697 4.670 -7.724 1.00 94.12 370 VAL A CA 1
ATOM 2918 C C . VAL A 1 370 ? -13.986 3.187 -7.964 1.00 94.12 370 VAL A C 1
ATOM 2920 O O . VAL A 1 370 ? -15.081 2.860 -8.417 1.00 94.12 370 VAL A O 1
ATOM 2923 N N . SER A 1 371 ? -13.050 2.294 -7.623 1.00 90.50 371 SER A N 1
ATOM 2924 C CA . SER A 1 371 ? -13.264 0.843 -7.701 1.00 90.50 371 SER A CA 1
ATOM 2925 C C . SER A 1 371 ? -14.516 0.433 -6.926 1.00 90.50 371 SER A C 1
ATOM 2927 O O . SER A 1 371 ? -14.757 0.923 -5.827 1.00 90.50 371 SER A O 1
ATOM 2929 N N . LYS A 1 372 ? -15.309 -0.495 -7.468 1.00 84.62 372 LYS A N 1
ATOM 2930 C CA . LYS A 1 372 ? -16.497 -1.054 -6.788 1.00 84.62 372 LYS A CA 1
ATOM 2931 C C . LYS A 1 372 ? -16.281 -2.490 -6.306 1.00 84.62 372 LYS A C 1
ATOM 2933 O O . LYS A 1 372 ? -17.201 -3.115 -5.795 1.00 84.62 372 LYS A O 1
ATOM 2938 N N . LYS A 1 373 ? -15.058 -2.998 -6.448 1.00 83.50 373 LYS A N 1
ATOM 2939 C CA . LYS A 1 373 ? -14.667 -4.392 -6.224 1.00 83.50 373 LYS A CA 1
ATOM 2940 C C . LYS A 1 373 ? -13.501 -4.481 -5.234 1.00 83.50 373 LYS A C 1
ATOM 2942 O O . LYS A 1 373 ? -12.972 -3.460 -4.791 1.00 83.50 373 LYS A O 1
ATOM 2947 N N . LYS A 1 374 ? -13.078 -5.696 -4.863 1.00 69.25 374 LYS A N 1
ATOM 2948 C CA . LYS A 1 374 ? -11.819 -5.892 -4.118 1.00 69.25 374 LYS A CA 1
ATOM 2949 C C . LYS A 1 374 ? -10.654 -5.412 -4.981 1.00 69.25 374 LYS A C 1
ATOM 2951 O O . LYS A 1 374 ? -10.693 -5.579 -6.194 1.00 69.25 374 LYS A O 1
ATOM 2956 N N . SER A 1 375 ? -9.618 -4.825 -4.388 1.00 50.16 375 SER A N 1
ATOM 2957 C CA . SER A 1 375 ? -8.524 -4.233 -5.169 1.00 50.16 375 SER A CA 1
ATOM 2958 C C . SER A 1 375 ? -7.210 -4.980 -4.941 1.00 50.16 375 SER A C 1
ATOM 2960 O O . SER A 1 375 ? -6.830 -5.245 -3.799 1.00 50.16 375 SER A O 1
ATOM 2962 N N . ALA A 1 376 ? -6.492 -5.291 -6.021 1.00 42.31 376 ALA A N 1
ATOM 2963 C CA . ALA A 1 376 ? -5.138 -5.849 -5.980 1.00 42.31 376 ALA A CA 1
ATOM 2964 C C . ALA A 1 376 ? -4.156 -5.037 -6.839 1.00 42.31 376 ALA A C 1
ATOM 2966 O O . ALA A 1 376 ? -4.546 -4.351 -7.783 1.00 42.31 376 ALA A O 1
ATOM 2967 N N . LEU A 1 377 ? -2.871 -5.108 -6.492 1.00 50.34 377 LEU A N 1
ATOM 2968 C CA . LEU A 1 377 ? -1.771 -4.380 -7.118 1.00 50.34 377 LEU A CA 1
ATOM 2969 C C . LEU A 1 377 ? -0.647 -5.307 -7.585 1.00 50.34 377 LEU A C 1
ATOM 2971 O O . LEU A 1 377 ? -0.527 -6.465 -7.185 1.00 50.34 377 LEU A O 1
ATOM 2975 N N . GLU A 1 378 ? 0.164 -4.753 -8.479 1.00 42.28 378 GLU A N 1
ATOM 2976 C CA . GLU A 1 378 ? 1.035 -5.474 -9.392 1.00 42.28 378 GLU A CA 1
ATOM 2977 C C . GLU A 1 378 ? 2.428 -5.841 -8.875 1.00 42.28 378 GLU A C 1
ATOM 2979 O O . GLU A 1 378 ? 3.087 -5.121 -8.125 1.00 42.28 378 GLU A O 1
ATOM 2984 N N . GLY A 1 379 ? 3.010 -6.824 -9.563 1.00 39.84 379 GLY A N 1
ATOM 2985 C CA . GLY A 1 379 ? 4.418 -6.723 -9.913 1.00 39.84 379 GLY A CA 1
ATOM 2986 C C . GLY A 1 379 ? 5.091 -8.011 -10.376 1.00 39.84 379 GLY A C 1
ATOM 2987 O O . GLY A 1 379 ? 4.715 -9.120 -10.016 1.00 39.84 379 GLY A O 1
ATOM 2988 N N . TYR A 1 380 ? 6.143 -7.799 -11.180 1.00 38.19 380 TYR A N 1
ATOM 2989 C CA . TYR A 1 380 ? 6.885 -8.688 -12.101 1.00 38.19 380 TYR A CA 1
ATOM 2990 C C . TYR A 1 380 ? 7.088 -10.189 -11.738 1.00 38.19 380 TYR A C 1
ATOM 2992 O O . TYR A 1 380 ? 7.545 -10.494 -10.636 1.00 38.19 380 TYR A O 1
ATOM 3000 N N . PRO A 1 381 ? 6.968 -11.137 -12.698 1.00 37.00 381 PRO A N 1
ATOM 3001 C CA . PRO A 1 381 ? 7.457 -12.502 -12.540 1.00 37.00 381 PRO A CA 1
ATOM 3002 C C . PRO A 1 381 ? 8.731 -12.719 -13.378 1.00 37.00 381 PRO A C 1
ATOM 3004 O O . PRO A 1 381 ? 8.818 -12.341 -14.545 1.00 37.00 381 PRO A O 1
ATOM 3007 N N . SER A 1 382 ? 9.746 -13.381 -12.826 1.00 35.06 382 SER A N 1
ATOM 3008 C CA . SER A 1 382 ? 10.799 -13.979 -13.657 1.00 35.06 382 SER A CA 1
ATOM 3009 C C . SER A 1 382 ? 11.407 -15.197 -12.975 1.00 35.06 382 SER A C 1
ATOM 3011 O O . SER A 1 382 ? 12.108 -15.070 -11.974 1.00 35.06 382 SER A O 1
ATOM 3013 N N . GLY A 1 383 ? 11.186 -16.371 -13.573 1.00 45.47 383 GLY A N 1
ATOM 3014 C CA . GLY A 1 383 ? 11.913 -17.616 -13.294 1.00 45.47 383 GLY A CA 1
ATOM 3015 C C . GLY A 1 383 ? 11.031 -18.866 -13.366 1.00 45.47 383 GLY A C 1
ATOM 3016 O O . GLY A 1 383 ? 11.425 -19.867 -13.956 1.00 45.47 383 GLY A O 1
ATOM 3017 N N . LYS A 1 384 ? 9.810 -18.768 -12.832 1.00 52.19 384 LYS A N 1
ATOM 3018 C CA . LYS A 1 384 ? 8.654 -19.659 -13.032 1.00 52.19 384 LYS A CA 1
ATOM 3019 C C . LYS A 1 384 ? 7.404 -18.774 -12.966 1.00 52.19 384 LYS A C 1
ATOM 3021 O O . LYS A 1 384 ? 7.424 -17.789 -12.231 1.00 52.19 384 LYS A O 1
ATOM 3026 N N . ALA A 1 385 ? 6.360 -19.073 -13.737 1.00 57.53 385 ALA A N 1
ATOM 3027 C CA . ALA A 1 385 ? 5.116 -18.303 -13.724 1.00 57.53 385 ALA A CA 1
ATOM 3028 C C . ALA A 1 385 ? 4.398 -18.501 -12.375 1.00 57.53 385 ALA A C 1
ATOM 3030 O O . ALA A 1 385 ? 3.610 -19.425 -12.213 1.00 57.53 385 ALA A O 1
ATOM 3031 N N . ILE A 1 386 ? 4.745 -17.684 -11.380 1.00 68.75 386 ILE A N 1
ATOM 3032 C CA . ILE A 1 386 ? 4.046 -17.619 -10.098 1.00 68.75 386 ILE A CA 1
ATOM 3033 C C . ILE A 1 386 ? 2.951 -16.572 -10.255 1.00 68.75 386 ILE A C 1
ATOM 3035 O O . ILE A 1 386 ? 3.239 -15.408 -10.532 1.00 68.75 386 ILE A O 1
ATOM 3039 N N . ASN A 1 387 ? 1.703 -16.997 -10.087 1.00 82.19 387 ASN A N 1
ATOM 3040 C CA . ASN A 1 387 ? 0.559 -16.102 -10.109 1.00 82.19 387 ASN A CA 1
ATOM 3041 C C . ASN A 1 387 ? 0.446 -15.385 -8.753 1.00 82.19 387 ASN A C 1
ATOM 3043 O O . ASN A 1 387 ? -0.214 -15.865 -7.831 1.00 82.19 387 ASN A O 1
ATOM 3047 N N . ALA A 1 388 ? 1.149 -14.257 -8.614 1.00 86.94 388 ALA A N 1
ATOM 3048 C CA . ALA A 1 388 ? 1.122 -13.441 -7.398 1.00 86.94 388 ALA A CA 1
ATOM 3049 C C . ALA A 1 388 ? -0.301 -12.960 -7.064 1.00 86.94 388 ALA A C 1
ATOM 3051 O O . ALA A 1 388 ? -0.694 -12.955 -5.899 1.00 86.94 388 ALA A O 1
ATOM 3052 N N . LEU A 1 389 ? -1.097 -12.643 -8.091 1.00 88.06 389 LEU A N 1
ATOM 3053 C CA . LEU A 1 389 ? -2.482 -12.215 -7.930 1.00 88.06 389 LEU A CA 1
ATOM 3054 C C . LEU A 1 389 ? -3.344 -13.311 -7.291 1.00 88.06 389 LEU A C 1
ATOM 3056 O O . LEU A 1 389 ? -4.041 -13.063 -6.313 1.00 88.06 389 LEU A O 1
ATOM 3060 N N . GLU A 1 390 ? -3.243 -14.546 -7.781 1.00 88.62 390 GLU A N 1
ATOM 3061 C CA . GLU A 1 390 ? -3.958 -15.685 -7.193 1.00 88.62 390 GLU A CA 1
ATOM 3062 C C . GLU A 1 390 ? -3.555 -15.931 -5.730 1.00 88.62 390 GLU A C 1
ATOM 3064 O O . GLU A 1 390 ? -4.400 -16.269 -4.904 1.00 88.62 390 GLU A O 1
ATOM 3069 N N . GLN A 1 391 ? -2.280 -15.743 -5.380 1.00 91.12 391 GLN A N 1
ATOM 3070 C CA . GLN A 1 391 ? -1.818 -15.876 -3.994 1.00 91.12 391 GLN A CA 1
ATOM 3071 C C . GLN A 1 391 ? -2.395 -14.782 -3.087 1.00 91.12 391 GLN A C 1
ATOM 3073 O O . GLN A 1 391 ? -2.845 -15.089 -1.984 1.00 91.12 391 GLN A O 1
ATOM 3078 N N . HIS A 1 392 ? -2.453 -13.533 -3.556 1.00 94.25 392 HIS A N 1
ATOM 3079 C CA . HIS A 1 392 ? -3.167 -12.468 -2.851 1.00 94.25 392 HIS A CA 1
ATOM 3080 C C . HIS A 1 392 ? -4.644 -12.812 -2.641 1.00 94.25 392 HIS A C 1
ATOM 3082 O O . HIS A 1 392 ? -5.142 -12.693 -1.522 1.00 94.25 392 HIS A O 1
ATOM 3088 N N . VAL A 1 393 ? -5.329 -13.299 -3.680 1.00 92.38 393 VAL A N 1
ATOM 3089 C CA . VAL A 1 393 ? -6.736 -13.716 -3.588 1.00 92.38 393 VAL A CA 1
ATOM 3090 C C . VAL A 1 393 ? -6.910 -14.831 -2.552 1.00 92.38 393 VAL A C 1
ATOM 3092 O O . VAL A 1 393 ? -7.761 -14.718 -1.674 1.00 92.38 393 VAL A O 1
ATOM 3095 N N . LYS A 1 394 ? -6.059 -15.865 -2.565 1.00 93.12 394 LYS A N 1
ATOM 3096 C CA . LYS A 1 394 ? -6.077 -16.940 -1.553 1.00 93.12 394 LYS A CA 1
ATOM 3097 C C . LYS A 1 394 ? -5.870 -16.412 -0.131 1.00 93.12 394 LYS A C 1
ATOM 3099 O O . LYS A 1 394 ? -6.534 -16.871 0.798 1.00 93.12 394 LYS A O 1
ATOM 3104 N N . ASN A 1 395 ? -4.981 -15.439 0.050 1.00 95.75 395 ASN A N 1
ATOM 3105 C CA . ASN A 1 395 ? -4.755 -14.816 1.351 1.00 95.75 395 ASN A CA 1
ATOM 3106 C C . ASN A 1 395 ? -5.974 -14.017 1.834 1.00 95.75 395 ASN A C 1
ATOM 3108 O O . ASN A 1 395 ? -6.311 -14.108 3.009 1.00 95.75 395 ASN A O 1
ATOM 3112 N N . LEU A 1 396 ? -6.642 -13.266 0.951 1.00 95.75 396 LEU A N 1
ATOM 3113 C CA . LEU A 1 396 ? -7.857 -12.514 1.294 1.00 95.75 396 LEU A CA 1
ATOM 3114 C C . LEU A 1 396 ? -9.044 -13.437 1.610 1.00 95.75 396 LEU A C 1
ATOM 3116 O O . LEU A 1 396 ? -9.841 -13.134 2.493 1.00 95.75 396 LEU A O 1
ATOM 3120 N N . LEU A 1 397 ? -9.151 -14.573 0.913 1.00 94.75 397 LEU A N 1
ATOM 3121 C CA . LEU A 1 397 ? -10.232 -15.547 1.106 1.00 94.75 397 LEU A CA 1
ATOM 3122 C C . LEU A 1 397 ? -10.035 -16.464 2.323 1.00 94.75 397 LEU A C 1
ATOM 3124 O O . LEU A 1 397 ? -10.980 -17.130 2.738 1.00 94.75 397 LEU A O 1
ATOM 3128 N N . SER A 1 398 ? -8.833 -16.515 2.899 1.00 95.94 398 SER A N 1
ATOM 3129 C CA . SER A 1 398 ? -8.539 -17.336 4.078 1.00 95.94 398 SER A CA 1
ATOM 3130 C C . SER A 1 398 ? -8.535 -16.494 5.358 1.00 95.94 398 SER A C 1
ATOM 3132 O O . SER A 1 398 ? -8.080 -15.348 5.324 1.00 95.94 398 SER A O 1
ATOM 3134 N N . PRO A 1 399 ? -8.988 -17.027 6.510 1.00 97.62 399 PRO A N 1
ATOM 3135 C CA . PRO A 1 399 ? -8.985 -16.269 7.757 1.00 97.62 399 PRO A CA 1
ATOM 3136 C C . PRO A 1 399 ? -7.568 -15.966 8.256 1.00 97.62 399 PRO A C 1
ATOM 3138 O O . PRO A 1 399 ? -6.588 -16.586 7.852 1.00 97.62 399 PRO A O 1
ATOM 3141 N N . SER A 1 400 ? -7.462 -15.011 9.169 1.00 97.81 400 SER A N 1
ATOM 3142 C CA . SER A 1 400 ? -6.231 -14.611 9.850 1.00 97.81 400 SER A CA 1
ATOM 3143 C C . SER A 1 400 ? -6.290 -14.942 11.340 1.00 97.81 400 SER A C 1
ATOM 3145 O O . SER A 1 400 ? -7.363 -14.987 11.936 1.00 97.81 400 SER A O 1
ATOM 3147 N N . THR A 1 401 ? -5.133 -15.110 11.977 1.00 97.31 401 THR A N 1
ATOM 3148 C CA . THR A 1 401 ? -5.006 -15.438 13.410 1.00 97.31 401 THR A CA 1
ATOM 3149 C C . THR A 1 401 ? -4.234 -14.359 14.191 1.00 97.31 401 THR A C 1
ATOM 3151 O O . THR A 1 401 ? -3.118 -14.610 14.648 1.00 97.31 401 THR A O 1
ATOM 3154 N N . PRO A 1 402 ? -4.754 -13.122 14.333 1.00 97.00 402 PRO A N 1
ATOM 3155 C CA . PRO A 1 402 ? -3.975 -12.015 14.900 1.00 97.00 402 PRO A CA 1
ATOM 3156 C C . PRO A 1 402 ? -3.848 -12.071 16.430 1.00 97.00 402 PRO A C 1
ATOM 3158 O O . PRO A 1 402 ? -2.943 -11.451 16.985 1.00 97.00 402 PRO A O 1
ATOM 3161 N N . PHE A 1 403 ? -4.740 -12.785 17.124 1.00 97.00 403 PHE A N 1
ATOM 3162 C CA . PHE A 1 403 ? -4.814 -12.782 18.593 1.00 97.00 403 PHE A CA 1
ATOM 3163 C C . PHE A 1 403 ? -3.902 -13.802 19.274 1.00 97.00 403 PHE A C 1
ATOM 3165 O O . PHE A 1 403 ? -3.624 -13.675 20.463 1.00 97.00 403 PHE A O 1
ATOM 3172 N N . PHE A 1 404 ? -3.448 -14.817 18.541 1.00 95.19 404 PHE A N 1
ATOM 3173 C CA . PHE A 1 404 ? -2.526 -15.821 19.046 1.00 95.19 404 PHE A CA 1
ATOM 3174 C C . PHE A 1 404 ? -1.617 -16.265 17.906 1.00 95.19 404 PHE A C 1
ATOM 3176 O O . PHE A 1 404 ? -2.087 -16.599 16.820 1.00 95.19 404 PHE A O 1
ATOM 3183 N N . PHE A 1 405 ? -0.306 -16.242 18.127 1.00 93.69 405 PHE A N 1
ATOM 3184 C CA . PHE A 1 405 ? 0.646 -16.564 17.072 1.00 93.69 405 PHE A CA 1
ATOM 3185 C C . PHE A 1 405 ? 0.767 -18.084 16.901 1.00 93.69 405 PHE A C 1
ATOM 3187 O O . PHE A 1 405 ? 1.228 -18.779 17.808 1.00 93.69 405 PHE A O 1
ATOM 3194 N N . ASN A 1 406 ? 0.368 -18.608 15.738 1.00 93.62 406 ASN A N 1
ATOM 3195 C CA . ASN A 1 406 ? 0.599 -20.010 15.393 1.00 93.62 406 ASN A CA 1
ATOM 3196 C C . ASN A 1 406 ? 2.058 -20.201 14.955 1.00 93.62 406 ASN A C 1
ATOM 3198 O O . ASN A 1 406 ? 2.505 -19.620 13.967 1.00 93.62 406 ASN A O 1
ATOM 3202 N N . THR A 1 407 ? 2.817 -21.022 15.680 1.00 92.31 407 THR A N 1
ATOM 3203 C CA . THR A 1 407 ? 4.252 -21.215 15.408 1.00 92.31 407 THR A CA 1
ATOM 3204 C C . THR A 1 407 ? 4.532 -22.087 14.183 1.00 92.31 407 THR A C 1
ATOM 3206 O O . THR A 1 407 ? 5.655 -22.076 13.687 1.00 92.31 407 THR A O 1
ATOM 3209 N N . LEU A 1 408 ? 3.518 -22.783 13.656 1.00 90.06 408 LEU A N 1
ATOM 3210 C CA . LEU A 1 408 ? 3.559 -23.501 12.376 1.00 90.06 408 LEU A CA 1
ATOM 3211 C C . LEU A 1 408 ? 3.017 -22.637 11.220 1.00 90.06 408 LEU A C 1
ATOM 3213 O O . LEU A 1 408 ? 2.356 -23.137 10.318 1.00 90.06 408 LEU A O 1
ATOM 3217 N N . TYR A 1 409 ? 3.301 -21.331 11.247 1.00 90.31 409 TYR A N 1
ATOM 3218 C CA . TYR A 1 409 ? 2.880 -20.366 10.222 1.00 90.31 409 TYR A CA 1
ATOM 3219 C C . TYR A 1 409 ? 1.347 -20.304 10.044 1.00 90.31 409 TYR A C 1
ATOM 3221 O O . TYR A 1 409 ? 0.602 -20.626 10.969 1.00 90.31 409 TYR A O 1
ATOM 3229 N N . ASP A 1 410 ? 0.858 -19.809 8.903 1.00 94.88 410 ASP A N 1
ATOM 3230 C CA . ASP A 1 410 ? -0.578 -19.702 8.614 1.00 94.88 410 ASP A CA 1
ATOM 3231 C C . ASP A 1 410 ? -1.272 -21.086 8.574 1.00 94.88 410 ASP A C 1
ATOM 3233 O O . ASP A 1 410 ? -1.004 -21.861 7.651 1.00 94.88 410 ASP A O 1
ATOM 3237 N N . PRO A 1 411 ? -2.170 -21.401 9.533 1.00 95.25 411 PRO A N 1
ATOM 3238 C CA . PRO A 1 411 ? -2.799 -22.720 9.654 1.00 95.25 411 PRO A CA 1
ATOM 3239 C C . PRO A 1 411 ? -3.825 -23.019 8.553 1.00 95.25 411 PRO A C 1
ATOM 3241 O O . PRO A 1 411 ? -4.251 -24.159 8.426 1.00 95.25 411 PRO A O 1
ATOM 3244 N N . TYR A 1 412 ? -4.232 -22.026 7.754 1.00 95.06 412 TYR A N 1
ATOM 3245 C CA . TYR A 1 412 ? -5.203 -22.220 6.666 1.00 95.06 412 TYR A CA 1
ATOM 3246 C C . TYR A 1 412 ? -4.557 -22.608 5.334 1.00 95.06 412 TYR A C 1
ATOM 3248 O O . TYR A 1 412 ? -5.244 -22.738 4.319 1.00 95.06 412 TYR A O 1
ATOM 3256 N N . ARG A 1 413 ? -3.231 -22.767 5.306 1.00 91.25 413 ARG A N 1
ATOM 3257 C CA . ARG A 1 413 ? -2.515 -23.265 4.133 1.00 91.25 413 ARG A CA 1
ATOM 3258 C C . ARG A 1 413 ? -2.468 -24.784 4.127 1.00 91.25 413 ARG A C 1
ATOM 3260 O O . ARG A 1 413 ? -2.338 -25.425 5.164 1.00 91.25 413 ARG A O 1
ATOM 3267 N N . GLU A 1 414 ? -2.482 -25.350 2.926 1.00 87.69 414 GLU A N 1
ATOM 3268 C CA . GLU A 1 414 ? -2.247 -26.778 2.729 1.00 87.69 414 GLU A CA 1
ATOM 3269 C C . GLU A 1 414 ? -0.914 -27.199 3.368 1.00 87.69 414 GLU A C 1
ATOM 3271 O O . GLU A 1 414 ? 0.127 -26.580 3.134 1.00 87.69 414 GLU A O 1
ATOM 3276 N N . GLY A 1 415 ? -0.957 -28.246 4.194 1.00 86.94 415 GLY A N 1
ATOM 3277 C CA . GLY A 1 415 ? 0.209 -28.761 4.914 1.00 86.94 415 GLY A CA 1
ATOM 3278 C C . GLY A 1 415 ? 0.540 -28.049 6.233 1.00 86.94 415 GLY A C 1
ATOM 3279 O O . GLY A 1 415 ? 1.505 -28.448 6.885 1.00 86.94 415 GLY A O 1
ATOM 3280 N N . ALA A 1 416 ? -0.238 -27.045 6.649 1.00 91.31 416 ALA A N 1
ATOM 3281 C CA . ALA A 1 416 ? -0.156 -26.424 7.971 1.00 91.31 416 ALA A CA 1
ATOM 3282 C C . ALA A 1 416 ? -1.422 -26.713 8.800 1.00 91.31 416 ALA A C 1
ATOM 3284 O O . ALA A 1 416 ? -2.464 -27.064 8.256 1.00 91.31 416 ALA A O 1
ATOM 3285 N N . ASP A 1 417 ? -1.310 -26.592 10.125 1.00 94.31 417 ASP A N 1
ATOM 3286 C CA . ASP A 1 417 ? -2.427 -26.732 11.069 1.00 94.31 417 ASP A CA 1
ATOM 3287 C C . ASP A 1 417 ? -2.122 -25.927 12.350 1.00 94.31 417 ASP A C 1
ATOM 3289 O O . ASP A 1 417 ? -1.019 -25.396 12.549 1.00 94.31 417 ASP A O 1
ATOM 3293 N N . PHE A 1 418 ? -3.101 -25.833 13.240 1.00 96.56 418 PHE A N 1
ATOM 3294 C CA . PHE A 1 418 ? -2.957 -25.286 14.578 1.00 96.56 418 PHE A CA 1
ATOM 3295 C C . PHE A 1 418 ? -2.116 -26.207 15.461 1.00 96.56 418 PHE A C 1
ATOM 3297 O O . PHE A 1 418 ? -2.451 -27.371 15.697 1.00 96.56 418 PHE A O 1
ATOM 3304 N N . VAL A 1 419 ? -1.040 -25.664 16.030 1.00 94.56 419 VAL A N 1
ATOM 3305 C CA . VAL A 1 419 ? -0.171 -26.427 16.935 1.00 94.56 419 VAL A CA 1
ATOM 3306 C C . VAL A 1 419 ? -0.801 -26.648 18.314 1.00 94.56 419 VAL A C 1
ATOM 3308 O O . VAL A 1 419 ? -1.697 -25.922 18.758 1.00 94.56 419 VAL A O 1
ATOM 3311 N N . ARG A 1 420 ? -0.284 -27.643 19.050 1.00 95.88 420 ARG A N 1
ATOM 3312 C CA . ARG A 1 420 ? -0.654 -27.885 20.454 1.00 95.88 420 ARG A CA 1
ATOM 3313 C C . ARG A 1 420 ? -0.475 -26.609 21.282 1.00 95.88 420 ARG A C 1
ATOM 3315 O O . ARG A 1 420 ? 0.595 -26.009 21.272 1.00 95.88 420 ARG A O 1
ATOM 3322 N N . GLY A 1 421 ? -1.508 -26.254 22.043 1.00 95.44 421 GLY A N 1
ATOM 3323 C CA . GLY A 1 421 ? -1.546 -25.042 22.866 1.00 95.44 421 GLY A CA 1
ATOM 3324 C C . GLY A 1 421 ? -2.267 -23.866 22.206 1.00 95.44 421 GLY A C 1
ATOM 3325 O O . GLY A 1 421 ? -2.627 -22.930 22.910 1.00 95.44 421 GLY A O 1
ATOM 3326 N N . TYR A 1 422 ? -2.552 -23.929 20.899 1.00 96.94 422 TYR A N 1
ATOM 3327 C CA . TYR A 1 422 ? -3.387 -22.926 20.246 1.00 96.94 422 TYR A CA 1
ATOM 3328 C C . TYR A 1 422 ? -4.861 -23.083 20.689 1.00 96.94 422 TYR A C 1
ATOM 3330 O O . TYR A 1 422 ? -5.440 -24.161 20.471 1.00 96.94 422 TYR A O 1
ATOM 3338 N N . PRO A 1 423 ? -5.490 -22.047 21.286 1.00 96.94 423 PRO A N 1
ATOM 3339 C CA . PRO A 1 423 ? -6.849 -22.140 21.822 1.00 96.94 423 PRO A CA 1
ATOM 3340 C C . PRO A 1 423 ? -7.889 -22.505 20.760 1.00 96.94 423 PRO A C 1
ATOM 3342 O O . PRO A 1 423 ? -7.953 -21.870 19.710 1.00 96.94 423 PRO A O 1
ATOM 3345 N N . PHE A 1 424 ? -8.741 -23.496 21.045 1.00 96.62 424 PHE A N 1
ATOM 3346 C CA . PHE A 1 424 ? -9.792 -23.940 20.118 1.00 96.62 424 PHE A CA 1
ATOM 3347 C C . PHE A 1 424 ? -10.761 -22.819 19.732 1.00 96.62 424 PHE A C 1
ATOM 3349 O O . PHE A 1 424 ? -11.107 -22.698 18.563 1.00 96.62 424 PHE A O 1
ATOM 3356 N N . SER A 1 425 ? -11.116 -21.953 20.684 1.00 96.56 425 SER A N 1
ATOM 3357 C CA . SER A 1 425 ? -12.004 -20.805 20.461 1.00 96.56 425 SER A CA 1
ATOM 3358 C C . SER A 1 425 ? -11.449 -19.756 19.493 1.00 96.56 425 SER A C 1
ATOM 3360 O O . SER A 1 425 ? -12.199 -18.902 19.039 1.00 96.56 425 SER A O 1
ATOM 3362 N N . LEU A 1 426 ? -10.150 -19.794 19.174 1.00 96.50 426 LEU A N 1
ATOM 3363 C CA . LEU A 1 426 ? -9.501 -18.848 18.262 1.00 96.50 426 LEU A CA 1
ATOM 3364 C C . LEU A 1 426 ? -9.180 -19.463 16.890 1.00 96.50 426 LEU A C 1
ATOM 3366 O O . LEU A 1 426 ? -8.505 -18.817 16.083 1.00 96.50 426 LEU A O 1
ATOM 3370 N N . ARG A 1 427 ? -9.589 -20.714 16.632 1.00 96.12 427 ARG A N 1
ATOM 3371 C CA . ARG A 1 427 ? -9.241 -21.453 15.404 1.00 96.12 427 ARG A CA 1
ATOM 3372 C C . ARG A 1 427 ? -10.086 -21.098 14.186 1.00 96.12 427 ARG A C 1
ATOM 3374 O O . ARG A 1 427 ? -9.694 -21.443 13.083 1.00 96.12 427 ARG A O 1
ATOM 3381 N N . GLU A 1 428 ? -11.213 -20.417 14.367 1.00 96.31 428 GLU A N 1
ATOM 3382 C CA . GLU A 1 428 ? -11.988 -19.864 13.244 1.00 96.31 428 GLU A CA 1
ATOM 3383 C C . GLU A 1 428 ? -11.300 -18.633 12.632 1.00 96.31 428 GLU A C 1
ATOM 3385 O O . GLU A 1 428 ? -11.510 -18.302 11.466 1.00 96.31 428 GLU A O 1
ATOM 3390 N N . GLY A 1 429 ? -10.433 -17.972 13.409 1.00 96.94 429 GLY A N 1
ATOM 3391 C CA . GLY A 1 429 ? -9.737 -16.763 12.996 1.00 96.94 429 GLY A CA 1
ATOM 3392 C C . GLY A 1 429 ? -10.676 -15.577 12.783 1.00 96.94 429 GLY A C 1
ATOM 3393 O O . GLY A 1 429 ? -11.797 -15.529 13.280 1.00 96.94 429 GLY A O 1
ATOM 3394 N N . VAL A 1 430 ? -10.175 -14.583 12.058 1.00 98.25 430 VAL A N 1
ATOM 3395 C CA . VAL A 1 430 ? -10.919 -13.384 11.658 1.00 98.25 430 VAL A CA 1
ATOM 3396 C C . VAL A 1 430 ? -10.813 -13.163 10.156 1.00 98.25 430 VAL A C 1
ATOM 3398 O O . VAL A 1 430 ? -9.897 -13.679 9.515 1.00 98.25 430 VAL A O 1
ATOM 3401 N N . LYS A 1 431 ? -11.711 -12.358 9.581 1.00 98.44 431 LYS A N 1
ATOM 3402 C CA . LYS A 1 431 ? -11.637 -11.991 8.160 1.00 98.44 431 LYS A CA 1
ATOM 3403 C C . LYS A 1 431 ? -10.317 -11.281 7.848 1.00 98.44 431 LYS A C 1
ATOM 3405 O O . LYS A 1 431 ? -9.879 -10.414 8.605 1.00 98.44 431 LYS A O 1
ATOM 3410 N N . THR A 1 432 ? -9.700 -11.628 6.722 1.00 98.50 432 THR A N 1
ATOM 3411 C CA . THR A 1 432 ? -8.465 -10.987 6.257 1.00 98.50 432 THR A CA 1
ATOM 3412 C C . THR A 1 432 ? -8.805 -9.758 5.426 1.00 98.50 432 THR A C 1
ATOM 3414 O O . THR A 1 432 ? -9.357 -9.872 4.338 1.00 98.50 432 THR A O 1
ATOM 3417 N N . ALA A 1 433 ? -8.459 -8.579 5.934 1.00 98.25 433 ALA A N 1
ATOM 3418 C CA . ALA A 1 433 ? -8.693 -7.313 5.251 1.00 98.25 433 ALA A CA 1
ATOM 3419 C C . ALA A 1 433 ? -7.581 -6.969 4.253 1.00 98.25 433 ALA A C 1
ATOM 3421 O O . ALA A 1 433 ? -7.852 -6.357 3.225 1.00 98.25 433 ALA A O 1
ATOM 3422 N N . VAL A 1 434 ? -6.333 -7.355 4.541 1.00 98.38 434 VAL A N 1
ATOM 3423 C CA . VAL A 1 434 ? -5.171 -7.008 3.710 1.00 98.38 434 VAL A CA 1
ATOM 3424 C C . VAL A 1 434 ? -4.249 -8.203 3.514 1.00 98.38 434 VAL A C 1
ATOM 3426 O O . VAL A 1 434 ? -3.905 -8.906 4.464 1.00 98.38 434 VAL A O 1
ATOM 3429 N N . SER A 1 435 ? -3.794 -8.386 2.277 1.00 97.62 435 SER A N 1
ATOM 3430 C CA . SER A 1 435 ? -2.694 -9.264 1.905 1.00 97.62 435 SER A CA 1
ATOM 3431 C C . SER A 1 435 ? -1.528 -8.435 1.372 1.00 97.62 435 SER A C 1
ATOM 3433 O O . SER A 1 435 ? -1.620 -7.809 0.322 1.00 97.62 435 SER A O 1
ATOM 3435 N N . HIS A 1 436 ? -0.415 -8.468 2.092 1.00 95.75 436 HIS A N 1
ATOM 3436 C CA . HIS A 1 436 ? 0.824 -7.779 1.760 1.00 95.75 436 HIS A CA 1
ATOM 3437 C C . HIS A 1 436 ? 1.875 -8.773 1.248 1.00 95.75 436 HIS A C 1
ATOM 3439 O O . HIS A 1 436 ? 2.149 -9.781 1.899 1.00 95.75 436 HIS A O 1
ATOM 3445 N N . GLY A 1 437 ? 2.473 -8.498 0.094 1.00 93.50 437 GLY A N 1
ATOM 3446 C CA . GLY A 1 437 ? 3.517 -9.335 -0.487 1.00 93.50 437 GLY A CA 1
ATOM 3447 C C . GLY A 1 437 ? 4.926 -8.759 -0.321 1.00 93.50 437 GLY A C 1
ATOM 3448 O O . GLY A 1 437 ? 5.133 -7.656 0.176 1.00 93.50 437 GLY A O 1
ATOM 3449 N N . LEU A 1 438 ? 5.930 -9.526 -0.743 1.00 91.88 438 LEU A N 1
ATOM 3450 C CA . LEU A 1 438 ? 7.351 -9.210 -0.592 1.00 91.88 438 LEU A CA 1
ATOM 3451 C C . LEU A 1 438 ? 8.094 -9.165 -1.935 1.00 91.88 438 LEU A C 1
ATOM 3453 O O . LEU A 1 438 ? 7.604 -9.611 -2.970 1.00 91.88 438 LEU A O 1
ATOM 3457 N N . TRP A 1 439 ? 9.323 -8.647 -1.929 1.00 91.38 439 TRP A N 1
ATOM 3458 C CA . TRP A 1 439 ? 10.129 -8.498 -3.143 1.00 91.38 439 TRP A CA 1
ATOM 3459 C C . TRP A 1 439 ? 11.287 -9.484 -3.221 1.00 91.38 439 TRP A C 1
ATOM 3461 O O . TRP A 1 439 ? 12.059 -9.638 -2.275 1.00 91.38 439 TRP A O 1
ATOM 3471 N N . LEU A 1 440 ? 11.463 -10.086 -4.392 1.00 88.81 440 LEU A N 1
ATOM 3472 C CA . LEU A 1 440 ? 12.694 -10.731 -4.835 1.00 88.81 440 LEU A CA 1
ATOM 3473 C C . LEU A 1 440 ? 13.542 -9.755 -5.654 1.00 88.81 440 LEU A C 1
ATOM 3475 O O . LEU A 1 440 ? 13.071 -8.731 -6.146 1.00 88.81 440 LEU A O 1
ATOM 3479 N N . ASN A 1 441 ? 14.805 -10.121 -5.855 1.00 90.25 441 ASN A N 1
ATOM 3480 C CA . ASN A 1 441 ? 15.814 -9.329 -6.544 1.00 90.25 441 ASN A CA 1
ATOM 3481 C C . ASN A 1 441 ? 16.158 -8.044 -5.796 1.00 90.25 441 ASN A C 1
ATOM 3483 O O . ASN A 1 441 ? 17.068 -8.090 -4.984 1.00 90.25 441 ASN A O 1
ATOM 3487 N N . ILE A 1 442 ? 15.510 -6.909 -6.043 1.00 89.12 442 ILE A N 1
ATOM 3488 C CA . ILE A 1 442 ? 15.850 -5.651 -5.363 1.00 89.12 442 ILE A CA 1
ATOM 3489 C C . ILE A 1 442 ? 14.968 -5.521 -4.115 1.00 89.12 442 ILE A C 1
ATOM 3491 O O . ILE A 1 442 ? 13.766 -5.318 -4.279 1.00 89.12 442 ILE A O 1
ATOM 3495 N N . PRO A 1 443 ? 15.530 -5.635 -2.893 1.00 88.88 443 PRO A N 1
ATOM 3496 C CA . PRO A 1 443 ? 14.759 -5.453 -1.669 1.00 88.88 443 PRO A CA 1
ATOM 3497 C C . PRO A 1 443 ? 14.242 -4.018 -1.562 1.00 88.88 443 PRO A C 1
ATOM 3499 O O . PRO A 1 443 ? 14.882 -3.087 -2.065 1.00 88.88 443 PRO A O 1
ATOM 3502 N N . ASP A 1 444 ? 13.123 -3.852 -0.866 1.00 89.00 444 ASP A N 1
ATOM 3503 C CA . ASP A 1 444 ? 12.570 -2.542 -0.542 1.00 89.00 444 ASP A CA 1
ATOM 3504 C C . ASP A 1 444 ? 13.271 -1.978 0.696 1.00 89.00 444 ASP A C 1
ATOM 3506 O O . ASP A 1 444 ? 12.871 -2.195 1.837 1.00 89.00 444 ASP A O 1
ATOM 3510 N N . TYR A 1 445 ? 14.438 -1.389 0.458 1.00 91.00 445 TYR A N 1
ATOM 3511 C CA . TYR A 1 445 ? 15.250 -0.753 1.485 1.00 91.00 445 TYR A CA 1
ATOM 3512 C C . TYR A 1 445 ? 15.044 0.754 1.474 1.00 91.00 445 TYR A C 1
ATOM 3514 O O . TYR A 1 445 ? 14.913 1.359 0.406 1.00 91.00 445 TYR A O 1
ATOM 3522 N N . ASP A 1 446 ? 15.153 1.350 2.661 1.00 91.50 446 ASP A N 1
ATOM 3523 C CA . ASP A 1 446 ? 15.388 2.779 2.805 1.00 91.50 446 ASP A CA 1
ATOM 3524 C C . ASP A 1 446 ? 16.654 3.191 2.034 1.00 91.50 446 ASP A C 1
ATOM 3526 O O . ASP A 1 446 ? 17.588 2.405 1.808 1.00 91.50 446 ASP A O 1
ATOM 3530 N N . ALA A 1 447 ? 16.688 4.445 1.600 1.00 90.88 447 ALA A N 1
ATOM 3531 C CA . ALA A 1 447 ? 17.761 4.987 0.795 1.00 90.88 447 ALA A CA 1
ATOM 3532 C C . ALA A 1 447 ? 19.145 4.862 1.458 1.00 90.88 447 ALA A C 1
ATOM 3534 O O . ALA A 1 447 ? 20.068 4.427 0.759 1.00 90.88 447 ALA A O 1
ATOM 3535 N N . PRO A 1 448 ? 19.344 5.169 2.760 1.00 89.00 448 PRO A N 1
ATOM 3536 C CA . PRO A 1 448 ? 20.607 4.886 3.443 1.00 89.00 448 PRO A CA 1
ATOM 3537 C C . PRO A 1 448 ? 21.044 3.420 3.326 1.00 89.00 448 PRO A C 1
ATOM 3539 O O . PRO A 1 448 ? 22.178 3.144 2.922 1.00 89.00 448 PRO A O 1
ATOM 3542 N N . THR A 1 449 ? 20.159 2.466 3.612 1.00 90.12 449 THR A N 1
ATOM 3543 C CA . THR A 1 449 ? 20.466 1.035 3.507 1.00 90.12 449 THR A CA 1
ATOM 3544 C C . THR A 1 449 ? 20.807 0.648 2.067 1.00 90.12 449 THR A C 1
ATOM 3546 O O . THR A 1 449 ? 21.798 -0.052 1.825 1.00 90.12 449 THR A O 1
ATOM 3549 N N . GLN A 1 450 ? 20.066 1.163 1.083 1.00 87.81 450 GLN A N 1
ATOM 3550 C CA . GLN A 1 450 ? 20.341 0.933 -0.334 1.00 87.81 450 GLN A CA 1
ATOM 3551 C C . GLN A 1 450 ? 21.705 1.503 -0.765 1.00 87.81 450 GLN A C 1
ATOM 3553 O O . GLN A 1 450 ? 22.444 0.833 -1.494 1.00 87.81 450 GLN A O 1
ATOM 3558 N N . LEU A 1 451 ? 22.076 2.700 -0.289 1.00 84.88 451 LEU A N 1
ATOM 3559 C CA . LEU A 1 451 ? 23.380 3.327 -0.552 1.00 84.88 451 LEU A CA 1
ATOM 3560 C C . LEU A 1 451 ? 24.528 2.472 -0.038 1.00 84.88 451 LEU A C 1
ATOM 3562 O O . LEU A 1 451 ? 25.558 2.333 -0.700 1.00 84.88 451 LEU A O 1
ATOM 3566 N N . VAL A 1 452 ? 24.356 1.888 1.146 1.00 89.50 452 VAL A N 1
ATOM 3567 C CA . VAL A 1 452 ? 25.415 1.118 1.784 1.00 89.50 452 VAL A CA 1
ATOM 3568 C C . VAL A 1 452 ? 25.416 -0.357 1.367 1.00 89.50 452 VAL A C 1
ATOM 3570 O O . VAL A 1 452 ? 26.390 -1.058 1.670 1.00 89.50 452 VAL A O 1
ATOM 3573 N N . LYS A 1 453 ? 24.376 -0.824 0.661 1.00 86.75 453 LYS A N 1
ATOM 3574 C CA . LYS A 1 453 ? 24.227 -2.192 0.134 1.00 86.75 453 LYS A CA 1
ATOM 3575 C C . LYS A 1 453 ? 23.743 -2.244 -1.337 1.00 86.75 453 LYS A C 1
ATOM 3577 O O . LYS A 1 453 ? 22.832 -2.999 -1.674 1.00 86.75 453 LYS A O 1
ATOM 3582 N N . PRO A 1 454 ? 24.395 -1.545 -2.285 1.00 82.69 454 PRO A N 1
ATOM 3583 C CA . PRO A 1 454 ? 23.861 -1.327 -3.641 1.00 82.69 454 PRO A CA 1
ATOM 3584 C C . PRO A 1 454 ? 23.778 -2.597 -4.512 1.00 82.69 454 PRO A C 1
ATOM 3586 O O . PRO A 1 454 ? 23.051 -2.661 -5.509 1.00 82.69 454 PRO A O 1
ATOM 3589 N N . ARG A 1 455 ? 24.558 -3.624 -4.160 1.00 85.94 455 ARG A N 1
ATOM 3590 C CA . ARG A 1 455 ? 24.621 -4.907 -4.874 1.00 85.94 455 ARG A CA 1
ATOM 3591 C C . ARG A 1 455 ? 23.832 -6.018 -4.187 1.00 85.94 455 ARG A C 1
ATOM 3593 O O . ARG A 1 455 ? 23.765 -7.106 -4.749 1.00 85.94 455 ARG A O 1
ATOM 3600 N N . GLU A 1 456 ? 23.269 -5.772 -3.003 1.00 88.19 456 GLU A N 1
ATOM 3601 C CA . GLU A 1 456 ? 22.482 -6.792 -2.314 1.00 88.19 456 GLU A CA 1
ATOM 3602 C C . GLU A 1 456 ? 21.238 -7.124 -3.131 1.00 88.19 456 GLU A C 1
ATOM 3604 O O . GLU A 1 456 ? 20.637 -6.249 -3.766 1.00 88.19 456 GLU A O 1
ATOM 3609 N N . ARG A 1 457 ? 20.903 -8.414 -3.165 1.00 89.19 457 ARG A N 1
ATOM 3610 C CA . ARG A 1 457 ? 19.705 -8.916 -3.818 1.00 89.19 457 ARG A CA 1
ATOM 3611 C C . ARG A 1 457 ? 18.980 -9.890 -2.907 1.00 89.19 457 ARG A C 1
ATOM 3613 O O . ARG A 1 457 ? 19.619 -10.781 -2.351 1.00 89.19 457 ARG A O 1
ATOM 3620 N N . ASN A 1 458 ? 17.659 -9.759 -2.802 1.00 90.44 458 ASN A N 1
ATOM 3621 C CA . ASN A 1 458 ? 16.851 -10.753 -2.114 1.00 90.44 458 ASN A CA 1
ATOM 3622 C C . ASN A 1 458 ? 16.638 -11.971 -3.020 1.00 90.44 458 ASN A C 1
ATOM 3624 O O . ASN A 1 458 ? 15.846 -11.936 -3.960 1.00 90.44 458 ASN A O 1
ATOM 3628 N N . GLN A 1 459 ? 17.363 -13.047 -2.735 1.00 86.88 459 GLN A N 1
ATOM 3629 C CA . GLN A 1 459 ? 17.196 -14.348 -3.391 1.00 86.88 459 GLN A CA 1
ATOM 3630 C C . GLN A 1 459 ? 16.453 -15.350 -2.497 1.00 86.88 459 GLN A C 1
ATOM 3632 O O . GLN A 1 459 ? 16.253 -16.498 -2.886 1.00 86.88 459 GLN A O 1
ATOM 3637 N N . ARG A 1 460 ? 16.069 -14.934 -1.284 1.00 86.31 460 ARG A N 1
ATOM 3638 C CA . ARG A 1 460 ? 15.397 -15.782 -0.306 1.00 86.31 460 ARG A CA 1
ATOM 3639 C C . ARG A 1 460 ? 13.903 -15.778 -0.588 1.00 86.31 460 ARG A C 1
ATOM 3641 O O . ARG A 1 460 ? 13.182 -14.884 -0.153 1.00 86.31 460 ARG A O 1
ATOM 3648 N N . TYR A 1 461 ? 13.462 -16.796 -1.314 1.00 86.88 461 TYR A N 1
ATOM 3649 C CA . TYR A 1 461 ? 12.054 -17.150 -1.393 1.00 86.88 461 TYR A CA 1
ATOM 3650 C C . TYR A 1 461 ? 11.692 -17.980 -0.162 1.00 86.88 461 TYR A C 1
ATOM 3652 O O . TYR A 1 461 ? 12.254 -19.058 0.041 1.00 86.88 461 TYR A O 1
ATOM 3660 N N . VAL A 1 462 ? 10.785 -17.467 0.665 1.00 88.44 462 VAL A N 1
ATOM 3661 C CA . VAL A 1 462 ? 10.250 -18.191 1.819 1.00 88.44 462 VAL A CA 1
ATOM 3662 C C . VAL A 1 462 ? 8.814 -18.566 1.492 1.00 88.44 462 VAL A C 1
ATOM 3664 O O . VAL A 1 462 ? 7.967 -17.692 1.342 1.00 88.44 462 VAL A O 1
ATOM 3667 N N . ASP A 1 463 ? 8.539 -19.861 1.368 1.00 87.88 463 ASP A N 1
ATOM 3668 C CA . ASP A 1 463 ? 7.195 -20.370 1.085 1.00 87.88 463 ASP A CA 1
ATOM 3669 C C . ASP A 1 463 ? 6.317 -20.356 2.346 1.00 87.88 463 ASP A C 1
ATOM 3671 O O . ASP A 1 463 ? 5.892 -21.391 2.853 1.00 87.88 463 ASP A O 1
ATOM 3675 N N . ALA A 1 464 ? 6.069 -19.169 2.894 1.00 90.25 464 ALA A N 1
ATOM 3676 C CA . ALA A 1 464 ? 5.284 -18.987 4.105 1.00 90.25 464 ALA A CA 1
ATOM 3677 C C . ALA A 1 464 ? 4.322 -17.808 3.962 1.00 90.25 464 ALA A C 1
ATOM 3679 O O . ALA A 1 464 ? 4.641 -16.780 3.363 1.00 90.25 464 ALA A O 1
ATOM 3680 N N . VAL A 1 465 ? 3.149 -17.968 4.566 1.00 95.12 465 VAL A N 1
ATOM 3681 C CA . VAL A 1 465 ? 2.221 -16.873 4.846 1.00 95.12 465 VAL A CA 1
ATOM 3682 C C . VAL A 1 465 ? 2.128 -16.765 6.359 1.00 95.12 465 VAL A C 1
ATOM 3684 O O . VAL A 1 465 ? 2.206 -17.768 7.072 1.00 95.12 465 VAL A O 1
ATOM 3687 N N . LEU A 1 466 ? 2.030 -15.539 6.844 1.00 95.44 466 LEU A N 1
ATOM 3688 C CA . LEU A 1 466 ? 1.974 -15.197 8.253 1.00 95.44 466 LEU A CA 1
ATOM 3689 C C . LEU A 1 466 ? 0.852 -14.192 8.467 1.00 95.44 466 LEU A C 1
ATOM 3691 O O . LEU A 1 466 ? 0.712 -13.249 7.691 1.00 95.44 466 LEU A O 1
ATOM 3695 N N . THR A 1 467 ? 0.102 -14.345 9.556 1.00 97.25 467 THR A N 1
ATOM 3696 C CA . THR A 1 467 ? -0.729 -13.247 10.059 1.00 97.25 467 THR A CA 1
ATOM 3697 C C . THR A 1 467 ? 0.150 -12.288 10.855 1.00 97.25 467 THR A C 1
ATOM 3699 O O . THR A 1 467 ? 0.935 -12.723 11.698 1.00 97.25 467 THR A O 1
ATOM 3702 N N . ILE A 1 468 ? 0.010 -10.985 10.616 1.00 97.25 468 ILE A N 1
ATOM 3703 C CA . ILE A 1 468 ? 0.655 -9.951 11.427 1.00 97.25 468 ILE A CA 1
ATOM 3704 C C . ILE A 1 468 ? -0.084 -9.868 12.776 1.00 97.25 468 ILE A C 1
ATOM 3706 O O . ILE A 1 468 ? -1.285 -9.583 12.775 1.00 97.25 468 ILE A O 1
ATOM 3710 N N . PRO A 1 469 ? 0.585 -10.105 13.922 1.00 96.94 469 PRO A N 1
ATOM 3711 C CA . PRO A 1 469 ? -0.076 -10.135 15.227 1.00 96.94 469 PRO A CA 1
ATOM 3712 C C . PRO A 1 469 ? -0.748 -8.813 15.603 1.00 96.94 469 PRO A C 1
ATOM 3714 O O . PRO A 1 469 ? -0.306 -7.730 15.199 1.00 96.94 469 PRO A O 1
ATOM 3717 N N . LYS A 1 470 ? -1.794 -8.883 16.431 1.00 96.94 470 LYS A N 1
ATOM 3718 C CA . LYS A 1 470 ? -2.427 -7.702 17.031 1.00 96.94 470 LYS A CA 1
ATOM 3719 C C . LYS A 1 470 ? -1.394 -6.866 17.798 1.00 96.94 470 LYS A C 1
ATOM 3721 O O . LYS A 1 470 ? -0.533 -7.417 18.478 1.00 96.94 470 LYS A O 1
ATOM 3726 N N . GLY A 1 471 ? -1.471 -5.541 17.680 1.00 95.75 471 GLY A N 1
ATOM 3727 C CA . GLY A 1 471 ? -0.572 -4.596 18.349 1.00 95.75 471 GLY A CA 1
ATOM 3728 C C . GLY A 1 471 ? 0.818 -4.480 17.714 1.00 95.75 471 GLY A C 1
ATOM 3729 O O . GLY A 1 471 ? 1.682 -3.802 18.258 1.00 95.75 471 GLY A O 1
ATOM 3730 N N . THR A 1 472 ? 1.057 -5.134 16.572 1.00 96.62 472 THR A N 1
ATOM 3731 C CA . THR A 1 472 ? 2.338 -5.078 15.852 1.00 96.62 472 THR A CA 1
ATOM 3732 C C . THR A 1 472 ? 2.183 -4.323 14.537 1.00 96.62 472 THR A C 1
ATOM 3734 O O . THR A 1 472 ? 1.352 -4.692 13.709 1.00 96.62 472 THR A O 1
ATOM 3737 N N . LEU A 1 473 ? 2.997 -3.286 14.330 1.00 96.94 473 LEU A N 1
ATOM 3738 C CA . LEU A 1 473 ? 3.070 -2.540 13.070 1.00 96.94 473 LEU A CA 1
ATOM 3739 C C . LEU A 1 473 ? 3.946 -3.263 12.039 1.00 96.94 473 LEU A C 1
ATOM 3741 O O . LEU A 1 473 ? 4.759 -4.121 12.382 1.00 96.94 473 LEU A O 1
ATOM 3745 N N . PHE A 1 474 ? 3.806 -2.889 10.768 1.00 96.50 474 PHE A N 1
ATOM 3746 C CA . PHE A 1 474 ? 4.608 -3.431 9.674 1.00 96.50 474 PHE A CA 1
ATOM 3747 C C . PHE A 1 474 ? 4.862 -2.372 8.589 1.00 96.50 474 PHE A C 1
ATOM 3749 O O . PHE A 1 474 ? 4.043 -1.467 8.432 1.00 96.50 474 PHE A O 1
ATOM 3756 N N . PRO A 1 475 ? 5.980 -2.452 7.847 1.00 94.62 475 PRO A N 1
ATOM 3757 C CA . PRO A 1 475 ? 6.222 -1.595 6.692 1.00 94.62 475 PRO A CA 1
ATOM 3758 C C . PRO A 1 475 ? 5.476 -2.167 5.479 1.00 94.62 475 PRO A C 1
ATOM 3760 O O . PRO A 1 475 ? 5.950 -3.104 4.838 1.00 94.62 475 PRO A O 1
ATOM 3763 N N . MET A 1 476 ? 4.275 -1.655 5.215 1.00 95.88 476 MET A N 1
ATOM 3764 C CA . MET A 1 476 ? 3.478 -2.081 4.065 1.00 95.88 476 MET A CA 1
ATOM 3765 C C . MET A 1 476 ? 4.095 -1.569 2.765 1.00 95.88 476 MET A C 1
ATOM 3767 O O . MET A 1 476 ? 4.377 -0.384 2.651 1.00 95.88 476 MET A O 1
ATOM 3771 N N . CYS A 1 477 ? 4.230 -2.448 1.776 1.00 92.25 477 CYS A N 1
ATOM 3772 C CA . CYS A 1 477 ? 4.557 -2.086 0.409 1.00 92.25 477 CYS A CA 1
ATOM 3773 C C . CYS A 1 477 ? 3.292 -1.793 -0.400 1.00 92.25 477 CYS A C 1
ATOM 3775 O O . CYS A 1 477 ? 2.414 -2.644 -0.541 1.00 92.25 477 CYS A O 1
ATOM 3777 N N . GLY A 1 478 ? 3.242 -0.613 -1.010 1.00 90.25 478 GLY A N 1
ATOM 3778 C CA . GLY A 1 478 ? 2.107 -0.144 -1.800 1.00 90.25 478 GLY A CA 1
ATOM 3779 C C . GLY A 1 478 ? 2.055 -0.626 -3.248 1.00 90.25 478 GLY A C 1
ATOM 3780 O O . GLY A 1 478 ? 1.201 -0.160 -3.995 1.00 90.25 478 GLY A O 1
ATOM 3781 N N . MET A 1 479 ? 2.975 -1.487 -3.691 1.00 87.88 479 MET A N 1
ATOM 3782 C CA . MET A 1 479 ? 2.920 -2.066 -5.043 1.00 87.88 479 MET A CA 1
ATOM 3783 C C . MET A 1 479 ? 2.566 -3.555 -5.020 1.00 87.88 479 MET A C 1
ATOM 3785 O O . MET A 1 479 ? 1.864 -3.996 -5.912 1.00 87.88 479 MET A O 1
ATOM 3789 N N . ASN A 1 480 ? 2.990 -4.310 -4.004 1.00 91.56 480 ASN A N 1
ATOM 3790 C CA . ASN A 1 480 ? 2.676 -5.733 -3.853 1.00 91.56 480 ASN A CA 1
ATOM 3791 C C . ASN A 1 480 ? 1.618 -5.918 -2.750 1.00 91.56 480 ASN A C 1
ATOM 3793 O O . ASN A 1 480 ? 1.935 -6.274 -1.611 1.00 91.56 480 ASN A O 1
ATOM 3797 N N . LEU A 1 481 ? 0.375 -5.560 -3.070 1.00 95.12 481 LEU A N 1
ATOM 3798 C CA . LEU A 1 481 ? -0.700 -5.389 -2.096 1.00 95.12 481 LEU A CA 1
ATOM 3799 C C . LEU A 1 481 ? -2.044 -5.808 -2.686 1.00 95.12 481 LEU A C 1
ATOM 3801 O O . LEU A 1 481 ? -2.367 -5.456 -3.814 1.00 95.12 481 LEU A O 1
ATOM 3805 N N . ALA A 1 482 ? -2.872 -6.463 -1.885 1.00 96.44 482 ALA A N 1
ATOM 3806 C CA . ALA A 1 482 ? -4.295 -6.603 -2.150 1.00 96.44 482 ALA A CA 1
ATOM 3807 C C . ALA A 1 482 ? -5.090 -6.367 -0.871 1.00 96.44 482 ALA A C 1
ATOM 3809 O O . ALA A 1 482 ? -4.619 -6.676 0.226 1.00 96.44 482 ALA A O 1
ATOM 3810 N N . PHE A 1 483 ? -6.298 -5.833 -0.996 1.00 97.56 483 PHE A N 1
ATOM 3811 C CA . PHE A 1 483 ? -7.163 -5.589 0.147 1.00 97.56 483 PHE A CA 1
ATOM 3812 C C . PHE A 1 483 ? -8.635 -5.786 -0.194 1.00 97.56 483 PHE A C 1
ATOM 3814 O O . PHE A 1 483 ? -9.077 -5.617 -1.333 1.00 97.56 483 PHE A O 1
ATOM 3821 N N . ASP A 1 484 ? -9.394 -6.150 0.830 1.00 96.38 484 ASP A N 1
ATOM 3822 C CA . ASP A 1 484 ? -10.840 -6.229 0.763 1.00 96.38 484 ASP A CA 1
ATOM 3823 C C . ASP A 1 484 ? -11.431 -4.831 0.979 1.00 96.38 484 ASP A C 1
ATOM 3825 O O . ASP A 1 484 ? -11.349 -4.250 2.066 1.00 96.38 484 ASP A O 1
ATOM 3829 N N . ARG A 1 485 ? -11.996 -4.276 -0.095 1.00 94.19 485 ARG A N 1
ATOM 3830 C CA . ARG A 1 485 ? -12.579 -2.935 -0.113 1.00 94.19 485 ARG A CA 1
ATOM 3831 C C . ARG A 1 485 ? -13.622 -2.752 0.984 1.00 94.19 485 ARG A C 1
ATOM 3833 O O . ARG A 1 485 ? -13.622 -1.712 1.638 1.00 94.19 485 ARG A O 1
ATOM 3840 N N . GLU A 1 486 ? -14.501 -3.728 1.170 1.00 92.44 486 GLU A N 1
ATOM 3841 C CA . GLU A 1 486 ? -15.622 -3.613 2.104 1.00 92.44 486 GLU A CA 1
ATOM 3842 C C . GLU A 1 486 ? -15.133 -3.585 3.552 1.00 92.44 486 GLU A C 1
ATOM 3844 O O . GLU A 1 486 ? -15.702 -2.896 4.396 1.00 92.44 486 GLU A O 1
ATOM 3849 N N . LEU A 1 487 ? -14.047 -4.309 3.836 1.00 96.25 487 LEU A N 1
ATOM 3850 C CA . LEU A 1 487 ? -13.503 -4.413 5.186 1.00 96.25 487 LEU A CA 1
ATOM 3851 C C . LEU A 1 487 ? -12.626 -3.224 5.580 1.00 96.25 487 LEU A C 1
ATOM 3853 O O . LEU A 1 487 ? -12.578 -2.894 6.763 1.00 96.25 487 LEU A O 1
ATOM 3857 N N . ILE A 1 488 ? -11.885 -2.620 4.639 1.00 97.62 488 ILE A N 1
ATOM 3858 C CA . ILE A 1 488 ? -10.841 -1.637 4.988 1.00 97.62 488 ILE A CA 1
ATOM 3859 C C . ILE A 1 488 ? -10.632 -0.504 3.976 1.00 97.62 488 ILE A C 1
ATOM 3861 O O . ILE A 1 488 ? -9.787 0.362 4.200 1.00 97.62 488 ILE A O 1
ATOM 3865 N N . GLY A 1 489 ? -11.400 -0.466 2.884 1.00 96.44 489 GLY A N 1
ATOM 3866 C CA . GLY A 1 489 ? -11.249 0.499 1.790 1.00 96.44 489 GLY A CA 1
ATOM 3867 C C . GLY A 1 489 ? -11.107 1.964 2.228 1.00 96.44 489 GLY A C 1
ATOM 3868 O O . GLY A 1 489 ? -10.129 2.593 1.821 1.00 96.44 489 GLY A O 1
ATOM 3869 N N . PRO A 1 490 ? -11.971 2.497 3.121 1.00 97.19 490 PRO A N 1
ATOM 3870 C CA . PRO A 1 490 ? -11.861 3.885 3.574 1.00 97.19 490 PRO A CA 1
ATOM 3871 C C . PRO A 1 490 ? -10.544 4.214 4.294 1.00 97.19 490 PRO A C 1
ATOM 3873 O O . PRO A 1 490 ? -10.152 5.374 4.336 1.00 97.19 490 PRO A O 1
ATOM 3876 N N . ALA A 1 491 ? -9.836 3.221 4.843 1.00 97.50 491 ALA A N 1
ATOM 3877 C CA . ALA A 1 491 ? -8.535 3.417 5.483 1.00 97.50 491 ALA A CA 1
ATOM 3878 C C . ALA A 1 491 ? -7.346 3.280 4.517 1.00 97.50 491 ALA A C 1
ATOM 3880 O O . ALA A 1 491 ? -6.215 3.581 4.906 1.00 97.50 491 ALA A O 1
ATOM 3881 N N . MET A 1 492 ? -7.571 2.847 3.270 1.00 97.12 492 MET A N 1
ATOM 3882 C CA . MET A 1 492 ? -6.521 2.637 2.270 1.00 97.12 492 MET A CA 1
ATOM 3883 C C . MET A 1 492 ? -6.109 3.951 1.586 1.00 97.12 492 MET A C 1
ATOM 3885 O O . MET A 1 492 ? -6.164 4.094 0.365 1.00 97.12 492 MET A O 1
ATOM 3889 N N . TYR A 1 493 ? -5.689 4.923 2.395 1.00 97.69 493 TYR A N 1
ATOM 3890 C CA . TYR A 1 493 ? -5.246 6.243 1.957 1.00 97.69 493 TYR A CA 1
ATOM 3891 C C . TYR A 1 493 ? -3.777 6.478 2.301 1.00 97.69 493 TYR A C 1
ATOM 3893 O O . TYR A 1 493 ? -3.352 6.365 3.451 1.00 97.69 493 TYR A O 1
ATOM 3901 N N . PHE A 1 494 ? -3.008 6.818 1.269 1.00 96.38 494 PHE A N 1
ATOM 3902 C CA . PHE A 1 494 ? -1.548 6.913 1.294 1.00 96.38 494 PHE A CA 1
ATOM 3903 C C . PHE A 1 494 ? -1.043 8.303 1.717 1.00 96.38 494 PHE A C 1
ATOM 3905 O O . PHE A 1 494 ? 0.157 8.516 1.886 1.00 96.38 494 PHE A O 1
ATOM 3912 N N . GLY A 1 495 ? -1.955 9.252 1.945 1.00 94.19 495 GLY A N 1
ATOM 3913 C CA . GLY A 1 495 ? -1.605 10.596 2.382 1.00 94.19 495 GLY A CA 1
ATOM 3914 C C . GLY A 1 495 ? -1.046 11.485 1.270 1.00 94.19 495 GLY A C 1
ATOM 3915 O O . GLY A 1 495 ? -1.075 11.155 0.085 1.00 94.19 495 GLY A O 1
ATOM 3916 N N . LEU A 1 496 ? -0.537 12.648 1.676 1.00 94.56 496 LEU A N 1
ATOM 3917 C CA . LEU A 1 496 ? 0.014 13.667 0.785 1.00 94.56 496 LEU A CA 1
ATOM 3918 C C . LEU A 1 496 ? 1.543 13.612 0.802 1.00 94.56 496 LEU A C 1
ATOM 3920 O O . LEU A 1 496 ? 2.165 14.267 1.622 1.00 94.56 496 LEU A O 1
ATOM 3924 N N . MET A 1 497 ? 2.179 12.876 -0.103 1.00 93.19 497 MET A N 1
ATOM 3925 C CA . MET A 1 497 ? 3.650 12.727 -0.090 1.00 93.19 497 MET A CA 1
ATOM 3926 C C . MET A 1 497 ? 4.316 13.018 -1.442 1.00 93.19 497 MET A C 1
ATOM 3928 O O . MET A 1 497 ? 5.471 12.658 -1.696 1.00 93.19 497 MET A O 1
ATOM 3932 N N . GLY A 1 498 ? 3.562 13.681 -2.316 1.00 88.00 498 GLY A N 1
ATOM 3933 C CA . GLY A 1 498 ? 3.968 14.047 -3.659 1.00 88.00 498 GLY A CA 1
ATOM 3934 C C . GLY A 1 498 ? 4.737 15.362 -3.734 1.00 88.00 498 GLY A C 1
ATOM 3935 O O . GLY A 1 498 ? 5.434 15.776 -2.807 1.00 88.00 498 GLY A O 1
ATOM 3936 N N . ASP A 1 499 ? 4.626 16.027 -4.881 1.00 87.81 499 ASP A N 1
ATOM 3937 C CA . ASP A 1 499 ? 5.345 17.268 -5.165 1.00 87.81 499 ASP A CA 1
ATOM 3938 C C . ASP A 1 499 ? 5.069 18.351 -4.110 1.00 87.81 499 ASP A C 1
ATOM 3940 O O . ASP A 1 499 ? 3.932 18.575 -3.682 1.00 87.81 499 ASP A O 1
ATOM 3944 N N . GLY A 1 500 ? 6.129 19.032 -3.679 1.00 87.06 500 GLY A N 1
ATOM 3945 C CA . GLY A 1 500 ? 6.049 20.107 -2.689 1.00 87.06 500 GLY A CA 1
ATOM 3946 C C . GLY A 1 500 ? 5.724 19.676 -1.253 1.00 87.06 500 GLY A C 1
ATOM 3947 O O . GLY A 1 500 ? 5.536 20.550 -0.410 1.00 87.06 500 GLY A O 1
ATOM 3948 N N . GLN A 1 501 ? 5.648 18.376 -0.946 1.00 93.56 501 GLN A N 1
ATOM 3949 C CA . GLN A 1 501 ? 5.503 17.897 0.434 1.00 93.56 501 GLN A CA 1
ATOM 3950 C C . GLN A 1 501 ? 6.880 17.671 1.085 1.00 93.56 501 GLN A C 1
ATOM 3952 O O . GLN A 1 501 ? 7.841 17.324 0.393 1.00 93.56 501 GLN A O 1
ATOM 3957 N N . PRO A 1 502 ? 7.016 17.873 2.410 1.00 92.06 502 PRO A N 1
ATOM 3958 C CA . PRO A 1 502 ? 8.299 17.738 3.103 1.00 92.06 502 PRO A CA 1
ATOM 3959 C C . PRO A 1 502 ? 8.723 16.278 3.321 1.00 92.06 502 PRO A C 1
ATOM 3961 O O . PRO A 1 502 ? 9.831 16.036 3.794 1.00 92.06 502 PRO A O 1
ATOM 3964 N N . ILE A 1 503 ? 7.865 15.312 2.988 1.00 92.44 503 ILE A N 1
ATOM 3965 C CA . ILE A 1 503 ? 8.101 13.875 3.117 1.00 92.44 503 ILE A CA 1
ATOM 3966 C C . ILE A 1 503 ? 7.654 13.163 1.836 1.00 92.44 503 ILE A C 1
ATOM 3968 O O . ILE A 1 503 ? 6.650 13.535 1.234 1.00 92.44 503 ILE A O 1
ATOM 3972 N N . GLY A 1 504 ? 8.409 12.144 1.419 1.00 92.12 504 GLY A N 1
ATOM 3973 C CA . GLY A 1 504 ? 8.103 11.291 0.272 1.00 92.12 504 GLY A CA 1
ATOM 3974 C C . GLY A 1 504 ? 8.552 9.849 0.502 1.00 92.12 504 GLY A C 1
ATOM 3975 O O . GLY A 1 504 ? 9.469 9.617 1.288 1.00 92.12 504 GLY A O 1
ATOM 3976 N N . ARG A 1 505 ? 7.956 8.891 -0.225 1.00 91.69 505 ARG A N 1
ATOM 3977 C CA . ARG A 1 505 ? 8.255 7.442 -0.124 1.00 91.69 505 ARG A CA 1
ATOM 3978 C C . ARG A 1 505 ? 7.993 6.828 1.262 1.00 91.69 505 ARG A C 1
ATOM 3980 O O . ARG A 1 505 ? 8.627 5.847 1.635 1.00 91.69 505 ARG A O 1
ATOM 3987 N N . TYR A 1 506 ? 7.094 7.440 2.023 1.00 94.25 506 TYR A N 1
ATOM 3988 C CA . TYR A 1 506 ? 6.579 6.932 3.299 1.00 94.25 506 TYR A CA 1
ATOM 3989 C C . TYR A 1 506 ? 5.073 6.635 3.223 1.00 94.25 506 TYR A C 1
ATOM 3991 O O . TYR A 1 506 ? 4.443 6.322 4.230 1.00 94.25 506 TYR A O 1
ATOM 3999 N N . ASP A 1 507 ? 4.498 6.777 2.031 1.00 94.88 507 ASP A N 1
ATOM 4000 C CA . ASP A 1 507 ? 3.070 6.847 1.756 1.00 94.88 507 ASP A CA 1
ATOM 4001 C C . ASP A 1 507 ? 2.368 5.506 1.992 1.00 94.88 507 ASP A C 1
ATOM 4003 O O . ASP A 1 507 ? 1.330 5.435 2.653 1.00 94.88 507 ASP A O 1
ATOM 4007 N N . ASP A 1 508 ? 2.995 4.420 1.550 1.00 94.94 508 ASP A N 1
ATOM 4008 C CA . ASP A 1 508 ? 2.527 3.060 1.788 1.00 94.94 508 ASP A CA 1
ATOM 4009 C C . ASP A 1 508 ? 2.726 2.607 3.237 1.00 94.94 508 ASP A C 1
ATOM 4011 O O . ASP A 1 508 ? 1.807 2.049 3.834 1.00 94.94 508 ASP A O 1
ATOM 4015 N N . MET A 1 509 ? 3.871 2.904 3.850 1.00 95.94 509 MET A N 1
ATOM 4016 C CA . MET A 1 509 ? 4.099 2.608 5.265 1.00 95.94 509 MET A CA 1
ATOM 4017 C C . MET A 1 509 ? 3.084 3.326 6.164 1.00 95.94 509 MET A C 1
ATOM 4019 O O . MET A 1 509 ? 2.493 2.693 7.039 1.00 95.94 509 MET A O 1
ATOM 4023 N N . TRP A 1 510 ? 2.822 4.612 5.906 1.00 97.12 510 TRP A N 1
ATOM 4024 C CA . TRP A 1 510 ? 1.799 5.393 6.604 1.00 97.12 510 TRP A CA 1
ATOM 4025 C C . TRP A 1 510 ? 0.412 4.755 6.483 1.00 97.12 510 TRP A C 1
ATOM 4027 O O . TRP A 1 510 ? -0.242 4.510 7.500 1.00 97.12 510 TRP A O 1
ATOM 4037 N N . ALA A 1 511 ? -0.019 4.433 5.257 1.00 97.88 511 ALA A N 1
ATOM 4038 C CA . ALA A 1 511 ? -1.283 3.737 5.029 1.00 97.88 511 ALA A CA 1
ATOM 4039 C C . ALA A 1 511 ? -1.332 2.406 5.791 1.00 97.88 511 ALA A C 1
ATOM 4041 O O . ALA A 1 511 ? -2.326 2.104 6.448 1.00 97.88 511 ALA A O 1
ATOM 4042 N N . GLY A 1 512 ? -0.239 1.641 5.767 1.00 97.94 512 GLY A N 1
ATOM 4043 C CA . GLY A 1 512 ? -0.115 0.358 6.451 1.00 97.94 512 GLY A CA 1
ATOM 4044 C C . GLY A 1 512 ? -0.272 0.468 7.964 1.00 97.94 512 GLY A C 1
ATOM 4045 O O . GLY A 1 512 ? -0.949 -0.364 8.569 1.00 97.94 512 GLY A O 1
ATOM 4046 N N . TRP A 1 513 ? 0.299 1.502 8.586 1.00 98.44 513 TRP A N 1
ATOM 4047 C CA . TRP A 1 513 ? 0.169 1.740 10.026 1.00 98.44 513 TRP A CA 1
ATOM 4048 C C . TRP A 1 513 ? -1.249 2.161 10.413 1.00 98.44 513 TRP A C 1
ATOM 4050 O O . TRP A 1 513 ? -1.805 1.591 11.353 1.00 98.44 513 TRP A O 1
ATOM 4060 N N . CYS A 1 514 ? -1.871 3.067 9.651 1.00 98.56 514 CYS A N 1
ATOM 4061 C CA . CYS A 1 514 ? -3.277 3.434 9.838 1.00 98.56 514 CYS A CA 1
ATOM 4062 C C . CYS A 1 514 ? -4.192 2.209 9.723 1.00 98.56 514 CYS A C 1
ATOM 4064 O O . CYS A 1 514 ? -4.968 1.915 10.632 1.00 98.56 514 CYS A O 1
ATOM 4066 N N . VAL A 1 515 ? -4.055 1.454 8.630 1.00 98.38 515 VAL A N 1
ATOM 4067 C CA . VAL A 1 515 ? -4.799 0.216 8.382 1.00 98.38 515 VAL A CA 1
ATOM 4068 C C . VAL A 1 515 ? -4.606 -0.773 9.523 1.00 98.38 515 VAL A C 1
ATOM 4070 O O . VAL A 1 515 ? -5.577 -1.363 9.985 1.00 98.38 515 VAL A O 1
ATOM 4073 N N . LYS A 1 516 ? -3.377 -0.949 10.017 1.00 98.38 516 LYS A N 1
ATOM 4074 C CA . LYS A 1 516 ? -3.105 -1.928 11.068 1.00 98.38 516 LYS A CA 1
ATOM 4075 C C . LYS A 1 516 ? -3.783 -1.578 12.390 1.00 98.38 516 LYS A C 1
ATOM 4077 O O . LYS A 1 516 ? -4.375 -2.468 12.997 1.00 98.38 516 LYS A O 1
ATOM 4082 N N . VAL A 1 517 ? -3.735 -0.309 12.805 1.00 98.56 517 VAL A N 1
ATOM 4083 C CA . VAL A 1 517 ? -4.431 0.163 14.016 1.00 98.56 517 VAL A CA 1
ATOM 4084 C C . VAL A 1 517 ? -5.938 -0.073 13.899 1.00 98.56 517 VAL A C 1
ATOM 4086 O O . VAL A 1 517 ? -6.562 -0.571 14.835 1.00 98.56 517 VAL A O 1
ATOM 4089 N N . ILE A 1 518 ? -6.518 0.208 12.731 1.00 98.62 518 ILE A N 1
ATOM 4090 C CA . ILE A 1 518 ? -7.956 0.034 12.494 1.00 98.62 518 ILE A CA 1
ATOM 4091 C C . ILE A 1 518 ? -8.341 -1.446 12.436 1.00 98.62 518 ILE A C 1
ATOM 4093 O O . ILE A 1 518 ? -9.316 -1.845 13.070 1.00 98.62 518 ILE A O 1
ATOM 4097 N N . CYS A 1 519 ? -7.564 -2.282 11.746 1.00 98.56 519 CYS A N 1
ATOM 4098 C CA . CYS A 1 519 ? -7.785 -3.725 11.716 1.00 98.56 519 CYS A CA 1
ATOM 4099 C C . CYS A 1 519 ? -7.741 -4.328 13.126 1.00 98.56 519 CYS A C 1
ATOM 4101 O O . CYS A 1 519 ? -8.608 -5.121 13.482 1.00 98.56 519 CYS A O 1
ATOM 4103 N N . ASP A 1 520 ? -6.785 -3.921 13.962 1.00 98.19 520 ASP A N 1
ATOM 4104 C CA . ASP A 1 520 ? -6.673 -4.424 15.335 1.00 98.19 520 ASP A CA 1
ATOM 4105 C C . ASP A 1 520 ? -7.851 -4.023 16.227 1.00 98.19 520 ASP A C 1
ATOM 4107 O O . ASP A 1 520 ? -8.242 -4.791 17.118 1.00 98.19 520 ASP A O 1
ATOM 4111 N N . HIS A 1 521 ? -8.403 -2.832 15.987 1.00 98.38 521 HIS A N 1
ATOM 4112 C CA . HIS A 1 521 ? -9.585 -2.314 16.669 1.00 98.38 521 HIS A CA 1
ATOM 4113 C C . HIS A 1 521 ? -10.864 -3.036 16.233 1.00 98.38 521 HIS A C 1
ATOM 4115 O O . HIS A 1 521 ? -11.655 -3.449 17.078 1.00 98.38 521 HIS A O 1
ATOM 4121 N N . LEU A 1 522 ? -11.027 -3.263 14.927 1.00 98.25 522 LEU A N 1
ATOM 4122 C CA . LEU A 1 522 ? -12.204 -3.903 14.327 1.00 98.25 522 LEU A CA 1
ATOM 4123 C C . LEU A 1 522 ? -12.116 -5.437 14.258 1.00 98.25 522 LEU A C 1
ATOM 4125 O O . LEU A 1 522 ? -12.978 -6.071 13.655 1.00 98.25 522 LEU A O 1
ATOM 4129 N N . ALA A 1 523 ? -11.092 -6.040 14.872 1.00 97.50 523 ALA A N 1
ATOM 4130 C CA . ALA A 1 523 ? -10.853 -7.484 14.848 1.00 97.50 523 ALA A CA 1
ATOM 4131 C C . ALA A 1 523 ? -10.725 -8.061 13.420 1.00 97.50 523 ALA A C 1
ATOM 4133 O O . ALA A 1 523 ? -11.278 -9.113 13.111 1.00 97.50 523 ALA A O 1
ATOM 4134 N N . LEU A 1 524 ? -9.967 -7.384 12.557 1.00 98.44 524 LEU A N 1
ATOM 4135 C CA . LEU A 1 524 ? -9.637 -7.801 11.194 1.00 98.44 524 LEU A CA 1
ATOM 4136 C C . LEU A 1 524 ? -8.170 -8.235 11.080 1.00 98.44 524 LEU A C 1
ATOM 4138 O O . LEU A 1 524 ? -7.302 -7.838 11.857 1.00 98.44 524 LEU A O 1
ATOM 4142 N N . GLY A 1 525 ? -7.893 -9.070 10.084 1.00 97.94 525 GLY A N 1
ATOM 4143 C CA . GLY A 1 525 ? -6.583 -9.658 9.841 1.00 97.94 525 GLY A CA 1
ATOM 4144 C C . GLY A 1 525 ? -5.770 -8.964 8.757 1.00 97.94 525 GLY A C 1
ATOM 4145 O O . GLY A 1 525 ? -6.313 -8.486 7.761 1.00 97.94 525 GLY A O 1
ATOM 4146 N N . VAL A 1 526 ? -4.447 -8.995 8.913 1.00 98.50 526 VAL A N 1
ATOM 4147 C CA . VAL A 1 526 ? -3.483 -8.629 7.869 1.00 98.50 526 VAL A CA 1
ATOM 4148 C C . VAL A 1 526 ? -2.515 -9.790 7.685 1.00 98.50 526 VAL A C 1
ATOM 4150 O O . VAL A 1 526 ? -1.915 -10.250 8.659 1.00 98.50 526 VAL A O 1
ATOM 4153 N N . LYS A 1 527 ? -2.341 -10.253 6.446 1.00 97.88 527 LYS A N 1
ATOM 4154 C CA . LYS A 1 527 ? -1.383 -11.307 6.090 1.00 97.88 527 LYS A CA 1
ATOM 4155 C C . LYS A 1 527 ? -0.166 -10.742 5.372 1.00 97.88 527 LYS A C 1
ATOM 4157 O O . LYS A 1 527 ? -0.280 -9.795 4.601 1.00 97.88 527 LYS A O 1
ATOM 4162 N N . THR A 1 528 ? 0.989 -11.357 5.606 1.00 96.06 528 THR A N 1
ATOM 4163 C CA . THR A 1 528 ? 2.267 -11.049 4.954 1.00 96.06 528 THR A CA 1
ATOM 4164 C C . THR A 1 528 ? 3.018 -12.327 4.572 1.00 96.06 528 THR A C 1
ATOM 4166 O O . THR A 1 528 ? 2.690 -13.413 5.055 1.00 96.06 528 THR A O 1
ATOM 4169 N N . GLY A 1 529 ? 4.046 -12.210 3.732 1.00 91.38 529 GLY A N 1
ATOM 4170 C CA . GLY A 1 529 ? 4.832 -13.334 3.222 1.00 91.38 529 GLY A CA 1
ATOM 4171 C C . GLY A 1 529 ? 4.632 -13.485 1.721 1.00 91.38 529 GLY A C 1
ATOM 4172 O O . GLY A 1 529 ? 5.021 -12.602 0.958 1.00 91.38 529 GLY A O 1
ATOM 4173 N N . LEU A 1 530 ? 4.030 -14.596 1.292 1.00 91.31 530 LEU A N 1
ATOM 4174 C CA . LEU A 1 530 ? 3.549 -14.715 -0.084 1.00 91.31 530 LEU A CA 1
ATOM 4175 C C . LEU A 1 530 ? 2.422 -13.699 -0.357 1.00 91.31 530 LEU A C 1
ATOM 4177 O O . LEU A 1 530 ? 1.560 -13.531 0.508 1.00 91.31 530 LEU A O 1
ATOM 4181 N N . PRO A 1 531 ? 2.365 -13.086 -1.553 1.00 91.38 531 PRO A N 1
ATOM 4182 C CA . PRO A 1 531 ? 3.198 -13.380 -2.721 1.00 91.38 531 PRO A CA 1
ATOM 4183 C C . PRO A 1 531 ? 4.541 -12.657 -2.784 1.00 91.38 531 PRO A C 1
ATOM 4185 O O . PRO A 1 531 ? 4.700 -11.532 -2.318 1.00 91.38 531 PRO A O 1
ATOM 4188 N N . TYR A 1 532 ? 5.495 -13.287 -3.474 1.00 89.12 532 TYR A N 1
ATOM 4189 C CA . TYR A 1 532 ? 6.744 -12.643 -3.876 1.00 89.12 532 TYR A CA 1
ATOM 4190 C C . TYR A 1 532 ? 6.697 -12.145 -5.311 1.00 89.12 532 TYR A C 1
ATOM 4192 O O . TYR A 1 532 ? 6.265 -12.855 -6.218 1.00 89.12 532 TYR A O 1
ATOM 4200 N N . ILE A 1 533 ? 7.280 -10.971 -5.515 1.00 87.06 533 ILE A N 1
ATOM 4201 C CA . ILE A 1 533 ? 7.361 -10.315 -6.809 1.00 87.06 533 ILE A CA 1
ATOM 4202 C C . ILE A 1 533 ? 8.812 -9.981 -7.164 1.00 87.06 533 ILE A C 1
ATOM 4204 O O . ILE A 1 533 ? 9.583 -9.517 -6.329 1.00 87.06 533 ILE A O 1
ATOM 4208 N N . TRP A 1 534 ? 9.205 -10.170 -8.422 1.00 84.62 534 TRP A N 1
ATOM 4209 C CA . TRP A 1 534 ? 10.551 -9.871 -8.905 1.00 84.62 534 TRP A CA 1
ATOM 4210 C C . TRP A 1 534 ? 10.766 -8.375 -9.184 1.00 84.62 534 TRP A C 1
ATOM 4212 O O . TRP A 1 534 ? 10.401 -7.841 -10.225 1.00 84.62 534 TRP A O 1
ATOM 4222 N N . HIS A 1 535 ? 11.449 -7.659 -8.299 1.00 84.25 535 HIS A N 1
ATOM 4223 C CA . HIS A 1 535 ? 11.670 -6.232 -8.507 1.00 84.25 535 HIS A CA 1
ATOM 4224 C C . HIS A 1 535 ? 12.863 -5.960 -9.441 1.00 84.25 535 HIS A C 1
ATOM 4226 O O . HIS A 1 535 ? 14.017 -6.172 -9.070 1.00 84.25 535 HIS A O 1
ATOM 4232 N N . SER A 1 536 ? 12.615 -5.474 -10.663 1.00 76.00 536 SER A N 1
ATOM 4233 C CA . SER A 1 536 ? 13.661 -5.273 -11.691 1.00 76.00 536 SER A CA 1
ATOM 4234 C C . SER A 1 536 ? 14.333 -3.893 -11.682 1.00 76.00 536 SER A C 1
ATOM 4236 O O . SER A 1 536 ? 15.368 -3.715 -12.330 1.00 76.00 536 SER A O 1
ATOM 4238 N N . LYS A 1 537 ? 13.779 -2.898 -10.977 1.00 70.62 537 LYS A N 1
ATOM 4239 C CA . LYS A 1 537 ? 14.178 -1.491 -11.126 1.00 70.62 537 LYS A CA 1
ATOM 4240 C C . LYS A 1 537 ? 14.648 -0.875 -9.811 1.00 70.62 537 LYS A C 1
ATOM 4242 O O . LYS A 1 537 ? 13.865 -0.646 -8.908 1.00 70.62 537 LYS A O 1
ATOM 4247 N N . ALA A 1 538 ? 15.920 -0.491 -9.733 1.00 65.06 538 ALA A N 1
ATOM 4248 C CA . ALA A 1 538 ? 16.407 0.332 -8.625 1.00 65.06 538 ALA A CA 1
ATOM 4249 C C . ALA A 1 538 ? 16.262 1.819 -8.982 1.00 65.06 538 ALA A C 1
ATOM 4251 O O . ALA A 1 538 ? 16.811 2.277 -9.992 1.00 65.06 538 ALA A O 1
ATOM 4252 N N . SER A 1 539 ? 15.532 2.576 -8.163 1.00 73.50 539 SER A N 1
ATOM 4253 C CA . SER A 1 539 ? 15.506 4.042 -8.220 1.00 73.50 539 SER A CA 1
ATOM 4254 C C . SER A 1 539 ? 16.841 4.640 -7.748 1.00 73.50 539 SER A C 1
ATOM 4256 O O . SER A 1 539 ? 17.705 3.932 -7.233 1.00 73.50 539 SER A O 1
ATOM 4258 N N . ASN A 1 540 ? 17.065 5.934 -8.006 1.00 82.69 540 ASN A N 1
ATOM 4259 C CA . ASN A 1 540 ? 18.299 6.603 -7.591 1.00 82.69 540 ASN A CA 1
ATOM 4260 C C . ASN A 1 540 ? 18.279 6.800 -6.060 1.00 82.69 540 ASN A C 1
ATOM 4262 O O . ASN A 1 540 ? 17.464 7.591 -5.580 1.00 82.69 540 ASN A O 1
ATOM 4266 N N . PRO A 1 541 ? 19.178 6.145 -5.301 1.00 83.69 541 PRO A N 1
ATOM 4267 C CA . PRO A 1 541 ? 19.138 6.189 -3.845 1.00 83.69 541 PRO A CA 1
ATOM 4268 C C . PRO A 1 541 ? 19.416 7.588 -3.277 1.00 83.69 541 PRO A C 1
ATOM 4270 O O . PRO A 1 541 ? 18.921 7.916 -2.211 1.00 83.69 541 PRO A O 1
ATOM 4273 N N . PHE A 1 542 ? 20.129 8.466 -3.986 1.00 84.44 542 PHE A N 1
ATOM 4274 C CA . PHE A 1 542 ? 20.360 9.836 -3.516 1.00 84.44 542 PHE A CA 1
ATOM 4275 C C . PHE A 1 542 ? 19.125 10.726 -3.655 1.00 84.44 542 PHE A C 1
ATOM 4277 O O . PHE A 1 542 ? 18.856 11.557 -2.791 1.00 84.44 542 PHE A O 1
ATOM 4284 N N . VAL A 1 543 ? 18.356 10.544 -4.732 1.00 87.12 543 VAL A N 1
ATOM 4285 C CA . VAL A 1 543 ? 17.062 11.224 -4.895 1.00 87.12 543 VAL A CA 1
ATOM 4286 C C . VAL A 1 543 ? 16.077 10.713 -3.848 1.00 87.12 543 VAL A C 1
ATOM 4288 O O . VAL A 1 543 ? 15.363 11.509 -3.250 1.00 87.12 543 VAL A O 1
ATOM 4291 N N . ASN A 1 544 ? 16.076 9.402 -3.597 1.00 89.62 544 ASN A N 1
ATOM 4292 C CA . ASN A 1 544 ? 15.249 8.794 -2.559 1.00 89.62 544 ASN A CA 1
ATOM 4293 C C . ASN A 1 544 ? 15.614 9.331 -1.171 1.00 89.62 544 ASN A C 1
ATOM 4295 O O . ASN A 1 544 ? 14.723 9.753 -0.450 1.00 89.62 544 ASN A O 1
ATOM 4299 N N . LEU A 1 545 ? 16.909 9.435 -0.845 1.00 89.31 545 LEU A N 1
ATOM 4300 C CA . LEU A 1 545 ? 17.367 9.959 0.444 1.00 89.31 545 LEU A CA 1
ATOM 4301 C C . LEU A 1 545 ? 16.844 11.373 0.707 1.00 89.31 545 LEU A C 1
ATOM 4303 O O . LEU A 1 545 ? 16.407 11.657 1.813 1.00 89.31 545 LEU A O 1
ATOM 4307 N N . LYS A 1 546 ? 16.839 12.252 -0.303 1.00 87.69 546 LYS A N 1
ATOM 4308 C CA . LYS A 1 546 ? 16.276 13.606 -0.161 1.00 87.69 546 LYS A CA 1
ATOM 4309 C C . LYS A 1 546 ? 14.780 13.591 0.169 1.00 87.69 546 LYS A C 1
ATOM 4311 O O . LYS A 1 546 ? 14.330 14.457 0.904 1.00 87.69 546 LYS A O 1
ATOM 4316 N N . LYS A 1 547 ? 14.030 12.629 -0.376 1.00 89.81 547 LYS A N 1
ATOM 4317 C CA . LYS A 1 547 ? 12.589 12.466 -0.120 1.00 89.81 547 LYS A CA 1
ATOM 4318 C C . LYS A 1 547 ? 12.309 11.843 1.249 1.00 89.81 547 LYS A C 1
ATOM 4320 O O . LYS A 1 547 ? 11.368 12.240 1.923 1.00 89.81 547 LYS A O 1
ATOM 4325 N N . GLU A 1 548 ? 13.139 10.886 1.647 1.00 92.88 548 GLU A N 1
ATOM 4326 C CA . GLU A 1 548 ? 12.970 10.096 2.867 1.00 92.88 548 GLU A CA 1
ATOM 4327 C C . GLU A 1 548 ? 13.562 10.769 4.110 1.00 92.88 548 GLU A C 1
ATOM 4329 O O . GLU A 1 548 ? 13.188 10.409 5.217 1.00 92.88 548 GLU A O 1
ATOM 4334 N N . TYR A 1 549 ? 14.474 11.738 3.959 1.00 89.88 549 TYR A N 1
ATOM 4335 C CA . TYR A 1 549 ? 15.270 12.295 5.061 1.00 89.88 549 TYR A CA 1
ATOM 4336 C C . TYR A 1 549 ? 14.438 12.740 6.271 1.00 89.88 549 TYR A C 1
ATOM 4338 O O . TYR A 1 549 ? 14.732 12.335 7.395 1.00 89.88 549 TYR A O 1
ATOM 4346 N N . ASN A 1 550 ? 13.388 13.537 6.044 1.00 90.88 550 ASN A N 1
ATOM 4347 C CA . ASN A 1 550 ? 12.499 13.970 7.124 1.00 90.88 550 ASN A CA 1
ATOM 4348 C C . ASN A 1 550 ? 11.711 12.788 7.697 1.00 90.88 550 ASN A C 1
ATOM 4350 O O . ASN A 1 550 ? 11.596 12.673 8.912 1.00 90.88 550 ASN A O 1
ATOM 4354 N N . GLY A 1 551 ? 11.241 11.880 6.835 1.00 92.56 551 GLY A N 1
ATOM 4355 C CA . GLY A 1 551 ? 10.534 10.667 7.242 1.00 92.56 551 GLY A CA 1
ATOM 4356 C C . GLY A 1 551 ? 11.362 9.784 8.172 1.00 92.56 551 GLY A C 1
ATOM 4357 O O . GLY A 1 551 ? 10.843 9.358 9.193 1.00 92.56 551 GLY A O 1
ATOM 4358 N N . ILE A 1 552 ? 12.656 9.595 7.898 1.00 91.38 552 ILE A N 1
ATOM 4359 C CA . ILE A 1 552 ? 13.561 8.797 8.743 1.00 91.38 552 ILE A CA 1
ATOM 4360 C C . ILE A 1 552 ? 13.654 9.376 10.157 1.00 91.38 552 ILE A C 1
ATOM 4362 O O . ILE A 1 552 ? 13.662 8.627 11.127 1.00 91.38 552 ILE A O 1
ATOM 4366 N N . PHE A 1 553 ? 13.716 10.703 10.288 1.00 89.88 553 PHE A N 1
ATOM 4367 C CA . PHE A 1 553 ? 13.771 11.347 11.600 1.00 89.88 553 PHE A CA 1
ATOM 4368 C C . PHE A 1 553 ? 12.404 11.346 12.294 1.00 89.88 553 PHE A C 1
ATOM 4370 O O . PHE A 1 553 ? 12.306 11.008 13.469 1.00 89.88 553 PHE A O 1
ATOM 4377 N N . TRP A 1 554 ? 11.336 11.693 11.571 1.00 94.44 554 TRP A N 1
ATOM 4378 C CA . TRP A 1 554 ? 9.981 11.740 12.123 1.00 94.44 554 TRP A CA 1
ATOM 4379 C C . TRP A 1 554 ? 9.437 10.359 12.479 1.00 94.44 554 TRP A C 1
ATOM 4381 O O . TRP A 1 554 ? 8.578 10.256 13.350 1.00 94.44 554 TRP A O 1
ATOM 4391 N N . GLN A 1 555 ? 9.942 9.292 11.860 1.00 93.19 555 GLN A N 1
ATOM 4392 C CA . GLN A 1 555 ? 9.549 7.920 12.164 1.00 93.19 555 GLN A CA 1
ATOM 4393 C C . GLN A 1 555 ? 9.766 7.557 13.641 1.00 93.19 555 GLN A C 1
ATOM 4395 O O . GLN A 1 555 ? 8.958 6.807 14.189 1.00 93.19 555 GLN A O 1
ATOM 4400 N N . GLU A 1 556 ? 10.777 8.137 14.295 1.00 92.50 556 GLU A N 1
ATOM 4401 C CA . GLU A 1 556 ? 11.039 7.955 15.732 1.00 92.50 556 GLU A CA 1
ATOM 4402 C C . GLU A 1 556 ? 9.904 8.492 16.622 1.00 92.50 556 GLU A C 1
ATOM 4404 O O . GLU A 1 556 ? 9.760 8.052 17.754 1.00 92.50 556 GLU A O 1
ATOM 4409 N N . GLU A 1 557 ? 9.053 9.384 16.105 1.00 94.38 557 GLU A N 1
ATOM 4410 C CA . GLU A 1 557 ? 7.853 9.886 16.790 1.00 94.38 557 GLU A CA 1
ATOM 4411 C C . GLU A 1 557 ? 6.565 9.246 16.237 1.00 94.38 557 GLU A C 1
ATOM 4413 O O . GLU A 1 557 ? 5.644 8.921 16.990 1.00 94.38 557 GLU A O 1
ATOM 4418 N N . ILE A 1 558 ? 6.498 9.012 14.920 1.00 96.31 558 ILE A N 1
ATOM 4419 C CA . ILE A 1 558 ? 5.326 8.429 14.245 1.00 96.31 558 ILE A CA 1
ATOM 4420 C C . ILE A 1 558 ? 5.083 6.982 14.702 1.00 96.31 558 ILE A C 1
ATOM 4422 O O . ILE A 1 558 ? 3.938 6.596 14.939 1.00 96.31 558 ILE A O 1
ATOM 4426 N N . ILE A 1 559 ? 6.133 6.166 14.840 1.00 96.62 559 ILE A N 1
ATOM 4427 C CA . ILE A 1 559 ? 5.984 4.758 15.235 1.00 96.62 559 ILE A CA 1
ATOM 4428 C C . ILE A 1 559 ? 5.471 4.629 16.676 1.00 96.62 559 ILE A C 1
ATOM 4430 O O . ILE A 1 559 ? 4.454 3.951 16.855 1.00 96.62 559 ILE A O 1
ATOM 4434 N N . PRO A 1 560 ? 6.064 5.291 17.694 1.00 97.00 560 PRO A N 1
ATOM 4435 C CA . PRO A 1 560 ? 5.499 5.287 19.043 1.00 97.00 560 PRO A CA 1
ATOM 4436 C C . PRO A 1 560 ? 4.066 5.821 19.098 1.00 97.00 560 PRO A C 1
ATOM 4438 O O . PRO A 1 560 ? 3.240 5.289 19.842 1.00 97.00 560 PRO A O 1
ATOM 4441 N N . PHE A 1 561 ? 3.734 6.826 18.279 1.00 97.75 561 PHE A N 1
ATOM 4442 C CA . PHE A 1 561 ? 2.360 7.306 18.139 1.00 97.75 561 PHE A CA 1
ATOM 4443 C C . PHE A 1 561 ? 1.408 6.181 17.706 1.00 97.75 561 PHE A C 1
ATOM 4445 O O . PHE A 1 561 ? 0.430 5.927 18.403 1.00 97.75 561 PHE A O 1
ATOM 4452 N N . PHE A 1 562 ? 1.700 5.458 16.620 1.00 98.19 562 PHE A N 1
ATOM 4453 C CA . PHE A 1 562 ? 0.832 4.368 16.156 1.00 98.19 562 PHE A CA 1
ATOM 4454 C C . PHE A 1 562 ? 0.815 3.162 17.105 1.00 98.19 562 PHE A C 1
ATOM 4456 O O . PHE A 1 562 ? -0.218 2.514 17.242 1.00 98.19 562 PHE A O 1
ATOM 4463 N N . GLN A 1 563 ? 1.923 2.869 17.792 1.00 96.31 563 GLN A N 1
ATOM 4464 C CA . GLN A 1 563 ? 1.983 1.801 18.801 1.00 96.31 563 GLN A CA 1
ATOM 4465 C C . GLN A 1 563 ? 1.111 2.092 20.029 1.00 96.31 563 GLN A C 1
ATOM 4467 O O . GLN A 1 563 ? 0.661 1.162 20.695 1.00 96.31 563 GLN A O 1
ATOM 4472 N N . THR A 1 564 ? 0.885 3.371 20.336 1.00 96.38 564 THR A N 1
ATOM 4473 C CA . THR A 1 564 ? 0.096 3.822 21.493 1.00 96.38 564 THR A CA 1
ATOM 4474 C C . THR A 1 564 ? -1.281 4.363 21.114 1.00 96.38 564 THR A C 1
ATOM 4476 O O . THR A 1 564 ? -2.063 4.716 21.997 1.00 96.38 564 THR A O 1
ATOM 4479 N N . ALA A 1 565 ? -1.597 4.433 19.819 1.00 96.81 565 ALA A N 1
ATOM 4480 C CA . ALA A 1 565 ? -2.892 4.877 19.335 1.00 96.81 565 ALA A CA 1
ATOM 4481 C C . ALA A 1 565 ? -3.982 3.905 19.804 1.00 96.81 565 ALA A C 1
ATOM 4483 O O . ALA A 1 565 ? -3.949 2.708 19.521 1.00 96.81 565 ALA A O 1
ATOM 4484 N N . VAL A 1 566 ? -4.967 4.443 20.518 1.00 95.44 566 VAL A N 1
ATOM 4485 C CA . VAL A 1 566 ? -6.152 3.709 20.961 1.00 95.44 566 VAL A CA 1
ATOM 4486 C C . VAL A 1 566 ? -7.362 4.404 20.366 1.00 95.44 566 VAL A C 1
ATOM 4488 O O . VAL A 1 566 ? -7.520 5.617 20.507 1.00 95.44 566 VAL A O 1
ATOM 4491 N N . LEU A 1 567 ? -8.197 3.631 19.679 1.00 97.44 567 LEU A N 1
ATOM 4492 C CA . LEU A 1 567 ? -9.469 4.093 19.141 1.00 97.44 567 LEU A CA 1
ATOM 4493 C C . LEU A 1 567 ? -10.580 3.786 20.144 1.00 97.44 567 LEU A C 1
ATOM 4495 O O . LEU A 1 567 ? -10.543 2.780 20.858 1.00 97.44 567 LEU A O 1
ATOM 4499 N N . THR A 1 568 ? -11.564 4.674 20.226 1.00 96.00 568 THR A N 1
ATOM 4500 C CA . THR A 1 568 ? -12.664 4.518 21.177 1.00 96.00 568 THR A CA 1
ATOM 4501 C C . THR A 1 568 ? -13.642 3.438 20.706 1.00 96.00 568 THR A C 1
ATOM 4503 O O . THR A 1 568 ? -13.726 3.125 19.516 1.00 96.00 568 THR A O 1
ATOM 4506 N N . LYS A 1 569 ? -14.406 2.839 21.626 1.00 94.19 569 LYS A N 1
ATOM 4507 C CA . LYS A 1 569 ? -15.337 1.745 21.283 1.00 94.19 569 LYS A CA 1
ATOM 4508 C C . LYS A 1 569 ? -16.482 2.201 20.371 1.00 94.19 569 LYS A C 1
ATOM 4510 O O . LYS A 1 569 ? -17.063 1.381 19.669 1.00 94.19 569 LYS A O 1
ATOM 4515 N N . GLU A 1 570 ? -16.779 3.497 20.349 1.00 94.25 570 GLU A N 1
ATOM 4516 C CA . GLU A 1 570 ? -17.787 4.119 19.485 1.00 94.25 570 GLU A CA 1
ATOM 4517 C C . GLU A 1 570 ? -17.345 4.156 18.011 1.00 94.25 570 GLU A C 1
ATOM 4519 O O . GLU A 1 570 ? -18.180 4.278 17.107 1.00 94.25 570 GLU A O 1
ATOM 4524 N N . CYS A 1 571 ? -16.040 4.014 17.751 1.00 95.56 571 CYS A N 1
ATOM 4525 C CA . CYS A 1 571 ? -15.481 3.878 16.412 1.00 95.56 571 CYS A CA 1
ATOM 4526 C C . CYS A 1 571 ? -15.752 2.466 15.871 1.00 95.56 571 CYS A C 1
ATOM 4528 O O . CYS A 1 571 ? -14.870 1.616 15.843 1.00 95.56 571 CYS A O 1
ATOM 4530 N N . SER A 1 572 ? -16.996 2.202 15.470 1.00 95.88 572 SER A N 1
ATOM 4531 C CA . SER A 1 572 ? -17.442 0.885 14.991 1.00 95.88 572 SER A CA 1
ATOM 4532 C C . SER A 1 572 ? -17.312 0.672 13.479 1.00 95.88 572 SER A C 1
ATOM 4534 O O . SER A 1 572 ? -17.538 -0.435 13.000 1.00 95.88 572 SER A O 1
ATOM 4536 N N . THR A 1 573 ? -16.961 1.711 12.716 1.00 97.44 573 THR A N 1
ATOM 4537 C CA . THR A 1 573 ? -16.764 1.646 11.258 1.00 97.44 573 THR A CA 1
ATOM 4538 C C . THR A 1 573 ? -15.374 2.140 10.881 1.00 97.44 573 THR A C 1
ATOM 4540 O O . THR A 1 573 ? -14.772 2.923 11.622 1.00 97.44 573 THR A O 1
ATOM 4543 N N . VAL A 1 574 ? -14.872 1.726 9.714 1.00 97.94 574 VAL A N 1
ATOM 4544 C CA . VAL A 1 574 ? -13.556 2.149 9.205 1.00 97.94 574 VAL A CA 1
ATOM 4545 C C . VAL A 1 574 ? -13.484 3.671 9.083 1.00 97.94 574 VAL A C 1
ATOM 4547 O O . VAL A 1 574 ? -12.512 4.261 9.543 1.00 97.94 574 VAL A O 1
ATOM 4550 N N . GLN A 1 575 ? -14.532 4.315 8.558 1.00 97.88 575 GLN A N 1
ATOM 4551 C CA . GLN A 1 575 ? -14.616 5.774 8.457 1.00 97.88 575 GLN A CA 1
ATOM 4552 C C . GLN A 1 575 ? -14.483 6.447 9.825 1.00 97.88 575 GLN A C 1
ATOM 4554 O O . GLN A 1 575 ? -13.633 7.316 9.998 1.00 97.88 575 GLN A O 1
ATOM 4559 N N . LYS A 1 576 ? -15.266 6.014 10.828 1.00 98.31 576 LYS A N 1
ATOM 4560 C CA . LYS A 1 576 ? -15.193 6.579 12.187 1.00 98.31 576 LYS A CA 1
ATOM 4561 C C . LYS A 1 576 ? -13.806 6.393 12.794 1.00 98.31 576 LYS A C 1
ATOM 4563 O O . LYS A 1 576 ? -13.271 7.329 13.377 1.00 98.31 576 LYS A O 1
ATOM 4568 N N . CYS A 1 577 ? -13.216 5.212 12.613 1.00 98.62 577 CYS A N 1
ATOM 4569 C CA . CYS A 1 577 ? -11.858 4.928 13.061 1.00 98.62 577 CYS A CA 1
ATOM 4570 C C . CYS A 1 577 ? -10.832 5.859 12.403 1.00 98.62 577 CYS A C 1
ATOM 4572 O O . CYS A 1 577 ? -9.968 6.400 13.087 1.00 98.62 577 CYS A O 1
ATOM 4574 N N . TYR A 1 578 ? -10.928 6.063 11.087 1.00 98.44 578 TYR A N 1
ATOM 4575 C CA . TYR A 1 578 ? -9.986 6.885 10.330 1.00 98.44 578 TYR A CA 1
ATOM 4576 C C . TYR A 1 578 ? -10.117 8.378 10.665 1.00 98.44 578 TYR A C 1
ATOM 4578 O O . TYR A 1 578 ? -9.108 9.068 10.807 1.00 98.44 578 TYR A O 1
ATOM 4586 N N . ILE A 1 579 ? -11.346 8.865 10.870 1.00 98.56 579 ILE A N 1
ATOM 4587 C CA . ILE A 1 579 ? -11.624 10.228 11.346 1.00 98.56 579 ILE A CA 1
ATOM 4588 C C . ILE A 1 579 ? -11.112 10.434 12.773 1.00 98.56 579 ILE A C 1
ATOM 4590 O O . ILE A 1 579 ? -10.541 11.474 13.082 1.00 98.56 579 ILE A O 1
ATOM 4594 N N . GLU A 1 580 ? -11.287 9.464 13.668 1.00 98.50 580 GLU A N 1
ATOM 4595 C CA . GLU A 1 580 ? -10.738 9.580 15.019 1.00 98.50 580 GLU A CA 1
ATOM 4596 C C . GLU A 1 580 ? -9.205 9.591 14.999 1.00 98.50 580 GLU A C 1
ATOM 4598 O O . GLU A 1 580 ? -8.565 10.413 15.657 1.00 98.50 580 GLU A O 1
ATOM 4603 N N . LEU A 1 581 ? -8.604 8.745 14.164 1.00 98.50 581 LEU A N 1
ATOM 4604 C CA . LEU A 1 581 ? -7.165 8.724 13.956 1.00 98.50 581 LEU A CA 1
ATOM 4605 C C . LEU A 1 581 ? -6.645 10.053 13.383 1.00 98.50 581 LEU A C 1
ATOM 4607 O O . LEU A 1 581 ? -5.595 10.517 13.823 1.00 98.50 581 LEU A O 1
ATOM 4611 N N . SER A 1 582 ? -7.372 10.710 12.470 1.00 98.50 582 SER A N 1
ATOM 4612 C CA . SER A 1 582 ? -6.959 12.011 11.919 1.00 98.50 582 SER A CA 1
ATOM 4613 C C . SER A 1 582 ? -6.921 13.113 12.985 1.00 98.50 582 SER A C 1
ATOM 4615 O O . SER A 1 582 ? -5.985 13.917 12.999 1.00 98.50 582 SER A O 1
ATOM 4617 N N . LYS A 1 583 ? -7.861 13.113 13.943 1.00 98.50 583 LYS A N 1
ATOM 4618 C CA . LYS A 1 583 ? -7.819 14.024 15.101 1.00 98.50 583 LYS A CA 1
ATOM 4619 C C . LYS A 1 583 ? -6.567 13.791 15.940 1.00 98.50 583 LYS A C 1
ATOM 4621 O O . LYS A 1 583 ? -5.857 14.745 16.253 1.00 98.50 583 LYS A O 1
ATOM 4626 N N . GLN A 1 584 ? -6.256 12.527 16.240 1.00 98.31 584 GLN A N 1
ATOM 4627 C CA . GLN A 1 584 ? -5.055 12.179 17.001 1.00 98.31 584 GLN A CA 1
ATOM 4628 C C . GLN A 1 584 ? -3.769 12.554 16.249 1.00 98.31 584 GLN A C 1
ATOM 4630 O O . GLN A 1 584 ? -2.824 13.031 16.875 1.00 98.31 584 GLN A O 1
ATOM 4635 N N . VAL A 1 585 ? -3.726 12.390 14.921 1.00 98.38 585 VAL A N 1
ATOM 4636 C CA . VAL A 1 585 ? -2.602 12.840 14.079 1.00 98.38 585 VAL A CA 1
ATOM 4637 C C . VAL A 1 585 ? -2.425 14.353 14.188 1.00 98.38 585 VAL A C 1
ATOM 4639 O O . VAL A 1 585 ? -1.311 14.814 14.438 1.00 98.38 585 VAL A O 1
ATOM 4642 N N . ARG A 1 586 ? -3.506 15.134 14.065 1.00 98.38 586 ARG A N 1
ATOM 4643 C CA . ARG A 1 586 ? -3.450 16.597 14.205 1.00 98.38 586 ARG A CA 1
ATOM 4644 C C . ARG A 1 586 ? -2.906 17.010 15.567 1.00 98.38 586 ARG A C 1
ATOM 4646 O O . ARG A 1 586 ? -1.991 17.823 15.637 1.00 98.38 586 ARG A O 1
ATOM 4653 N N . GLU A 1 587 ? -3.459 16.450 16.636 1.00 97.75 587 GLU A N 1
ATOM 4654 C CA . GLU A 1 587 ? -3.102 16.815 18.007 1.00 97.75 587 GLU A CA 1
ATOM 4655 C C . GLU A 1 587 ? -1.665 16.404 18.357 1.00 97.75 587 GLU A C 1
ATOM 4657 O O . GLU A 1 587 ? -0.885 17.203 18.878 1.00 97.75 587 GLU A O 1
ATOM 4662 N N . LYS A 1 588 ? -1.294 15.152 18.064 1.00 96.94 588 LYS A N 1
ATOM 4663 C CA . LYS A 1 588 ? -0.038 14.566 18.546 1.00 96.94 588 LYS A CA 1
ATOM 4664 C C . LYS A 1 588 ? 1.128 14.779 17.589 1.00 96.94 588 LYS A C 1
ATOM 4666 O O . LYS A 1 588 ? 2.238 15.004 18.066 1.00 96.94 588 LYS A O 1
ATOM 4671 N N . LEU A 1 589 ? 0.903 14.720 16.274 1.00 96.88 589 LEU A N 1
ATOM 4672 C CA . LEU A 1 589 ? 1.957 14.864 15.260 1.00 96.88 589 LEU A CA 1
ATOM 4673 C C . LEU A 1 589 ? 2.010 16.273 14.653 1.00 96.88 589 LEU A C 1
ATOM 4675 O O . LEU A 1 589 ? 3.061 16.668 14.157 1.00 96.88 589 LEU A O 1
ATOM 4679 N N . GLY A 1 590 ? 0.946 17.079 14.758 1.00 96.44 590 GLY A N 1
ATOM 4680 C CA . GLY A 1 590 ? 0.934 18.471 14.276 1.00 96.44 590 GLY A CA 1
ATOM 4681 C C . GLY A 1 590 ? 2.015 19.365 14.898 1.00 96.44 590 GLY A C 1
ATOM 4682 O O . GLY A 1 590 ? 2.455 20.327 14.275 1.00 96.44 590 GLY A O 1
ATOM 4683 N N . LYS A 1 591 ? 2.503 19.015 16.096 1.00 94.81 591 LYS A N 1
ATOM 4684 C CA . LYS A 1 591 ? 3.628 19.691 16.768 1.00 94.81 591 LYS A CA 1
ATOM 4685 C C . LYS A 1 591 ? 4.995 19.430 16.119 1.00 94.81 591 LYS A C 1
ATOM 4687 O O . LYS A 1 591 ? 5.937 20.165 16.397 1.00 94.81 591 LYS A O 1
ATOM 4692 N N . ILE A 1 592 ? 5.119 18.368 15.319 1.00 94.50 592 ILE A N 1
ATOM 4693 C CA . ILE A 1 592 ? 6.369 17.994 14.643 1.00 94.50 592 ILE A CA 1
ATOM 4694 C C . ILE A 1 592 ? 6.585 18.898 13.431 1.00 94.50 592 ILE A C 1
ATOM 4696 O O . ILE A 1 592 ? 7.669 19.448 13.256 1.00 94.50 592 ILE A O 1
ATOM 4700 N N . ASP A 1 593 ? 5.548 19.041 12.604 1.00 96.00 593 ASP A N 1
ATOM 4701 C CA . ASP A 1 593 ? 5.560 19.862 11.397 1.00 96.00 593 ASP A CA 1
ATOM 4702 C C . ASP A 1 593 ? 4.114 20.206 10.974 1.00 96.00 593 ASP A C 1
ATOM 4704 O O . ASP A 1 593 ? 3.237 19.334 11.064 1.00 96.00 593 ASP A O 1
ATOM 4708 N N . PRO A 1 594 ? 3.840 21.427 10.461 1.00 96.75 594 PRO A N 1
ATOM 4709 C CA . PRO A 1 594 ? 2.520 21.813 9.945 1.00 96.75 594 PRO A CA 1
ATOM 4710 C C . PRO A 1 594 ? 1.945 20.860 8.888 1.00 96.75 594 PRO A C 1
ATOM 4712 O O . PRO A 1 594 ? 0.725 20.785 8.716 1.00 96.75 594 PRO A O 1
ATOM 4715 N N . TYR A 1 595 ? 2.807 20.106 8.201 1.00 96.69 595 TYR A N 1
ATOM 4716 C CA . TYR A 1 595 ? 2.423 19.026 7.305 1.00 96.69 595 TYR A CA 1
ATOM 4717 C C . TYR A 1 595 ? 1.431 18.044 7.934 1.00 96.69 595 TYR A C 1
ATOM 4719 O O . TYR A 1 595 ? 0.462 17.682 7.274 1.00 96.69 595 TYR A O 1
ATOM 4727 N N . PHE A 1 596 ? 1.608 17.638 9.196 1.00 97.94 596 PHE A N 1
ATOM 4728 C CA . PHE A 1 596 ? 0.720 16.647 9.818 1.00 97.94 596 PHE A CA 1
ATOM 4729 C C . PHE A 1 596 ? -0.684 17.195 10.083 1.00 97.94 596 PHE A C 1
ATOM 4731 O O . PHE A 1 596 ? -1.660 16.459 9.950 1.00 97.94 596 PHE A O 1
ATOM 4738 N N . SER A 1 597 ? -0.813 18.492 10.370 1.00 98.12 597 SER A N 1
ATOM 4739 C CA . SER A 1 597 ? -2.120 19.153 10.459 1.00 98.12 597 SER A CA 1
ATOM 4740 C C . SER A 1 597 ? -2.826 19.156 9.102 1.00 98.12 597 SER A C 1
ATOM 4742 O O . SER A 1 597 ? -3.996 18.781 9.015 1.00 98.12 597 SER A O 1
ATOM 4744 N N . LYS A 1 598 ? -2.092 19.483 8.030 1.00 97.75 598 LYS A N 1
ATOM 4745 C CA . LYS A 1 598 ? -2.596 19.416 6.650 1.00 97.75 598 LYS A CA 1
ATOM 4746 C C . LYS A 1 598 ? -2.949 17.984 6.237 1.00 97.75 598 LYS A C 1
ATOM 4748 O O . LYS A 1 598 ? -3.960 17.767 5.578 1.00 97.75 598 LYS A O 1
ATOM 4753 N N . LEU A 1 599 ? -2.135 17.005 6.623 1.00 98.00 599 LEU A N 1
ATOM 4754 C CA . LEU A 1 599 ? -2.391 15.594 6.358 1.00 98.00 599 LEU A CA 1
ATOM 4755 C C . LEU A 1 599 ? -3.664 15.133 7.066 1.00 98.00 599 LEU A C 1
ATOM 4757 O O . LEU A 1 599 ? -4.481 14.468 6.442 1.00 98.00 599 LEU A O 1
ATOM 4761 N N . ALA A 1 600 ? -3.869 15.534 8.320 1.00 98.50 600 ALA A N 1
ATOM 4762 C CA . ALA A 1 600 ? -5.100 15.256 9.045 1.00 98.50 600 ALA A CA 1
ATOM 4763 C C . ALA A 1 600 ? -6.333 15.888 8.373 1.00 98.50 600 ALA A C 1
ATOM 4765 O O . ALA A 1 600 ? -7.371 15.236 8.309 1.00 98.50 600 ALA A O 1
ATOM 4766 N N . ASP A 1 601 ? -6.220 17.098 7.804 1.00 98.44 601 ASP A N 1
ATOM 4767 C CA . ASP A 1 601 ? -7.316 17.709 7.028 1.00 98.44 601 ASP A CA 1
ATOM 4768 C C . ASP A 1 601 ? -7.597 16.87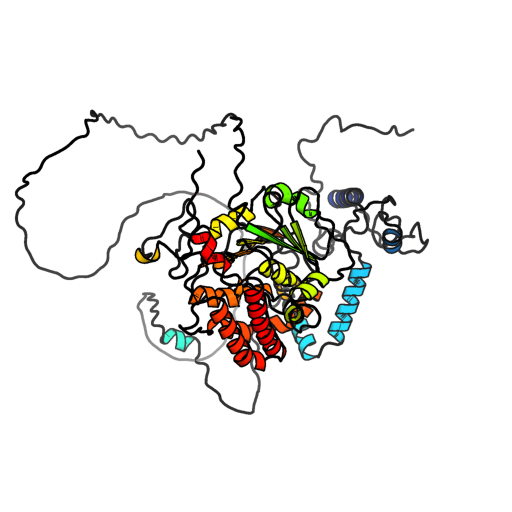3 5.775 1.00 98.44 601 ASP A C 1
ATOM 4770 O O . ASP A 1 601 ? -8.737 16.503 5.507 1.00 98.44 601 ASP A O 1
ATOM 4774 N N . ALA A 1 602 ? -6.543 16.467 5.066 1.00 98.31 602 ALA A N 1
ATOM 4775 C CA . ALA A 1 602 ? -6.663 15.619 3.888 1.00 98.31 602 ALA A CA 1
ATOM 4776 C C . ALA A 1 602 ? -7.230 14.224 4.205 1.00 98.31 602 ALA A C 1
ATOM 4778 O O . ALA A 1 602 ? -7.938 13.668 3.374 1.00 98.31 602 ALA A O 1
ATOM 4779 N N . MET A 1 603 ? -6.956 13.662 5.388 1.00 98.62 603 MET A N 1
ATOM 4780 C CA . MET A 1 603 ? -7.565 12.410 5.857 1.00 98.62 603 MET A CA 1
ATOM 4781 C C . MET A 1 603 ? -9.079 12.555 6.053 1.00 98.62 603 MET A C 1
ATOM 4783 O O . MET A 1 603 ? -9.816 11.631 5.722 1.00 98.62 603 MET A O 1
ATOM 4787 N N . VAL A 1 604 ? -9.549 13.699 6.563 1.00 98.62 604 VAL A N 1
ATOM 4788 C CA . VAL A 1 604 ? -10.989 13.983 6.687 1.00 98.62 604 VAL A CA 1
ATOM 4789 C C . VAL A 1 604 ? -11.611 14.149 5.304 1.00 98.62 604 VAL A C 1
ATOM 4791 O O . VAL A 1 604 ? -12.556 13.440 4.973 1.00 98.62 604 VAL A O 1
ATOM 4794 N N . THR A 1 605 ? -11.020 14.996 4.459 1.00 98.50 605 THR A N 1
ATOM 4795 C CA . THR A 1 605 ? -11.475 15.220 3.078 1.00 98.50 605 THR A CA 1
ATOM 4796 C C . THR A 1 605 ? -11.485 13.934 2.249 1.00 98.50 605 THR A C 1
ATOM 4798 O O . THR A 1 605 ? -12.352 13.754 1.399 1.00 98.50 605 THR A O 1
ATOM 4801 N N . TRP A 1 606 ? -10.540 13.022 2.490 1.00 98.19 606 TRP A N 1
ATOM 4802 C CA . TRP A 1 606 ? -10.523 11.694 1.881 1.00 98.19 606 TRP A CA 1
ATOM 4803 C C . TRP A 1 606 ? -11.773 10.881 2.236 1.00 98.19 606 TRP A C 1
ATOM 4805 O O . TRP A 1 606 ? -12.389 10.318 1.336 1.00 98.19 606 TRP A O 1
ATOM 4815 N N . ILE A 1 607 ? -12.170 10.841 3.513 1.00 98.12 607 ILE A N 1
ATOM 4816 C CA . ILE A 1 607 ? -13.379 10.126 3.947 1.00 98.12 607 ILE A CA 1
ATOM 4817 C C . ILE A 1 607 ? -14.640 10.786 3.384 1.00 98.12 607 ILE A C 1
ATOM 4819 O O . ILE A 1 607 ? -15.510 10.084 2.885 1.00 98.12 607 ILE A O 1
ATOM 4823 N N . GLU A 1 608 ? -14.712 12.118 3.378 1.00 97.69 608 GLU A N 1
ATOM 4824 C CA . GLU A 1 608 ? -15.837 12.841 2.769 1.00 97.69 608 GLU A CA 1
ATOM 4825 C C . GLU A 1 608 ? -15.978 12.517 1.275 1.00 97.69 608 GLU A C 1
ATOM 4827 O O . GLU A 1 608 ? -17.067 12.207 0.802 1.00 97.69 608 GLU A O 1
ATOM 4832 N N . ALA A 1 609 ? -14.869 12.546 0.530 1.00 97.31 609 ALA A N 1
ATOM 4833 C CA . ALA A 1 609 ? -14.849 12.180 -0.884 1.00 97.31 609 ALA A CA 1
ATOM 4834 C C . ALA A 1 609 ? -15.199 10.699 -1.106 1.00 97.31 609 ALA A C 1
ATOM 4836 O O . ALA A 1 609 ? -15.904 10.364 -2.059 1.00 97.31 609 ALA A O 1
ATOM 4837 N N . TRP A 1 610 ? -14.723 9.815 -0.223 1.00 96.25 610 TRP A N 1
ATOM 4838 C CA . TRP A 1 610 ? -15.040 8.393 -0.270 1.00 96.25 610 TRP A CA 1
ATOM 4839 C C . TRP A 1 610 ? -16.538 8.150 -0.106 1.00 96.25 610 TRP A C 1
ATOM 4841 O O . TRP A 1 610 ? -17.113 7.443 -0.930 1.00 96.25 610 TRP A O 1
ATOM 4851 N N . ASP A 1 611 ? -17.155 8.730 0.924 1.00 95.50 611 ASP A N 1
ATOM 4852 C CA . ASP A 1 611 ? -18.570 8.531 1.243 1.00 95.50 611 ASP A CA 1
ATOM 4853 C C . ASP A 1 611 ? -19.486 9.161 0.176 1.00 95.50 611 ASP A C 1
ATOM 4855 O O . ASP A 1 611 ? -20.518 8.584 -0.160 1.00 95.50 611 ASP A O 1
ATOM 4859 N N . GLU A 1 612 ? -19.093 10.289 -0.428 1.00 94.81 612 GLU A N 1
ATOM 4860 C CA . GLU A 1 612 ? -19.831 10.895 -1.548 1.00 94.81 612 GLU A CA 1
ATOM 4861 C C . GLU A 1 612 ? -19.842 10.016 -2.804 1.00 94.81 612 GLU A C 1
ATOM 4863 O O . GLU A 1 612 ? -20.874 9.891 -3.463 1.00 94.81 612 GLU A O 1
ATOM 4868 N N . LEU A 1 613 ? -18.711 9.389 -3.144 1.00 92.62 613 LEU A N 1
ATOM 4869 C CA . LEU A 1 613 ? -18.624 8.488 -4.300 1.00 92.62 613 LEU A CA 1
ATOM 4870 C C . LEU A 1 613 ? -19.122 7.068 -4.010 1.00 92.62 613 LEU A C 1
ATOM 4872 O O . LEU A 1 613 ? -19.325 6.278 -4.939 1.00 92.62 613 LEU A O 1
ATOM 4876 N N . ASN A 1 614 ? -19.282 6.721 -2.734 1.00 91.06 614 ASN A N 1
ATOM 4877 C CA . ASN A 1 614 ? -19.672 5.394 -2.272 1.00 91.06 614 ASN A CA 1
ATOM 4878 C C . ASN A 1 614 ? -20.738 5.499 -1.176 1.00 91.06 614 ASN A C 1
ATOM 4880 O O . ASN A 1 614 ? -20.482 5.095 -0.038 1.00 91.06 614 ASN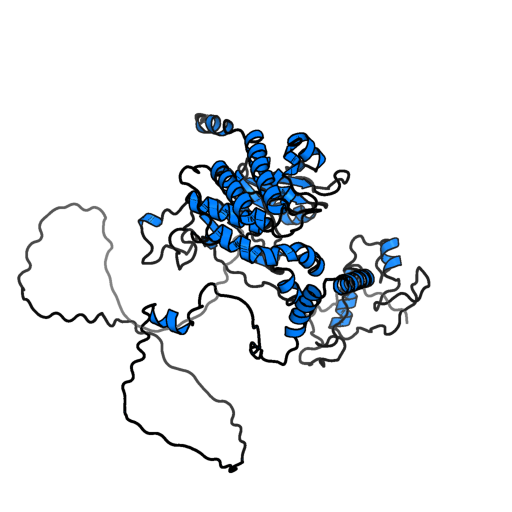 A O 1
ATOM 4884 N N . PRO A 1 615 ? -21.931 6.032 -1.502 1.00 84.06 615 PRO A N 1
ATOM 4885 C CA . PRO A 1 615 ? -23.001 6.152 -0.531 1.00 84.06 615 PRO A CA 1
ATOM 4886 C C . PRO A 1 615 ? -23.401 4.762 -0.033 1.00 84.06 615 PRO A C 1
ATOM 4888 O O . PRO A 1 615 ? -23.544 3.816 -0.806 1.00 84.06 615 PRO A O 1
ATOM 4891 N N . SER A 1 616 ? -23.636 4.639 1.271 1.00 66.81 616 SER A N 1
ATOM 4892 C CA . SER A 1 616 ? -23.944 3.376 1.958 1.00 66.81 616 SER A CA 1
ATOM 4893 C C . SER A 1 616 ? -25.221 2.653 1.473 1.00 66.81 616 SER A C 1
ATOM 4895 O O . SER A 1 616 ? -25.558 1.600 2.012 1.00 66.81 616 SER A O 1
ATOM 4897 N N . GLY A 1 617 ? -25.953 3.214 0.500 1.00 47.94 617 GLY A N 1
ATOM 4898 C CA . GLY A 1 617 ? -27.239 2.726 -0.010 1.00 47.94 617 GLY A CA 1
ATOM 4899 C C . GLY A 1 617 ? -27.161 1.545 -0.985 1.00 47.94 617 GLY A C 1
ATOM 4900 O O . GLY A 1 617 ? -28.090 0.743 -1.013 1.00 47.94 617 GLY A O 1
ATOM 4901 N N . ASP A 1 618 ? -26.051 1.360 -1.706 1.00 44.12 618 ASP A N 1
ATOM 4902 C CA . ASP A 1 618 ? -25.962 0.331 -2.763 1.00 44.12 618 ASP A CA 1
ATOM 4903 C C . ASP A 1 618 ? -25.801 -1.109 -2.226 1.00 44.12 618 ASP A C 1
ATOM 4905 O O . ASP A 1 618 ? -25.932 -2.084 -2.964 1.00 44.12 618 ASP A O 1
ATOM 4909 N N . ILE A 1 619 ? -25.555 -1.278 -0.922 1.00 47.91 619 ILE A N 1
ATOM 4910 C CA . ILE A 1 619 ? -25.314 -2.594 -0.301 1.00 47.91 619 ILE A CA 1
ATOM 4911 C C . ILE A 1 619 ? -26.634 -3.273 0.126 1.00 47.91 619 ILE A C 1
ATOM 4913 O O . ILE A 1 619 ? -26.718 -4.501 0.183 1.00 47.91 619 ILE A O 1
ATOM 4917 N N . ALA A 1 620 ? -27.700 -2.506 0.383 1.00 33.09 620 ALA A N 1
ATOM 4918 C CA . ALA A 1 620 ? -28.972 -3.052 0.869 1.00 33.09 620 ALA A CA 1
ATOM 4919 C C . ALA A 1 620 ? -29.849 -3.672 -0.240 1.00 33.09 620 ALA A C 1
ATOM 4921 O O . ALA A 1 620 ? -30.620 -4.596 0.038 1.00 33.09 620 ALA A O 1
ATOM 4922 N N . GLU A 1 621 ? -29.728 -3.211 -1.489 1.00 31.92 621 GLU A N 1
ATOM 4923 C CA . GLU A 1 621 ? -30.506 -3.749 -2.617 1.00 31.92 621 GLU A CA 1
ATOM 4924 C C . GLU A 1 621 ? -29.909 -5.047 -3.182 1.00 31.92 621 GLU A C 1
ATOM 4926 O O . GLU A 1 621 ? -30.655 -5.955 -3.554 1.00 31.92 621 GLU A O 1
ATOM 4931 N N . ALA A 1 622 ? -28.581 -5.208 -3.152 1.00 37.41 622 ALA A N 1
ATOM 4932 C CA . ALA A 1 622 ? -27.922 -6.439 -3.595 1.00 37.41 622 ALA A CA 1
ATOM 4933 C C . ALA A 1 622 ? -28.153 -7.626 -2.637 1.00 37.41 622 ALA A C 1
ATOM 4935 O O . ALA A 1 622 ? -28.228 -8.773 -3.078 1.00 37.41 622 ALA A O 1
ATOM 4936 N N . ALA A 1 623 ? -28.329 -7.365 -1.336 1.00 38.03 623 ALA A N 1
ATOM 4937 C CA . ALA A 1 623 ? -28.567 -8.403 -0.329 1.00 38.03 623 ALA A CA 1
ATOM 4938 C C . ALA A 1 623 ? -30.010 -8.956 -0.320 1.00 38.03 623 ALA A C 1
ATOM 4940 O O . ALA A 1 623 ? -30.248 -10.015 0.258 1.00 38.03 623 ALA A O 1
ATOM 4941 N N . ASN A 1 624 ? -30.966 -8.270 -0.961 1.00 34.53 624 ASN A N 1
ATOM 4942 C CA . ASN A 1 624 ? -32.394 -8.619 -0.926 1.00 34.53 624 ASN A CA 1
ATOM 4943 C C . ASN A 1 624 ? -32.976 -9.087 -2.271 1.00 34.53 624 ASN A C 1
ATOM 4945 O O . ASN A 1 624 ? -34.181 -9.324 -2.363 1.00 34.53 624 ASN A O 1
ATOM 4949 N N . ALA A 1 625 ? -32.164 -9.253 -3.318 1.00 28.80 625 ALA A N 1
ATOM 4950 C CA . ALA A 1 625 ? -32.653 -9.781 -4.589 1.00 28.80 625 ALA A CA 1
ATOM 4951 C C . ALA A 1 625 ? -32.844 -11.314 -4.503 1.00 28.80 625 ALA A C 1
ATOM 4953 O O . ALA A 1 625 ? -31.862 -12.045 -4.348 1.00 28.80 625 ALA A O 1
ATOM 4954 N N . PRO A 1 626 ? -34.076 -11.852 -4.623 1.00 32.59 626 PRO A N 1
ATOM 4955 C CA . PRO A 1 626 ? -34.287 -13.293 -4.619 1.00 32.59 626 PRO A CA 1
ATOM 4956 C C . PRO A 1 626 ? -33.646 -13.917 -5.862 1.00 32.59 626 PRO A C 1
ATOM 4958 O O . PRO A 1 626 ? -33.853 -13.454 -6.988 1.00 32.59 626 PRO A O 1
ATOM 4961 N N . ALA A 1 627 ? -32.884 -14.993 -5.652 1.00 35.88 627 ALA A N 1
ATOM 4962 C CA . ALA A 1 627 ? -32.245 -15.769 -6.705 1.00 35.88 627 ALA A CA 1
ATOM 4963 C C . ALA A 1 627 ? -33.290 -16.250 -7.727 1.00 35.88 627 ALA A C 1
ATOM 4965 O O . ALA A 1 627 ? -34.038 -17.199 -7.489 1.00 35.88 627 ALA A O 1
ATOM 4966 N N . LYS A 1 628 ? -33.351 -15.593 -8.890 1.00 32.69 628 LYS A N 1
ATOM 4967 C CA . LYS A 1 628 ? -34.147 -16.071 -10.023 1.00 32.69 628 LYS A CA 1
ATOM 4968 C C . LYS A 1 628 ? -33.468 -17.308 -10.606 1.00 32.69 628 LYS A C 1
ATOM 4970 O O . LYS A 1 628 ? -32.534 -17.202 -11.398 1.00 32.69 628 LYS A O 1
ATOM 4975 N N . GLY A 1 629 ? -33.953 -18.482 -10.207 1.00 31.30 629 GLY A N 1
ATOM 4976 C CA . GLY A 1 629 ? -33.643 -19.746 -10.867 1.00 31.30 629 GLY A CA 1
ATOM 4977 C C . GLY A 1 629 ? -34.062 -19.687 -12.336 1.00 31.30 629 GLY A C 1
ATOM 4978 O O . GLY A 1 629 ? -35.220 -19.410 -12.647 1.00 31.30 629 GLY A O 1
ATOM 4979 N N . LYS A 1 630 ? -33.110 -19.919 -13.242 1.00 35.88 630 LYS A N 1
ATOM 4980 C CA . LYS A 1 630 ? -33.389 -20.106 -14.667 1.00 35.88 630 LYS A CA 1
ATOM 4981 C C . LYS A 1 630 ? -33.867 -21.543 -14.894 1.00 35.88 630 LYS A C 1
ATOM 4983 O O . LYS A 1 630 ? -33.153 -22.481 -14.543 1.00 35.88 630 LYS A O 1
ATOM 4988 N N . LYS A 1 631 ? -35.074 -21.679 -15.447 1.00 30.88 631 LYS A N 1
ATOM 4989 C CA . LYS A 1 631 ? -35.442 -22.808 -16.309 1.00 30.88 631 LYS A CA 1
ATOM 4990 C C . LYS A 1 631 ? -34.781 -22.636 -17.668 1.00 30.88 631 LYS A C 1
ATOM 4992 O O . LYS A 1 631 ? -34.612 -21.459 -18.069 1.00 30.88 631 LYS A O 1
#

Foldseek 3Di:
DDDDPDDDDPPDDDPDDDQQQVPPDDDQPDECHVVHDDDDDWQAAPVVNVVQVVCVRNVNHDADPFQCQAPPPRDSAHRGPQFNHHSVVSVVVCARRRPRHRDPDTDDDDPVVVVVVVVVLVVVLVPDDPVVNVVVVVLVVVPDPDDDDDDDDDDDDDDDDDDDDDDDPVVVVVVPPDDPPPDDDDDDDDDDDDDDDDDDDDDDDDDDDDDDDDDDDDDDDDDDDDDDDDDDDDDDDDDDDDDDDDDDDDDDDDDDDDDDDDDDDDDDDDDDDDDDDPPDDDPDDDPCLVFEEEEAEDQEADPCVVVVCVQQLSHEYEYEHADDPVDDHHDDPNHHYDYHYLVNLCVQLPVLSVLQAGAAPLVSLVVLLQDPHWYFFDFADPDDPDNLVVFFVVQQPAAAQQADFAPQADQRDPPHHRDPPPDPVRRNHAGAFKEAEAEFFDHPDALSVCVVCVRDTHPDQDPGKHWHHQLDADQGDPRSMTGGCQAASLLQGQFHLHPPAQAHPCRRSVSRLLSRLLCNLQRHIYMYRDDYHYDDDDDDSSVSCSRCVLVVVCVVQVVVLSSPDDDDNVQNGNLSSQLVVLVSQCVRVCVVDVSSVVRSVSSNSSSVSSCVSPPPPVVVVVVPDPDPDDD

pLDDT: mean 71.65, std 27.8, range [22.17, 98.62]

Secondary structure (DSSP, 8-state):
-------SS-SS--SS---TTTT----TTSTTSSSSPPPP--SB-HHHHHHHHHHHHTT-----SSPEEPTTT-SEEE-STT-SS-HHHHHHTTB-TTT--B-S--BS--HHHHHHHHHHHHHHHHTS-HHHHHHHHHHHHTTSTT---PPPPP--------S-----HHHHHHHTT---------------------------------------------------------------------------PPPP-----------------PPP--------PPTTTTTEEEEEEESS--TTHHHHHHHHTTSEEEEEE-S-TTSPPP--TT--EEEE-HHHHHHHHGGGGGGS-SSSGGGHHHHHHH--SEEE------SS---HHHHHHHHHHS-B--SS--TTS-TTSTT--PPTTS-GGGTT-B-EEEEEEEEEES----HHHHHH-TT--B------EEEPPTT------SSSEEE-HHHHGGG----S-STT-S--S-HHHHHHHHHHHHHHHTT-EEEEEEEEEEE-----HHHHHHHHHHHHHHHHHHHHHHHH----TT--SHHHHHHHHHHHHHHHHTTT-HHHHHHHHHHHHHHHHHHHHS-TTHHHHHTT-------

InterPro domains:
  IPR019351 Protein of unknown function DUF2039 [PF10217] (11-101)
  IPR037595 Reversibly glycosylated polypeptide family [PF03214] (288-614)
  IPR037595 Reversibly glycosylated polypeptide family [PTHR31682] (282-616)

Sequence (631 aa):
MSSSKRQGPPKHQNKYAWKPNAGCKINESELGGKLRPFSSISGVCPRCKEQIDWKRRYGKYKPILEPAKCQKCGKRSVRQAYHNICSSCSKDHGICAKCCCRTDDIVGRDVSELESERKALEEAIQNARERDRRTLLRAMDKKRPGTSPAVPKIGDRSREGDLFPAKTLDEYAASAGLLFMSSCLPLGRRRKRKETMKQERGALLISQLDAGHLCHYWQSVIDIIAVGVSSRHLLARSLARIAAVHRCRHWGPAKEVPIDGTLRCWISCRAMASKGSSSSSIPITPLLKDELDIVIPTIRNLEFLEMWRPFFQPYHLIIVQDGDPSKTIKVPEGFDYELYNRNDINRILGPKASCISFKDSACRCFGYMVSKKKSALEGYPSGKAINALEQHVKNLLSPSTPFFFNTLYDPYREGADFVRGYPFSLREGVKTAVSHGLWLNIPDYDAPTQLVKPRERNQRYVDAVLTIPKGTLFPMCGMNLAFDRELIGPAMYFGLMGDGQPIGRYDDMWAGWCVKVICDHLALGVKTGLPYIWHSKASNPFVNLKKEYNGIFWQEEIIPFFQTAVLTKECSTVQKCYIELSKQVREKLGKIDPYFSKLADAMVTWIEAWDELNPSGDIAEAANAPAKGKK

Radius of gyration: 34.19 Å; chains: 1; bounding box: 96×88×102 Å

Organism: Zingiber officinale (NCBI:txid94328)